Protein AF-A0A316UZ58-F1 (afdb_monomer)

Organism: NCBI:txid1569628

Secondary structure (DSSP, 8-state):
-PPPPPGGGGSHHHHHHHHHHHHHHH-BSSSSS---BHHHHHHHHHHHHHHHHHTTSS-SS-HHHHHHHHHHHHHHHHHHHHHHTTPPPGGG-HHHHHHHHHHHHHHHHHHHTSHHHHHHHHHHHS-HHHHHHHHHHHHHHHHHHHHHHIIIIIIGGGTT-SSTHHHHHHHHHHHHHHHHHHHHHTTTSSS------HHHHSGGGGG-HHHHHHHHHHHHHHHHH-TTS-HHHHHH-GGGHHHHHTT-SS-SS-HHHHHHHHHHHHHHHHHHHHHHHHHHHT--STTTSSS------------------------PPPP---------HHHHHHHHHHHHHHHHHHHHHHHGGGSTTTHHHHHHHHHHHT-

pLDDT: mean 75.47, std 21.55, range [27.83, 97.5]

Sequence (371 aa):
MAAMPSPLYRIPALESTHLVLSHLSGSKLHRSLLPISAITLIHALRVSYATCQVQGGPRKIGLLQSVVLVWILLFGGWTIINLGLGKQTPLFDPGVQLTAAIYGAVHSVAVLSGLQKRVLKAASGAPATFGLGLDIFFHLVDAVCRTEGIIALGLNPVRDHPSPLTPIITSALIGGGGPLLIGLLDLESANWKLQTPTWLKNPTGLLAVDIWSAGIVALVYDSLTSSSTSPIAMRLFPGAAPTLAAAGSRPLLDINEARLVGSLLLFALLSLNRLRVFITASKPLAAMTANGTPKKGSSSASNGAKGSKNSGSRNSPGTAATAGSGLSTKVLLAAAVALPVSLLLAQWLLAGNDLKDGVLQGWVDEVAEAM

Radius of gyration: 24.49 Å; Cα contacts (8 Å, |Δi|>4): 370; chains: 1; bounding box: 87×66×64 Å

Nearest PDB structures (foldseek):
  6iz3-assembly1_B  TM=6.912E-01  e=8.308E-03  Xenopus laevis
  2z4w-assembly1_A  TM=2.492E-01  e=1.328E+00  Saccharomyces cerevisiae
  2zev-assembly1_A  TM=1.954E-01  e=2.642E+00  Saccharomyces cerevisiae

Foldseek 3Di:
DDDDPAPQVVPVLLVLVLVLVCQQQCDQPDPPPGSDGNLLLLLLVLLLLVLCVLLVHADQADLVLSLVLSVLSQQVLVQVVCVVVVHDGVCPPPVCVVSSVSSSVSNSCCNVVVVSRVVVCCLVVPPVVSVLLVQLLSLLSCLLVLLCQLVVFQCVVCQVPPDLVRSLQSQLSSQARSVVVCQQQVSSHNDTHGDDGPCNVPVCVCVPLRRNLRSVLSVQLQLQQQQQGRPSCCVVCVVCNVVSNVVHRGRNDDNSVSSSVSSVSSSCSSSLVVVVVVVVVPDPDPVVVPPDDDPDDDDDDDDDDDDDDDDDDDDDDDDDDDDDDDDDPVSVVVSVVSSVSSVVVSVVVVVCPVVPPPDVVVVVVVVVVVD

Structure (mmCIF, N/CA/C/O backbone):
data_AF-A0A316UZ58-F1
#
_entry.id   AF-A0A316UZ58-F1
#
loop_
_atom_site.group_PDB
_atom_site.id
_atom_site.type_symbol
_atom_site.label_atom_id
_atom_site.label_alt_id
_atom_site.label_comp_id
_atom_site.label_asym_id
_atom_site.label_entity_id
_atom_site.label_seq_id
_atom_site.pdbx_PDB_ins_code
_atom_site.Cartn_x
_atom_site.Cartn_y
_atom_site.Cartn_z
_atom_site.occupancy
_atom_site.B_iso_or_equiv
_atom_site.auth_seq_id
_atom_site.auth_comp_id
_atom_site.auth_asym_id
_atom_site.auth_atom_id
_atom_site.pdbx_PDB_model_num
ATOM 1 N N . MET A 1 1 ? 38.209 -2.315 -12.206 1.00 44.19 1 MET A N 1
ATOM 2 C CA . MET A 1 1 ? 37.476 -1.037 -12.338 1.00 44.19 1 MET A CA 1
ATOM 3 C C . MET A 1 1 ? 36.635 -0.855 -11.088 1.00 44.19 1 MET A C 1
ATOM 5 O O . MET A 1 1 ? 35.797 -1.708 -10.834 1.00 44.19 1 MET A O 1
ATOM 9 N N . ALA A 1 2 ? 36.892 0.177 -10.283 1.00 48.88 2 ALA A N 1
ATOM 10 C CA . ALA A 1 2 ? 36.033 0.491 -9.142 1.00 48.88 2 ALA A CA 1
ATOM 11 C C . ALA A 1 2 ? 34.669 0.967 -9.665 1.00 48.88 2 ALA A C 1
ATOM 13 O O . ALA A 1 2 ? 34.622 1.808 -10.566 1.00 48.88 2 ALA A O 1
ATOM 14 N N . ALA A 1 3 ? 33.575 0.404 -9.149 1.00 58.62 3 ALA A N 1
ATOM 15 C CA . ALA A 1 3 ? 32.241 0.898 -9.457 1.00 58.62 3 ALA A CA 1
ATOM 16 C C . ALA A 1 3 ? 32.151 2.350 -8.968 1.00 58.62 3 ALA A C 1
ATOM 18 O O . ALA A 1 3 ? 32.392 2.625 -7.793 1.00 58.62 3 ALA A O 1
ATOM 19 N N . MET A 1 4 ? 31.869 3.283 -9.879 1.00 61.53 4 MET A N 1
ATOM 20 C CA . MET A 1 4 ? 31.594 4.666 -9.497 1.00 61.53 4 MET A CA 1
ATOM 21 C C . MET A 1 4 ? 30.417 4.664 -8.510 1.00 61.53 4 MET A C 1
ATOM 23 O O . MET A 1 4 ? 29.404 4.026 -8.810 1.00 61.53 4 MET A O 1
ATOM 27 N N . PRO A 1 5 ? 30.524 5.346 -7.355 1.00 64.00 5 PRO A N 1
ATOM 28 C CA . PRO A 1 5 ? 29.414 5.449 -6.421 1.00 64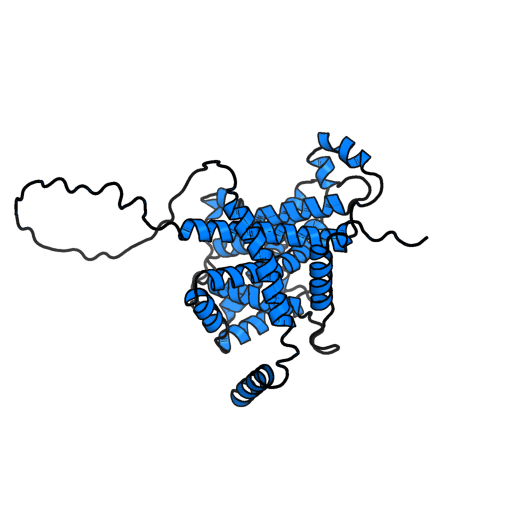.00 5 PRO A CA 1
ATOM 29 C C . PRO A 1 5 ? 28.236 6.114 -7.127 1.00 64.00 5 PRO A C 1
ATOM 31 O O . PRO A 1 5 ? 28.412 7.080 -7.881 1.00 64.00 5 PRO A O 1
ATOM 34 N N . SER A 1 6 ? 27.044 5.566 -6.906 1.00 71.88 6 SER A N 1
ATOM 35 C CA . SER A 1 6 ? 25.853 6.027 -7.604 1.00 71.88 6 SER A CA 1
ATOM 36 C C . SER A 1 6 ? 25.584 7.517 -7.352 1.00 71.88 6 SER A C 1
ATOM 38 O O . SER A 1 6 ? 25.864 8.038 -6.264 1.00 71.88 6 SER A O 1
ATOM 40 N N . PRO A 1 7 ? 25.032 8.224 -8.352 1.00 72.19 7 PRO A N 1
ATOM 41 C CA . PRO A 1 7 ? 24.739 9.645 -8.245 1.00 72.19 7 PRO A CA 1
ATOM 42 C C . PRO A 1 7 ? 23.735 9.977 -7.129 1.00 72.19 7 PRO A C 1
ATOM 44 O O . PRO A 1 7 ? 23.799 11.081 -6.591 1.00 72.19 7 PRO A O 1
ATOM 47 N N . LEU A 1 8 ? 22.848 9.051 -6.736 1.00 66.81 8 LEU A N 1
ATOM 48 C CA . LEU A 1 8 ? 21.836 9.311 -5.702 1.00 66.81 8 LEU A CA 1
ATOM 49 C C . LEU A 1 8 ? 22.410 9.364 -4.286 1.00 66.81 8 LEU A C 1
ATOM 51 O O . LEU A 1 8 ? 21.941 10.160 -3.471 1.00 66.81 8 LEU A O 1
ATOM 55 N N . TYR A 1 9 ? 23.467 8.599 -4.004 1.00 67.94 9 TYR A N 1
ATOM 56 C CA . TYR A 1 9 ? 24.133 8.621 -2.696 1.00 67.94 9 TYR A CA 1
ATOM 57 C C . TYR A 1 9 ? 24.939 9.899 -2.446 1.00 67.94 9 TYR A C 1
ATOM 59 O O . TYR A 1 9 ? 25.493 10.084 -1.373 1.00 67.94 9 TYR A O 1
ATOM 67 N N . ARG A 1 10 ? 24.977 10.831 -3.406 1.00 78.38 10 ARG A N 1
ATOM 68 C CA . ARG A 1 10 ? 25.551 12.167 -3.191 1.00 78.38 10 ARG A CA 1
ATOM 69 C C . ARG A 1 10 ? 24.613 13.106 -2.434 1.00 78.38 10 ARG A C 1
ATOM 71 O O . ARG A 1 10 ? 25.034 14.194 -2.057 1.00 78.38 10 ARG A O 1
ATOM 78 N N . ILE A 1 11 ? 23.352 12.715 -2.233 1.00 80.12 11 ILE A N 1
ATOM 79 C CA . ILE A 1 11 ? 22.372 13.476 -1.456 1.00 80.12 11 ILE A CA 1
ATOM 80 C C . ILE A 1 11 ? 22.290 12.849 -0.051 1.00 80.12 11 ILE A C 1
ATOM 82 O O . ILE A 1 11 ? 21.674 11.789 0.092 1.00 80.12 11 ILE A O 1
ATOM 86 N N . PRO A 1 12 ? 22.830 13.495 1.005 1.00 78.81 12 PRO A N 1
ATOM 87 C CA . PRO A 1 12 ? 22.952 12.888 2.340 1.00 78.81 12 PRO A CA 1
ATOM 88 C C . PRO A 1 12 ? 21.626 12.394 2.937 1.00 78.81 12 PRO A C 1
ATOM 90 O O . PRO A 1 12 ? 21.568 11.382 3.636 1.00 78.81 12 PRO A O 1
ATOM 93 N N . ALA A 1 13 ? 20.527 13.092 2.636 1.00 73.06 13 ALA A N 1
ATOM 94 C CA . ALA A 1 13 ? 19.193 12.704 3.086 1.00 73.06 13 ALA A CA 1
ATOM 95 C C . ALA A 1 13 ? 18.713 11.381 2.458 1.00 73.06 13 ALA A C 1
ATOM 97 O O . ALA A 1 13 ? 18.071 10.574 3.135 1.00 73.06 13 ALA A O 1
ATOM 98 N N . LEU A 1 14 ? 19.034 11.134 1.183 1.00 74.50 14 LEU A N 1
ATOM 99 C CA . LEU A 1 14 ? 18.662 9.892 0.499 1.00 74.50 14 LEU A CA 1
ATOM 100 C C . LEU A 1 14 ? 19.497 8.718 0.991 1.00 74.50 14 LEU A C 1
ATOM 102 O O . LEU A 1 14 ? 18.947 7.646 1.223 1.00 74.50 14 LEU A O 1
ATOM 106 N N . GLU A 1 15 ? 20.790 8.940 1.219 1.00 79.88 15 GLU A N 1
ATOM 107 C CA . GLU A 1 15 ? 21.673 7.939 1.814 1.00 79.88 15 GLU A CA 1
ATOM 108 C C . GLU A 1 15 ? 21.179 7.531 3.207 1.00 79.88 15 GLU A C 1
ATOM 110 O O . GLU A 1 15 ? 20.978 6.347 3.472 1.00 79.88 15 GLU A O 1
ATOM 115 N N . SER A 1 16 ? 20.869 8.509 4.062 1.00 78.00 16 SER A N 1
ATOM 116 C CA . SER A 1 16 ? 20.328 8.254 5.404 1.00 78.00 16 SER A CA 1
ATOM 117 C C . SER A 1 16 ? 19.017 7.464 5.347 1.00 78.00 16 SER A C 1
ATOM 119 O O . SER A 1 16 ? 18.823 6.509 6.098 1.00 78.00 16 SER A O 1
ATOM 121 N N . THR A 1 17 ? 18.123 7.824 4.422 1.00 75.44 17 THR A N 1
ATOM 122 C CA . THR A 1 17 ? 16.850 7.116 4.226 1.00 75.44 17 THR A CA 1
ATOM 123 C C . THR A 1 17 ? 17.081 5.679 3.765 1.00 75.44 17 THR A C 1
ATOM 125 O O . THR A 1 17 ? 16.489 4.751 4.313 1.00 75.44 17 THR A O 1
ATOM 128 N N . HIS A 1 18 ? 17.977 5.474 2.799 1.00 78.62 18 HIS A N 1
ATOM 129 C CA . HIS A 1 18 ? 18.343 4.148 2.313 1.00 78.62 18 HIS A CA 1
ATOM 130 C C . HIS A 1 18 ? 18.942 3.278 3.426 1.00 78.62 18 HIS A C 1
ATOM 132 O O . HIS A 1 18 ? 18.569 2.115 3.570 1.00 78.62 18 HIS A O 1
ATOM 138 N N . LEU A 1 19 ? 19.829 3.833 4.255 1.00 80.62 19 LEU A N 1
ATOM 139 C CA . LEU A 1 19 ? 20.433 3.123 5.384 1.00 80.62 19 LEU A CA 1
ATOM 140 C C . LEU A 1 19 ? 19.387 2.700 6.420 1.00 80.62 19 LEU A C 1
ATOM 142 O O . LEU A 1 19 ? 19.374 1.546 6.843 1.00 80.62 19 LEU A O 1
ATOM 146 N N . VAL A 1 20 ? 18.461 3.589 6.782 1.00 78.06 20 VAL A N 1
ATOM 147 C CA . VAL A 1 20 ? 17.377 3.251 7.717 1.00 78.06 20 VAL A CA 1
ATOM 148 C C . VAL A 1 20 ? 16.469 2.169 7.132 1.00 78.06 20 VAL A C 1
ATOM 150 O O . VAL A 1 20 ? 16.168 1.187 7.808 1.00 78.06 20 VAL A O 1
ATOM 153 N N . LEU A 1 21 ? 16.059 2.301 5.868 1.00 75.88 21 LEU A N 1
ATOM 154 C CA . LEU A 1 21 ? 15.172 1.328 5.227 1.00 75.88 21 LEU A CA 1
ATOM 155 C C . LEU A 1 21 ? 15.842 -0.032 5.029 1.00 75.88 21 LEU A C 1
ATOM 157 O O . LEU A 1 21 ? 15.215 -1.059 5.284 1.00 75.88 21 LEU A O 1
ATOM 161 N N . SER A 1 22 ? 17.109 -0.056 4.621 1.00 77.62 22 SER A N 1
ATOM 162 C CA . SER A 1 22 ? 17.879 -1.296 4.483 1.00 77.62 22 SER A CA 1
ATOM 163 C C . SER A 1 22 ? 18.095 -1.970 5.836 1.00 77.62 22 SER A C 1
ATOM 165 O O . SER A 1 22 ? 17.925 -3.184 5.940 1.00 77.62 22 SER A O 1
ATOM 167 N N . HIS A 1 23 ? 18.355 -1.200 6.898 1.00 81.00 23 H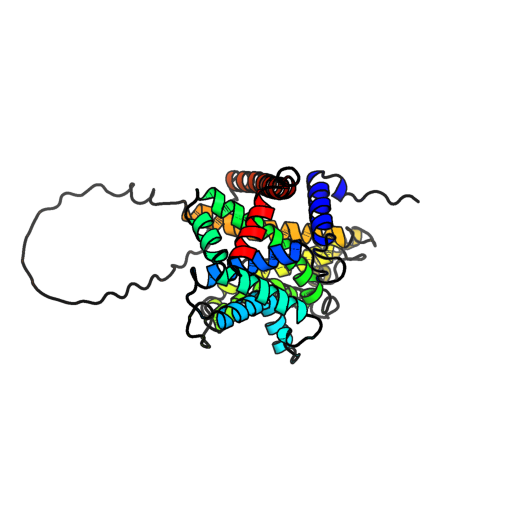IS A N 1
ATOM 168 C CA . HIS A 1 23 ? 18.441 -1.731 8.255 1.00 81.00 23 HIS A CA 1
ATOM 169 C C . HIS A 1 23 ? 17.109 -2.334 8.725 1.00 81.00 23 HIS A C 1
ATOM 171 O O . HIS A 1 23 ? 17.074 -3.474 9.187 1.00 81.00 23 HIS A O 1
ATOM 177 N N . LEU A 1 24 ? 15.993 -1.618 8.563 1.00 76.12 24 LEU A N 1
ATOM 178 C CA . LEU A 1 24 ? 14.657 -2.099 8.940 1.00 76.12 24 LEU A CA 1
ATOM 179 C C . LEU A 1 24 ? 14.180 -3.299 8.108 1.00 76.12 24 LEU A C 1
ATOM 181 O O . LEU A 1 24 ? 13.425 -4.134 8.605 1.00 76.12 24 LEU A O 1
ATOM 185 N N . SER A 1 25 ? 14.618 -3.391 6.852 1.00 74.38 25 SER A N 1
ATOM 186 C CA . SER A 1 25 ? 14.299 -4.513 5.961 1.00 74.38 25 SER A CA 1
ATOM 187 C C . SER A 1 25 ? 15.171 -5.740 6.244 1.00 74.38 25 SER A C 1
ATOM 189 O O . SER A 1 25 ? 14.696 -6.870 6.157 1.00 74.38 25 SER A O 1
ATOM 191 N N . GLY A 1 26 ? 16.444 -5.532 6.595 1.00 75.06 26 GLY A N 1
ATOM 192 C CA . GLY A 1 26 ? 17.403 -6.601 6.888 1.00 75.06 26 GLY A CA 1
ATOM 193 C C . GLY A 1 26 ? 17.321 -7.140 8.320 1.00 75.06 26 GLY A C 1
ATOM 194 O O . GLY A 1 26 ? 17.685 -8.293 8.565 1.00 75.06 26 GLY A O 1
ATOM 195 N N . SER A 1 27 ? 16.824 -6.339 9.266 1.00 73.88 27 SER A N 1
ATOM 196 C CA . SER A 1 27 ? 16.608 -6.753 10.655 1.00 73.88 27 SER A CA 1
ATOM 197 C C . SER A 1 27 ? 15.426 -7.719 10.752 1.00 73.88 27 SER A C 1
ATOM 199 O O . SER A 1 27 ? 14.255 -7.345 10.675 1.00 73.88 27 SER A O 1
ATOM 201 N N . LYS A 1 28 ? 15.743 -9.005 10.921 1.00 72.94 28 LYS A N 1
ATOM 202 C CA . LYS A 1 28 ? 14.756 -10.038 11.256 1.00 72.94 28 LYS A CA 1
ATOM 203 C C . LYS A 1 28 ? 14.471 -9.984 12.753 1.00 72.94 28 LYS A C 1
ATOM 205 O O . LYS A 1 28 ? 15.418 -9.982 13.535 1.00 72.94 28 LYS A O 1
ATOM 210 N N . LEU A 1 29 ? 13.195 -10.014 13.145 1.00 62.84 29 LEU A N 1
ATOM 211 C CA . LEU A 1 29 ? 12.811 -10.079 14.565 1.00 62.84 29 LEU A CA 1
ATOM 212 C C . LEU A 1 29 ? 13.345 -11.333 15.255 1.00 62.84 29 LEU A C 1
ATOM 214 O O . LEU A 1 29 ? 13.804 -11.268 16.390 1.00 62.84 29 LEU A O 1
ATOM 218 N N . HIS A 1 30 ? 13.318 -12.471 14.560 1.00 67.12 30 HIS A N 1
ATOM 219 C CA . HIS A 1 30 ? 13.970 -13.685 15.025 1.00 67.12 30 HIS A CA 1
ATOM 220 C C . HIS A 1 30 ? 14.626 -14.411 13.852 1.00 67.12 30 HIS A C 1
ATOM 222 O O . HIS A 1 30 ? 14.012 -14.611 12.803 1.00 67.12 30 HIS A O 1
ATOM 228 N N . ARG A 1 31 ? 15.884 -14.838 14.015 1.00 60.25 31 ARG A N 1
ATOM 229 C CA . ARG A 1 31 ? 16.687 -15.396 12.913 1.00 60.25 31 ARG A CA 1
ATOM 230 C C . ARG A 1 31 ? 16.096 -16.686 12.327 1.00 60.25 31 ARG A C 1
ATOM 232 O O . ARG A 1 31 ? 16.266 -16.918 11.133 1.00 60.25 31 ARG A O 1
ATOM 239 N N . SER A 1 32 ? 15.404 -17.487 13.143 1.00 59.97 32 SER A N 1
ATOM 240 C CA . SER A 1 32 ? 14.915 -18.827 12.770 1.00 59.97 32 SER A CA 1
ATOM 241 C C . SER A 1 32 ? 13.404 -19.051 12.899 1.00 59.97 32 SER A C 1
ATOM 243 O O . SER A 1 32 ? 12.878 -19.913 12.208 1.00 59.97 32 SER A O 1
ATOM 245 N N . LEU A 1 33 ? 12.701 -18.302 13.755 1.00 62.16 33 LEU A N 1
ATOM 246 C CA . LEU A 1 33 ? 11.295 -18.597 14.112 1.00 62.16 33 LEU A CA 1
ATOM 247 C C . LEU A 1 33 ? 10.316 -17.650 13.419 1.00 62.16 33 LEU A C 1
ATOM 249 O O . LEU A 1 33 ? 9.229 -18.054 13.028 1.00 62.16 33 LEU A O 1
ATOM 253 N N . LEU A 1 34 ? 10.720 -16.392 13.244 1.00 63.81 34 LEU A N 1
ATOM 254 C CA . LEU A 1 34 ? 9.928 -15.349 12.607 1.00 63.81 34 LEU A CA 1
ATOM 255 C C . LEU A 1 34 ? 10.868 -14.510 11.733 1.00 63.81 34 LEU A C 1
ATOM 257 O O . LEU A 1 34 ? 11.320 -13.448 12.174 1.00 63.81 34 LEU A O 1
ATOM 261 N N . PRO A 1 35 ? 11.188 -14.964 10.502 1.00 70.19 35 PRO A N 1
ATOM 262 C CA . PRO A 1 35 ? 12.037 -14.236 9.558 1.00 70.19 35 PRO A CA 1
ATOM 263 C C . PRO A 1 35 ? 11.288 -13.043 8.938 1.00 70.19 35 PRO A C 1
ATOM 265 O O . PRO A 1 35 ? 11.340 -12.807 7.735 1.00 70.19 35 PRO A O 1
ATOM 268 N N . ILE A 1 36 ? 10.560 -12.311 9.773 1.00 76.88 36 ILE A N 1
ATOM 269 C CA . ILE A 1 36 ? 9.758 -11.150 9.432 1.00 76.88 36 ILE A CA 1
ATOM 270 C C . ILE A 1 36 ? 10.642 -9.936 9.676 1.00 76.88 36 ILE A C 1
ATOM 272 O O . ILE A 1 36 ? 11.310 -9.843 10.709 1.00 76.88 36 ILE A O 1
ATOM 276 N N . SER A 1 37 ? 10.665 -9.025 8.712 1.00 84.69 37 SER A N 1
ATOM 277 C CA . SER A 1 37 ? 11.370 -7.758 8.874 1.00 84.69 37 SER A CA 1
ATOM 278 C C . SER A 1 37 ? 10.619 -6.847 9.850 1.00 84.69 37 SER A C 1
ATOM 280 O O . SER A 1 37 ? 9.385 -6.880 9.912 1.00 84.69 37 SER A O 1
ATOM 282 N N . ALA A 1 38 ? 11.336 -6.002 10.592 1.00 85.94 38 ALA A N 1
ATOM 283 C CA . ALA A 1 38 ? 10.707 -5.024 11.482 1.00 85.94 38 ALA A CA 1
ATOM 284 C C . ALA A 1 38 ? 9.706 -4.129 10.726 1.00 85.94 38 ALA A C 1
ATOM 286 O O . ALA A 1 38 ? 8.602 -3.874 11.211 1.00 85.94 38 ALA A O 1
ATOM 287 N N . ILE A 1 39 ? 10.043 -3.732 9.493 1.00 87.56 39 ILE A N 1
ATOM 288 C CA . ILE A 1 39 ? 9.157 -2.923 8.650 1.00 87.56 39 ILE A CA 1
ATOM 289 C C . ILE A 1 39 ? 7.836 -3.636 8.320 1.00 87.56 39 ILE A C 1
ATOM 291 O O . ILE A 1 39 ? 6.793 -2.987 8.306 1.00 87.56 39 ILE A O 1
ATOM 295 N N . THR A 1 40 ? 7.830 -4.964 8.154 1.00 89.44 40 THR A N 1
ATOM 296 C CA . THR A 1 40 ? 6.590 -5.730 7.938 1.00 89.44 40 THR A CA 1
ATOM 297 C C . THR A 1 40 ? 5.666 -5.679 9.155 1.00 89.44 40 THR A C 1
ATOM 299 O O . THR A 1 40 ? 4.457 -5.547 8.982 1.00 89.44 40 THR A O 1
ATOM 302 N N . LEU A 1 41 ? 6.197 -5.741 10.383 1.00 91.62 41 LEU A N 1
ATOM 303 C CA . LEU A 1 41 ? 5.362 -5.601 11.585 1.00 91.62 41 LEU A CA 1
ATOM 304 C C . LEU A 1 41 ? 4.799 -4.187 11.727 1.00 91.62 41 LEU A C 1
ATOM 306 O O . LEU A 1 41 ? 3.618 -4.024 12.034 1.00 91.62 41 LEU A O 1
ATOM 310 N N . ILE A 1 42 ? 5.618 -3.165 11.471 1.00 92.25 42 ILE A N 1
ATOM 311 C CA . ILE A 1 42 ? 5.164 -1.769 11.505 1.00 92.25 42 ILE A CA 1
ATOM 312 C C . ILE A 1 42 ? 4.087 -1.547 10.432 1.00 92.25 42 ILE A C 1
ATOM 314 O O . ILE A 1 42 ? 3.070 -0.903 10.699 1.00 92.25 42 ILE A O 1
ATOM 318 N N . HIS A 1 43 ? 4.248 -2.130 9.240 1.00 95.06 43 HIS A N 1
ATOM 319 C CA . HIS A 1 43 ? 3.234 -2.074 8.187 1.00 95.06 43 HIS A CA 1
ATOM 320 C C . HIS A 1 43 ? 1.955 -2.821 8.578 1.00 95.06 43 HIS A C 1
ATOM 322 O O . HIS A 1 43 ? 0.864 -2.286 8.386 1.00 95.06 43 HIS A O 1
ATOM 328 N N . ALA A 1 44 ? 2.053 -3.981 9.231 1.00 95.19 44 ALA A N 1
ATOM 329 C CA . ALA A 1 44 ? 0.892 -4.690 9.768 1.00 95.19 44 ALA A CA 1
ATOM 330 C C . ALA A 1 44 ? 0.132 -3.857 10.814 1.00 95.19 44 ALA A C 1
ATOM 332 O O . ALA A 1 44 ? -1.098 -3.767 10.759 1.00 95.19 44 ALA A O 1
ATOM 333 N N . LEU A 1 45 ? 0.843 -3.170 11.715 1.00 94.50 45 LEU A N 1
ATOM 334 C CA . LEU A 1 45 ? 0.242 -2.220 12.658 1.00 94.50 45 LEU A CA 1
ATOM 335 C C . LEU A 1 45 ? -0.424 -1.042 11.939 1.00 94.50 45 LEU A C 1
ATOM 337 O O . LEU A 1 45 ? -1.534 -0.652 12.301 1.00 94.50 45 LEU A O 1
ATOM 341 N N . ARG A 1 46 ? 0.203 -0.512 10.886 1.00 94.56 46 ARG A N 1
ATOM 342 C CA . ARG A 1 46 ? -0.379 0.542 10.048 1.00 94.56 46 ARG A CA 1
ATOM 343 C C . ARG A 1 46 ? -1.671 0.085 9.377 1.00 94.56 46 ARG A C 1
ATOM 345 O O . ARG A 1 46 ? -2.659 0.813 9.416 1.00 94.56 46 ARG A O 1
ATOM 352 N N . VAL A 1 47 ? -1.694 -1.096 8.755 1.00 95.25 47 VAL A N 1
ATOM 353 C CA . VAL A 1 47 ? -2.902 -1.633 8.097 1.00 95.25 47 VAL A CA 1
ATOM 354 C C . VAL A 1 47 ? -3.998 -1.880 9.133 1.00 95.25 47 VAL A C 1
ATOM 356 O O . VAL A 1 47 ? -5.163 -1.555 8.909 1.00 95.25 47 VAL A O 1
ATOM 359 N N . SER A 1 48 ? -3.617 -2.373 10.308 1.00 94.62 48 SER A N 1
ATOM 360 C CA . SER A 1 48 ? -4.499 -2.538 11.460 1.00 94.62 48 SER A CA 1
ATOM 361 C C . SER A 1 48 ? -5.108 -1.199 11.921 1.00 94.62 48 SER A C 1
ATOM 363 O O . SER A 1 48 ? -6.319 -1.110 12.128 1.00 94.62 48 SER A O 1
ATOM 365 N N . TYR A 1 49 ? -4.311 -0.128 11.992 1.00 92.56 49 TYR A N 1
ATOM 366 C CA . TYR A 1 49 ? -4.783 1.232 12.276 1.00 92.56 49 TYR A CA 1
ATOM 367 C C . TYR A 1 49 ? -5.721 1.770 11.180 1.00 92.56 49 TYR A C 1
ATOM 369 O O . TYR A 1 49 ? -6.809 2.253 11.494 1.00 92.56 49 TYR A O 1
ATOM 377 N N . ALA A 1 50 ? -5.364 1.611 9.902 1.00 91.69 50 ALA A N 1
ATOM 378 C CA . ALA A 1 50 ? -6.206 2.009 8.771 1.00 91.69 50 ALA A CA 1
ATOM 379 C C . ALA A 1 50 ? -7.561 1.278 8.777 1.00 91.69 50 ALA A C 1
ATOM 381 O O . ALA A 1 50 ? -8.601 1.879 8.527 1.00 91.69 50 ALA A O 1
ATOM 382 N N . THR A 1 51 ? -7.573 -0.001 9.155 1.00 92.94 51 THR A N 1
ATOM 383 C CA . THR A 1 51 ? -8.798 -0.803 9.314 1.00 92.94 51 THR A CA 1
ATOM 384 C C . THR A 1 51 ? -9.744 -0.189 10.348 1.00 92.94 51 THR A C 1
ATOM 386 O O . THR A 1 51 ? -10.946 -0.086 10.113 1.00 92.94 51 THR A O 1
ATOM 389 N N . CYS A 1 52 ? -9.203 0.278 11.476 1.00 89.88 52 CYS A N 1
ATOM 390 C CA . CYS A 1 52 ? -9.973 0.978 12.506 1.00 89.88 52 CYS A CA 1
ATOM 391 C C . CYS A 1 52 ? -10.537 2.318 11.990 1.00 89.88 52 CYS A C 1
ATOM 393 O O . CYS A 1 52 ? -11.676 2.677 12.296 1.00 89.88 52 CYS A O 1
ATOM 395 N N . GLN A 1 53 ? -9.777 3.042 11.159 1.00 87.12 53 GLN A N 1
ATOM 396 C CA . GLN A 1 53 ? -10.252 4.276 10.520 1.00 87.12 53 GLN A CA 1
ATOM 397 C C . GLN A 1 53 ? -11.395 4.014 9.528 1.00 87.12 53 GLN A C 1
ATOM 399 O O . GLN A 1 53 ? -12.391 4.733 9.568 1.00 87.12 53 GLN A O 1
ATOM 404 N N . VAL A 1 54 ? -11.295 2.968 8.697 1.00 87.06 54 VAL A N 1
ATOM 405 C CA . VAL A 1 54 ? -12.339 2.565 7.730 1.00 87.06 54 VAL A CA 1
ATOM 406 C C . VAL A 1 54 ? -13.648 2.203 8.437 1.00 87.06 54 VAL A C 1
ATOM 408 O O . VAL A 1 54 ? -14.724 2.593 8.004 1.00 87.06 54 VAL A O 1
ATOM 411 N N . GLN A 1 55 ? -13.576 1.542 9.593 1.00 85.25 55 GLN A N 1
ATOM 412 C CA . GLN A 1 55 ? -14.756 1.250 10.421 1.00 85.25 55 GLN A CA 1
ATOM 413 C C . GLN A 1 55 ? -15.347 2.506 11.096 1.00 85.25 55 GLN A C 1
ATOM 415 O O . GLN A 1 55 ? -16.396 2.456 11.747 1.00 85.25 55 GLN A O 1
ATOM 420 N N . GLY A 1 56 ? -14.690 3.661 10.976 1.00 79.06 56 GLY A N 1
ATOM 421 C CA . GLY A 1 56 ? -15.081 4.905 11.627 1.00 79.06 56 GLY A CA 1
ATOM 422 C C . GLY A 1 56 ? -14.954 4.844 13.150 1.00 79.06 56 GLY A C 1
ATOM 423 O O . GLY A 1 56 ? -15.832 5.368 13.840 1.00 79.06 56 GLY A O 1
ATOM 424 N N . GLY A 1 57 ? -13.916 4.176 13.666 1.00 71.94 57 GLY A N 1
ATOM 425 C CA . GLY A 1 57 ? -13.575 4.133 15.089 1.00 71.94 57 GLY A CA 1
ATOM 426 C C . GLY A 1 57 ? -13.534 2.726 15.703 1.00 71.94 57 GLY A C 1
ATOM 427 O O . GLY A 1 57 ? -13.663 1.725 14.997 1.00 71.94 57 GLY A O 1
ATOM 428 N N . PRO A 1 58 ? -13.345 2.627 17.035 1.00 66.25 58 PRO A N 1
ATOM 429 C CA . PRO A 1 58 ? -13.161 1.345 17.705 1.00 66.25 58 PRO A CA 1
ATOM 430 C C . PRO A 1 58 ? -14.411 0.452 17.603 1.00 66.25 58 PRO A C 1
ATOM 432 O O . PRO A 1 58 ? -15.486 0.818 18.070 1.00 66.25 58 PRO A O 1
ATOM 435 N N . ARG A 1 59 ? -14.209 -0.737 17.016 1.00 64.00 59 ARG A N 1
ATOM 436 C CA . ARG A 1 59 ? -15.050 -1.951 17.011 1.00 64.00 59 ARG A CA 1
ATOM 437 C C . ARG A 1 59 ? -16.548 -1.748 16.734 1.00 64.00 59 ARG A C 1
ATOM 439 O O . ARG A 1 59 ? -17.389 -1.989 17.596 1.00 64.00 59 ARG A O 1
ATOM 446 N N . LYS A 1 60 ? -16.882 -1.415 15.483 1.00 76.94 60 LYS A N 1
ATOM 447 C CA . LYS A 1 60 ? -18.258 -1.549 14.956 1.00 76.94 60 LYS A CA 1
ATOM 448 C C . LYS A 1 60 ? -18.577 -2.942 14.407 1.00 76.94 60 LYS A C 1
ATOM 450 O O . LYS A 1 60 ? -19.747 -3.270 14.247 1.00 76.94 60 LYS A O 1
ATOM 455 N N . ILE A 1 61 ? -17.549 -3.741 14.119 1.00 88.31 61 ILE A N 1
ATOM 456 C CA . ILE A 1 61 ? -17.668 -5.058 13.486 1.00 88.31 61 ILE A CA 1
ATOM 457 C C . ILE A 1 61 ? -16.975 -6.143 14.325 1.00 88.31 61 ILE A C 1
ATOM 459 O O . ILE A 1 61 ? -16.129 -5.840 15.175 1.00 88.31 61 ILE A O 1
ATOM 463 N N . GLY A 1 62 ? -17.352 -7.409 14.119 1.00 91.62 62 GLY A N 1
ATOM 464 C CA . GLY A 1 62 ? -16.768 -8.548 14.842 1.00 91.62 62 GLY A CA 1
ATOM 465 C C . GLY A 1 62 ? -15.269 -8.725 14.558 1.00 91.62 62 GLY A C 1
ATOM 466 O O . GLY A 1 62 ? -14.778 -8.271 13.531 1.00 91.62 62 GLY A O 1
ATOM 467 N N . LEU A 1 63 ? -14.528 -9.411 15.444 1.00 93.19 63 LEU A N 1
ATOM 468 C CA . LEU A 1 63 ? -13.071 -9.603 15.277 1.00 93.19 63 LEU A CA 1
ATOM 469 C C . LEU A 1 63 ? -12.730 -10.353 13.982 1.00 93.19 63 LEU A C 1
ATOM 471 O O . LEU A 1 63 ? -11.841 -9.949 13.245 1.00 93.19 63 LEU A O 1
ATOM 475 N N . LEU A 1 64 ? -13.457 -11.430 13.682 1.00 94.00 64 LEU A N 1
ATOM 476 C CA . LEU A 1 64 ? -13.243 -12.178 12.444 1.00 94.00 64 LEU A CA 1
ATOM 477 C C . LEU A 1 64 ? -13.472 -11.286 11.215 1.00 94.00 64 LEU A C 1
ATOM 479 O O . LEU A 1 64 ? -12.666 -11.264 10.293 1.00 94.00 64 LEU A O 1
ATOM 483 N N . GLN A 1 65 ? -14.545 -10.498 11.239 1.00 93.31 65 GLN A N 1
ATOM 484 C CA . GLN A 1 65 ? -14.894 -9.560 10.178 1.00 93.31 65 GLN A CA 1
ATOM 485 C C . GLN A 1 65 ? -13.830 -8.459 10.020 1.00 93.31 65 GLN A C 1
ATOM 487 O O . GLN A 1 65 ? -13.474 -8.096 8.901 1.00 93.31 65 GLN A O 1
ATOM 492 N N . SER A 1 66 ? -13.256 -7.970 11.125 1.00 94.00 66 SER A N 1
ATOM 493 C CA . SER A 1 66 ? -12.166 -6.993 11.086 1.00 94.00 66 SER A CA 1
ATOM 494 C C . SER A 1 66 ? -10.860 -7.584 10.555 1.00 94.00 66 SER A C 1
ATOM 496 O O . SER A 1 66 ? -10.188 -6.921 9.770 1.00 94.00 66 SER A O 1
ATOM 498 N N . VAL A 1 67 ? -10.540 -8.839 10.885 1.00 95.56 67 VAL A N 1
ATOM 499 C CA . VAL A 1 67 ? -9.403 -9.571 10.296 1.00 95.56 67 VAL A CA 1
ATOM 500 C C . VAL A 1 67 ? -9.590 -9.759 8.789 1.00 95.56 67 VAL A C 1
ATOM 502 O O . VAL A 1 67 ? -8.667 -9.500 8.020 1.00 95.56 67 VAL A O 1
ATOM 505 N N . VAL A 1 68 ? -10.790 -10.127 8.338 1.00 94.62 68 VAL A N 1
ATOM 506 C CA . VAL A 1 68 ? -11.074 -10.230 6.899 1.00 94.62 68 VAL A CA 1
ATOM 507 C C . VAL A 1 68 ? -10.934 -8.865 6.211 1.00 94.62 68 VAL A C 1
ATOM 509 O O . VAL A 1 68 ? -10.392 -8.790 5.110 1.00 94.62 68 VAL A O 1
ATOM 512 N N . LEU A 1 69 ? -11.330 -7.767 6.864 1.00 94.75 69 LEU A N 1
ATOM 513 C CA . LEU A 1 69 ? -11.104 -6.417 6.337 1.00 94.75 69 LEU A CA 1
ATOM 514 C C . LEU A 1 69 ? -9.608 -6.073 6.220 1.00 94.75 69 LEU A C 1
ATOM 516 O O . LEU A 1 69 ? -9.211 -5.477 5.219 1.00 94.75 69 LEU A O 1
ATOM 520 N N . VAL A 1 70 ? -8.765 -6.495 7.172 1.00 95.69 70 VAL A N 1
ATOM 521 C CA . VAL A 1 70 ? -7.296 -6.375 7.055 1.00 95.69 70 VAL A CA 1
ATOM 522 C C . VAL A 1 70 ? -6.792 -7.080 5.802 1.00 95.69 70 VAL A C 1
ATOM 524 O O . VAL A 1 70 ? -6.006 -6.513 5.044 1.00 95.69 70 VAL A O 1
ATOM 527 N N . TRP A 1 71 ? -7.259 -8.300 5.553 1.00 95.69 71 TRP A N 1
ATOM 528 C CA . TRP A 1 71 ? -6.872 -9.057 4.368 1.00 95.69 71 TRP A CA 1
ATOM 529 C C . TRP A 1 71 ? -7.338 -8.408 3.068 1.00 95.69 71 TRP A C 1
ATOM 531 O O . TRP A 1 71 ? -6.595 -8.410 2.091 1.00 95.69 71 TRP A O 1
ATOM 541 N N . ILE A 1 72 ? -8.527 -7.806 3.047 1.00 94.38 72 ILE A N 1
ATOM 542 C CA . ILE A 1 72 ? -9.023 -7.070 1.878 1.00 94.38 72 ILE A CA 1
ATOM 543 C C . ILE A 1 72 ? -8.210 -5.790 1.648 1.00 94.38 72 ILE A C 1
ATOM 545 O O . ILE A 1 72 ? -7.901 -5.460 0.504 1.00 94.38 72 ILE A O 1
ATOM 549 N N . LEU A 1 73 ? -7.805 -5.090 2.707 1.00 93.81 73 LEU A N 1
ATOM 550 C CA . LEU A 1 73 ? -6.908 -3.939 2.593 1.00 93.81 73 LEU A CA 1
ATOM 551 C C . LEU A 1 73 ? -5.523 -4.331 2.069 1.00 93.81 73 LEU A C 1
ATOM 553 O O . LEU A 1 73 ? -4.939 -3.581 1.292 1.00 93.81 73 LEU A O 1
ATOM 557 N N . LEU A 1 74 ? -5.017 -5.500 2.465 1.00 93.94 74 LEU A N 1
ATOM 558 C CA . LEU A 1 74 ? -3.700 -5.987 2.059 1.00 93.94 74 LEU A CA 1
ATOM 559 C C . LEU A 1 74 ? -3.693 -6.579 0.641 1.00 93.94 74 LEU A C 1
ATOM 561 O O . LEU A 1 74 ? -2.769 -6.335 -0.129 1.00 93.94 74 LEU A O 1
ATOM 565 N N . PHE A 1 75 ? -4.721 -7.352 0.287 1.00 95.38 75 PHE A N 1
ATOM 566 C CA . PHE A 1 75 ? -4.746 -8.175 -0.924 1.00 95.38 75 PHE A CA 1
ATOM 567 C C . PHE A 1 75 ? -5.866 -7.819 -1.906 1.00 95.38 75 PHE A C 1
ATOM 569 O O . PHE A 1 75 ? -6.035 -8.510 -2.912 1.00 95.38 75 PHE A O 1
ATOM 576 N N . GLY A 1 76 ? -6.656 -6.775 -1.652 1.00 95.00 76 GLY A N 1
ATOM 577 C CA . GLY A 1 76 ? -7.847 -6.471 -2.448 1.00 95.00 76 GLY A CA 1
ATOM 578 C C . GLY A 1 76 ? -7.542 -6.205 -3.920 1.00 95.00 76 GLY A C 1
ATOM 579 O O . GLY A 1 76 ? -8.201 -6.759 -4.795 1.00 95.00 76 GLY A O 1
ATOM 580 N N . GLY A 1 77 ? -6.478 -5.448 -4.199 1.00 95.31 77 GLY A N 1
ATOM 581 C CA . GLY A 1 77 ? -6.000 -5.210 -5.562 1.00 95.31 77 GLY A CA 1
ATOM 582 C C . GLY A 1 77 ? -5.626 -6.488 -6.304 1.00 95.31 77 GLY A C 1
ATOM 583 O O . GLY A 1 77 ? -6.089 -6.737 -7.417 1.00 95.31 77 GLY A O 1
ATOM 584 N N . TRP A 1 78 ? -4.843 -7.343 -5.650 1.00 95.38 78 TRP A N 1
ATOM 585 C CA . TRP A 1 78 ? -4.419 -8.617 -6.223 1.00 95.38 78 TRP A CA 1
ATOM 586 C C . TRP A 1 78 ? -5.591 -9.594 -6.386 1.00 95.38 78 TRP A C 1
ATOM 588 O O . TRP A 1 78 ? -5.668 -10.314 -7.377 1.00 95.38 78 TRP A O 1
ATOM 598 N N . THR A 1 79 ? -6.563 -9.553 -5.472 1.00 95.50 79 THR A N 1
ATOM 599 C CA . THR A 1 79 ? -7.810 -10.320 -5.570 1.00 95.50 79 THR A CA 1
ATOM 600 C C . THR A 1 79 ? -8.616 -9.911 -6.800 1.00 95.50 79 THR A C 1
ATOM 602 O O . THR A 1 79 ? -9.033 -10.787 -7.549 1.00 95.50 79 THR A O 1
ATOM 605 N N . ILE A 1 80 ? -8.788 -8.607 -7.061 1.00 94.81 80 ILE A N 1
ATOM 606 C CA . ILE A 1 80 ? -9.477 -8.117 -8.270 1.00 94.81 80 ILE A CA 1
ATOM 607 C C . ILE A 1 80 ? -8.784 -8.640 -9.534 1.00 94.81 80 ILE A C 1
ATOM 609 O O . ILE A 1 80 ? -9.450 -9.152 -10.432 1.00 94.81 80 ILE A O 1
ATOM 613 N N . ILE A 1 81 ? -7.454 -8.539 -9.592 1.00 94.81 81 ILE A N 1
ATOM 614 C CA . ILE A 1 81 ? -6.672 -8.990 -10.749 1.00 94.81 81 ILE A CA 1
ATOM 615 C C . ILE A 1 81 ? -6.828 -10.498 -10.952 1.00 94.81 81 ILE A C 1
ATOM 617 O O . ILE A 1 81 ? -7.154 -10.931 -12.053 1.00 94.81 81 ILE A O 1
ATOM 621 N N . ASN A 1 82 ? -6.644 -11.304 -9.904 1.00 93.62 82 ASN A N 1
ATOM 622 C CA . ASN A 1 82 ? -6.743 -12.757 -10.024 1.00 93.62 82 ASN A CA 1
ATOM 623 C C . ASN A 1 82 ? -8.157 -13.197 -10.407 1.00 93.62 82 ASN A C 1
ATOM 625 O O . ASN A 1 82 ? -8.289 -14.039 -11.287 1.00 93.62 82 ASN A O 1
ATOM 629 N N . LEU A 1 83 ? -9.202 -12.581 -9.843 1.00 92.25 83 LEU A N 1
ATOM 630 C CA . LEU A 1 83 ? -10.582 -12.847 -10.256 1.00 92.25 83 LEU A CA 1
ATOM 631 C C . LEU A 1 83 ? -10.803 -12.521 -11.738 1.00 92.25 83 LEU A C 1
ATOM 633 O O . LEU A 1 83 ? -11.363 -13.341 -12.461 1.00 92.25 83 LEU A O 1
ATOM 637 N N . GLY A 1 84 ? -10.314 -11.369 -12.211 1.00 90.56 84 GLY A N 1
ATOM 638 C CA . GLY A 1 84 ? -10.402 -10.989 -13.625 1.00 90.56 84 GLY A CA 1
ATOM 639 C C . GLY A 1 84 ? -9.630 -11.924 -14.563 1.00 90.56 84 GLY A C 1
ATOM 640 O O . GLY A 1 84 ? -10.017 -12.095 -15.715 1.00 90.56 84 GLY A O 1
ATOM 641 N N . LEU A 1 85 ? -8.566 -12.558 -14.067 1.00 89.62 85 LEU A N 1
ATOM 642 C CA . LEU A 1 85 ? -7.754 -13.528 -14.805 1.00 89.62 85 LEU A CA 1
ATOM 643 C C . LEU A 1 85 ? -8.205 -14.987 -14.612 1.00 89.62 85 LEU A C 1
ATOM 645 O O . LEU A 1 85 ? -7.540 -15.886 -15.121 1.00 89.62 85 LEU A O 1
ATOM 649 N N . GLY A 1 86 ? -9.274 -15.247 -13.849 1.00 91.88 86 GLY A N 1
ATOM 650 C CA . GLY A 1 86 ? -9.703 -16.610 -13.512 1.00 91.88 86 GLY A CA 1
ATOM 651 C C . GLY A 1 86 ? -8.684 -17.399 -12.674 1.00 91.88 86 GLY A C 1
ATOM 652 O O . GLY A 1 86 ? -8.648 -18.625 -12.735 1.00 91.88 86 GLY A O 1
ATOM 653 N N . LYS A 1 87 ? -7.826 -16.708 -11.916 1.00 91.31 87 LYS A N 1
ATOM 654 C CA . LYS A 1 87 ? -6.814 -17.285 -11.022 1.00 91.31 87 LYS A CA 1
ATOM 655 C C . LYS A 1 87 ? -7.314 -17.341 -9.578 1.00 91.31 87 LYS A C 1
ATOM 657 O O . LYS A 1 87 ? -8.193 -16.586 -9.167 1.00 91.31 87 LYS A O 1
ATOM 662 N N . GLN A 1 88 ? -6.700 -18.217 -8.787 1.00 91.94 88 GLN A N 1
ATOM 663 C CA . GLN A 1 88 ? -6.973 -18.350 -7.357 1.00 91.94 88 GLN A CA 1
ATOM 664 C C . GLN A 1 88 ? -6.698 -17.036 -6.611 1.00 91.94 88 GLN A C 1
ATOM 666 O O . GLN A 1 88 ? -5.747 -16.316 -6.923 1.00 91.94 88 GLN A O 1
ATOM 671 N N . THR A 1 89 ? -7.526 -16.704 -5.620 1.00 90.44 89 THR A N 1
ATOM 672 C CA . THR A 1 89 ? -7.308 -15.505 -4.804 1.00 90.44 89 THR A CA 1
ATOM 673 C C . THR A 1 89 ? -6.075 -15.685 -3.910 1.00 90.44 89 THR A C 1
ATOM 675 O O . THR A 1 89 ? -5.793 -16.799 -3.460 1.00 90.44 89 THR A O 1
ATOM 678 N N . PRO A 1 90 ? -5.334 -14.603 -3.619 1.00 88.12 90 PRO A N 1
ATOM 679 C CA . PRO A 1 90 ? -4.071 -14.6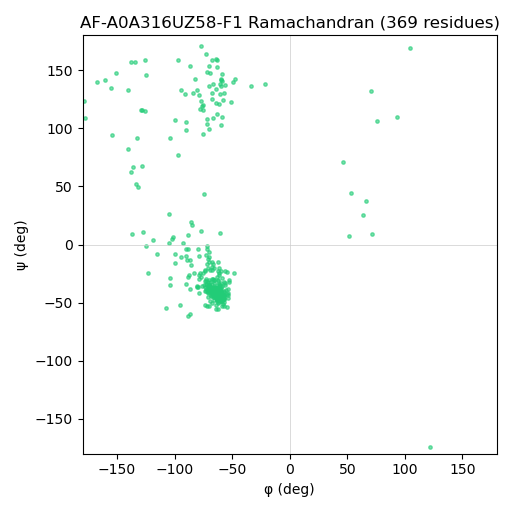93 -2.886 1.00 88.12 90 PRO A CA 1
ATOM 680 C C . PRO A 1 90 ? -4.215 -15.265 -1.475 1.00 88.12 90 PRO A C 1
ATOM 682 O O . PRO A 1 90 ? -3.284 -15.866 -0.964 1.00 88.12 90 PRO A O 1
ATOM 685 N N . LEU A 1 91 ? -5.392 -15.168 -0.852 1.00 87.81 91 LEU A N 1
ATOM 686 C CA . LEU A 1 91 ? -5.627 -15.758 0.471 1.00 87.81 91 LEU A CA 1
ATOM 687 C C . LEU A 1 91 ? -5.427 -17.273 0.524 1.00 87.81 91 LEU A C 1
ATOM 689 O O . LEU A 1 91 ? -5.171 -17.816 1.597 1.00 87.81 91 LEU A O 1
ATOM 693 N N . PHE A 1 92 ? -5.527 -17.947 -0.617 1.00 88.69 92 PHE A N 1
ATOM 694 C CA . PHE A 1 92 ? -5.319 -19.383 -0.705 1.00 88.69 92 PHE A CA 1
ATOM 695 C C . PHE A 1 92 ? -3.973 -19.759 -1.334 1.00 88.69 92 PHE A C 1
ATOM 697 O O . PHE A 1 92 ? -3.684 -20.947 -1.445 1.00 88.69 92 PHE A O 1
ATOM 704 N N . ASP A 1 93 ? -3.143 -18.783 -1.709 1.00 89.31 93 ASP A N 1
ATOM 705 C CA . ASP A 1 93 ? -1.795 -19.026 -2.219 1.00 89.31 93 ASP A CA 1
ATOM 706 C C . ASP A 1 93 ? -0.846 -19.345 -1.043 1.00 89.31 93 ASP A C 1
ATOM 708 O O . ASP A 1 93 ? -0.633 -18.486 -0.175 1.00 89.31 93 ASP A O 1
ATOM 712 N N . PRO A 1 94 ? -0.256 -20.560 -0.985 1.00 88.38 94 PRO A N 1
ATOM 713 C CA . PRO A 1 94 ? 0.665 -20.956 0.081 1.00 88.38 94 PRO A CA 1
ATOM 714 C C . PRO A 1 94 ? 1.822 -19.973 0.296 1.00 88.38 94 PRO A C 1
ATOM 716 O O . PRO A 1 94 ? 2.281 -19.811 1.426 1.00 88.38 94 PRO A O 1
ATOM 719 N N . GLY A 1 95 ? 2.264 -19.278 -0.759 1.00 85.81 95 GLY A N 1
ATOM 720 C CA . GLY A 1 95 ? 3.359 -18.312 -0.694 1.00 85.81 95 GLY A CA 1
ATOM 721 C C . GLY A 1 95 ? 3.057 -17.075 0.156 1.00 85.81 95 GLY A C 1
ATOM 722 O O . GLY A 1 95 ? 3.986 -16.413 0.617 1.00 85.81 95 GLY A O 1
ATOM 723 N N . VAL A 1 96 ? 1.780 -16.763 0.408 1.00 89.12 96 VAL A N 1
ATOM 724 C CA . VAL A 1 96 ? 1.372 -15.550 1.144 1.00 89.12 96 VAL A CA 1
ATOM 725 C C . VAL A 1 96 ? 0.482 -15.818 2.355 1.00 89.12 96 VAL A C 1
ATOM 727 O O . VAL A 1 96 ? 0.171 -14.883 3.096 1.00 89.12 96 VAL A O 1
ATOM 730 N N . GLN A 1 97 ? 0.141 -17.080 2.629 1.00 90.12 97 GLN A N 1
ATOM 731 C CA . GLN A 1 97 ? -0.608 -17.478 3.827 1.00 90.12 97 GLN A CA 1
ATOM 732 C C . GLN A 1 97 ? 0.094 -17.058 5.123 1.00 90.12 97 GLN A C 1
ATOM 734 O O . GLN A 1 97 ? -0.561 -16.558 6.036 1.00 90.12 97 GLN A O 1
ATOM 739 N N . LEU A 1 98 ? 1.425 -17.186 5.196 1.00 89.19 98 LEU A N 1
ATOM 740 C CA . LEU A 1 98 ? 2.187 -16.729 6.362 1.00 89.19 98 LEU A CA 1
ATOM 741 C C . LEU A 1 98 ? 2.030 -15.215 6.565 1.00 89.19 98 LEU A C 1
ATOM 743 O O . LEU A 1 98 ? 1.758 -14.765 7.676 1.00 89.19 98 LEU A O 1
ATOM 747 N N . THR A 1 99 ? 2.124 -14.429 5.491 1.00 90.44 99 THR A N 1
ATOM 748 C CA . THR A 1 99 ? 1.893 -12.978 5.533 1.00 90.44 99 THR A CA 1
ATOM 749 C C . THR A 1 99 ? 0.471 -12.663 5.995 1.00 90.44 99 THR A C 1
ATOM 751 O O . THR A 1 99 ? 0.286 -11.844 6.894 1.00 90.44 99 THR A O 1
ATOM 754 N N . ALA A 1 100 ? -0.539 -13.346 5.451 1.00 93.00 100 ALA A N 1
ATOM 755 C CA . ALA A 1 100 ? -1.929 -13.177 5.869 1.00 93.00 100 ALA A CA 1
ATOM 756 C C . ALA A 1 100 ? -2.125 -13.493 7.364 1.00 93.00 100 ALA A C 1
ATOM 758 O O . ALA A 1 100 ? -2.792 -12.731 8.073 1.00 93.00 100 ALA A O 1
ATOM 759 N N . ALA A 1 101 ? -1.504 -14.569 7.855 1.00 93.50 101 ALA A N 1
ATOM 760 C CA . ALA A 1 101 ? -1.548 -14.975 9.255 1.00 93.50 101 ALA A CA 1
ATOM 761 C C . ALA A 1 101 ? -0.889 -13.937 10.172 1.00 93.50 101 ALA A C 1
ATOM 763 O O . ALA A 1 101 ? -1.486 -13.555 11.176 1.00 93.50 101 ALA A O 1
ATOM 764 N N . ILE A 1 102 ? 0.286 -13.414 9.805 1.00 92.44 102 ILE A N 1
ATOM 765 C CA . ILE A 1 102 ? 0.987 -12.371 10.571 1.00 92.44 102 ILE A CA 1
ATOM 766 C C . ILE A 1 102 ? 0.122 -11.116 10.689 1.00 92.44 102 ILE A C 1
ATOM 768 O O . ILE A 1 102 ? -0.067 -10.599 11.788 1.00 92.44 102 ILE A O 1
ATOM 772 N N . TYR A 1 103 ? -0.442 -10.634 9.580 1.00 95.56 103 TYR A N 1
ATOM 773 C CA . TYR A 1 103 ? -1.274 -9.429 9.595 1.00 95.56 103 TYR A CA 1
ATOM 774 C C . TYR A 1 103 ? -2.556 -9.638 10.403 1.00 95.56 103 TYR A C 1
ATOM 776 O O . TYR A 1 103 ? -2.944 -8.761 11.177 1.00 95.56 103 TYR A O 1
ATOM 784 N N . GLY A 1 104 ? -3.182 -10.811 10.277 1.00 96.19 104 GLY A N 1
ATOM 785 C CA . GLY A 1 104 ? -4.343 -11.187 11.081 1.00 96.19 104 GLY A CA 1
ATOM 786 C C . GLY A 1 104 ? -4.020 -11.273 12.576 1.00 96.19 104 G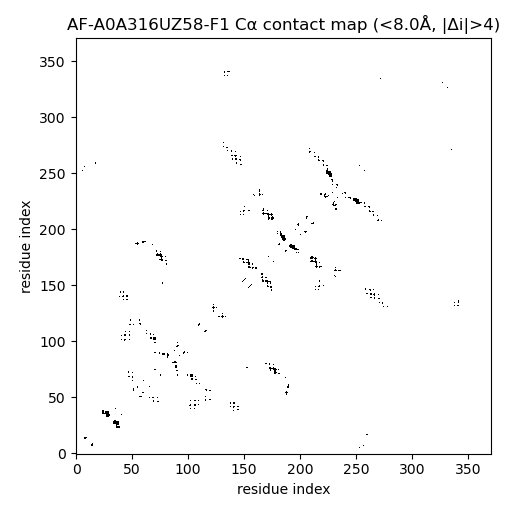LY A C 1
ATOM 787 O O . GLY A 1 104 ? -4.785 -10.762 13.396 1.00 96.19 104 GLY A O 1
ATOM 788 N N . ALA A 1 105 ? -2.872 -11.850 12.937 1.00 96.00 105 ALA A N 1
ATOM 789 C CA . ALA A 1 105 ? -2.414 -11.977 14.318 1.00 96.00 105 ALA A CA 1
ATOM 790 C C . ALA A 1 105 ? -2.081 -10.612 14.933 1.00 96.00 105 ALA A C 1
ATOM 792 O O . ALA A 1 105 ? -2.626 -10.270 15.981 1.00 96.00 105 ALA A O 1
ATOM 793 N N . VAL A 1 106 ? -1.272 -9.790 14.254 1.00 95.62 106 VAL A N 1
ATOM 794 C CA . VAL A 1 106 ? -0.942 -8.421 14.692 1.00 95.62 106 VAL A CA 1
ATOM 795 C C . VAL A 1 106 ? -2.212 -7.593 14.864 1.00 95.62 106 VAL A C 1
ATOM 797 O O . VAL A 1 106 ? -2.364 -6.890 15.863 1.00 95.62 106 VAL A O 1
ATOM 800 N N . HIS A 1 107 ? -3.160 -7.696 13.928 1.00 95.75 107 HIS A N 1
ATOM 801 C CA . HIS A 1 107 ? -4.444 -7.021 14.058 1.00 95.75 107 HIS A CA 1
ATOM 802 C C . HIS A 1 107 ? -5.236 -7.514 15.267 1.00 95.75 107 HIS A C 1
ATOM 804 O O . HIS A 1 107 ? -5.706 -6.698 16.056 1.00 95.75 107 HIS A O 1
ATOM 810 N N . SER A 1 108 ? -5.347 -8.829 15.445 1.00 96.19 108 SER A N 1
ATOM 811 C CA . SER A 1 108 ? -6.090 -9.424 16.556 1.00 96.19 108 SER A CA 1
ATOM 812 C C . SER A 1 108 ? -5.510 -9.009 17.903 1.00 96.19 108 SER A C 1
ATOM 814 O O . SER A 1 108 ? -6.254 -8.539 18.760 1.00 96.19 108 SER A O 1
ATOM 816 N N . VAL A 1 109 ? -4.186 -9.071 18.064 1.00 95.81 109 VAL A N 1
ATOM 817 C CA . VAL A 1 109 ? -3.493 -8.600 19.272 1.00 95.81 109 VAL A CA 1
ATOM 818 C C . VAL A 1 109 ? -3.749 -7.110 19.494 1.00 95.81 109 VAL A C 1
ATOM 820 O O . VAL A 1 109 ? -4.113 -6.710 20.598 1.00 95.81 109 VAL A O 1
ATOM 823 N N . ALA A 1 110 ? -3.639 -6.275 18.457 1.00 93.56 110 ALA A N 1
ATOM 824 C CA . ALA A 1 110 ? -3.865 -4.834 18.575 1.00 93.56 110 ALA A CA 1
ATOM 825 C C . ALA A 1 110 ? -5.325 -4.470 18.925 1.00 93.56 110 ALA A C 1
ATOM 827 O O . ALA A 1 110 ? -5.564 -3.460 19.594 1.00 93.56 110 ALA A O 1
ATOM 828 N N . VAL A 1 111 ? -6.297 -5.279 18.486 1.00 92.62 111 VAL A N 1
ATOM 829 C CA . VAL A 1 111 ? -7.719 -5.145 18.847 1.00 92.62 111 VAL A CA 1
ATOM 830 C C . VAL A 1 111 ? -7.954 -5.595 20.289 1.00 92.62 111 VAL A C 1
ATOM 832 O O . VAL A 1 111 ? -8.542 -4.845 21.067 1.00 92.62 111 VAL A O 1
ATOM 835 N N . LEU A 1 112 ? -7.504 -6.802 20.648 1.00 93.75 112 LEU A N 1
ATOM 836 C CA . LEU A 1 112 ? -7.768 -7.426 21.950 1.00 93.75 112 LEU A CA 1
ATOM 837 C C . LEU A 1 112 ? -7.073 -6.690 23.102 1.00 93.75 112 LEU A C 1
ATOM 839 O O . LEU A 1 112 ? -7.694 -6.466 24.134 1.00 93.75 112 LEU A O 1
ATOM 843 N N . SER A 1 113 ? -5.843 -6.216 22.896 1.00 94.50 113 SER A N 1
ATOM 844 C CA . SER A 1 113 ? -5.119 -5.376 23.868 1.00 94.50 113 SER A CA 1
ATOM 845 C C . SER A 1 113 ? -5.686 -3.954 24.000 1.00 94.50 113 SER A C 1
ATOM 847 O O . SER A 1 113 ? -5.305 -3.191 24.889 1.00 94.50 113 SER A O 1
ATOM 849 N N . GLY A 1 114 ? -6.563 -3.536 23.081 1.00 90.75 114 GLY A N 1
ATOM 850 C CA . GLY A 1 114 ? -7.043 -2.159 22.991 1.00 90.75 114 GLY A CA 1
ATOM 851 C C . GLY A 1 114 ? -6.000 -1.156 22.481 1.00 90.75 114 GLY A C 1
ATOM 852 O O . GLY A 1 114 ? -6.273 0.050 22.501 1.00 90.75 114 GLY A O 1
ATOM 853 N N . LEU A 1 115 ? -4.841 -1.613 21.989 1.00 89.19 115 LEU A N 1
ATOM 854 C CA . LEU A 1 115 ? -3.783 -0.762 21.439 1.00 89.19 115 LEU A CA 1
ATOM 855 C C . LEU A 1 115 ? -4.315 0.176 20.349 1.00 89.19 115 LEU A C 1
ATOM 857 O O . LEU A 1 115 ? -4.073 1.379 20.406 1.00 89.19 115 LEU A O 1
ATOM 861 N N . GLN A 1 116 ? -5.121 -0.329 19.409 1.00 88.44 116 GLN A N 1
ATOM 862 C CA . GLN A 1 116 ? -5.718 0.503 18.353 1.00 88.44 116 GLN A CA 1
ATOM 863 C C . GLN A 1 116 ? -6.542 1.665 18.911 1.00 88.44 116 GLN A C 1
ATOM 865 O O . GLN A 1 116 ? -6.459 2.791 18.422 1.00 88.44 116 GLN A O 1
ATOM 870 N N . LYS A 1 117 ? -7.348 1.395 19.945 1.00 87.88 117 LYS A N 1
ATOM 871 C CA . LYS A 1 117 ? -8.200 2.402 20.583 1.00 87.88 117 LYS A CA 1
ATOM 872 C C . LYS A 1 117 ? -7.349 3.458 21.281 1.00 87.88 117 LYS A C 1
ATOM 874 O O . LYS A 1 117 ? -7.673 4.640 21.196 1.00 87.88 117 LYS A O 1
ATOM 879 N N . ARG A 1 118 ? -6.263 3.044 21.944 1.00 89.62 118 ARG A N 1
ATOM 880 C CA . ARG A 1 118 ? -5.303 3.955 22.588 1.00 89.62 118 ARG A CA 1
ATOM 881 C C . ARG A 1 118 ? -4.610 4.842 21.552 1.00 89.62 118 ARG A C 1
ATOM 883 O O . ARG A 1 118 ? -4.619 6.056 21.721 1.00 89.62 118 ARG A O 1
ATOM 890 N N . VAL A 1 119 ? -4.112 4.264 20.457 1.00 87.62 119 VAL A N 1
ATOM 891 C CA . VAL A 1 119 ? -3.462 5.004 19.360 1.00 87.62 119 VAL A CA 1
ATOM 892 C C . VAL A 1 119 ? -4.429 5.990 18.707 1.00 87.62 119 VAL A C 1
ATOM 894 O O . VAL A 1 119 ? -4.090 7.157 18.552 1.00 87.62 119 VAL A O 1
ATOM 897 N N . LEU A 1 120 ? -5.658 5.571 18.390 1.00 86.19 120 LEU A N 1
ATOM 898 C CA . LEU A 1 120 ? -6.652 6.461 17.786 1.00 86.19 120 LEU A CA 1
ATOM 899 C C . LEU A 1 120 ? -7.062 7.593 18.738 1.00 86.19 120 LEU A C 1
ATOM 901 O O . LEU A 1 120 ? -7.211 8.737 18.308 1.00 86.19 120 LEU A O 1
ATOM 905 N N . LYS A 1 121 ? -7.216 7.295 20.035 1.00 86.75 121 LYS A N 1
ATOM 906 C CA . LYS A 1 121 ? -7.502 8.305 21.062 1.00 86.75 121 LYS A CA 1
ATOM 907 C C . LYS A 1 121 ? -6.343 9.289 21.204 1.00 86.75 121 LYS A C 1
ATOM 909 O O . LYS A 1 121 ? -6.598 10.483 21.295 1.00 86.75 121 LYS A O 1
ATOM 914 N N . ALA A 1 122 ? -5.099 8.813 21.186 1.00 85.69 122 ALA A N 1
ATOM 915 C CA . ALA A 1 122 ? -3.920 9.672 21.205 1.00 85.69 122 ALA A CA 1
ATOM 916 C C . ALA A 1 122 ? -3.865 10.557 19.951 1.00 85.69 122 ALA A C 1
ATOM 918 O O . ALA A 1 122 ? -3.736 11.768 20.068 1.00 85.69 122 ALA A O 1
ATOM 919 N N . ALA A 1 123 ? -4.071 9.985 18.763 1.00 85.62 123 ALA A N 1
ATOM 920 C CA . ALA A 1 123 ? -4.084 10.727 17.503 1.00 85.62 123 ALA A CA 1
ATOM 921 C C . ALA A 1 123 ? -5.196 11.789 17.437 1.00 85.62 123 ALA A C 1
ATOM 923 O O . ALA A 1 123 ? -4.987 12.857 16.870 1.00 85.62 123 ALA A O 1
ATOM 924 N N . SER A 1 124 ? -6.364 11.505 18.026 1.00 82.31 124 SER A N 1
ATOM 925 C CA . SER A 1 124 ? -7.526 12.407 18.002 1.00 82.31 124 SER A CA 1
ATOM 926 C C . SER A 1 124 ? -7.546 13.422 19.151 1.00 82.31 124 SER A C 1
ATOM 928 O O . SER A 1 124 ? -8.155 14.477 19.014 1.00 82.31 124 SER A O 1
ATOM 930 N N . GLY A 1 125 ? -6.952 13.085 20.301 1.00 75.06 125 GLY A N 1
ATOM 931 C CA . GLY A 1 125 ? -6.977 13.897 21.523 1.00 75.06 125 GLY A CA 1
ATOM 932 C C . GLY A 1 125 ? -5.721 14.738 21.759 1.00 75.06 125 GLY A C 1
ATOM 933 O O . GLY A 1 125 ? -5.751 15.654 22.577 1.00 75.06 125 GLY A O 1
ATOM 934 N N . ALA A 1 126 ? -4.622 14.435 21.070 1.00 80.62 126 ALA A N 1
ATOM 935 C CA . ALA A 1 126 ? -3.411 15.248 21.072 1.00 80.62 126 ALA A CA 1
ATOM 936 C C . ALA A 1 126 ? -3.578 16.493 20.174 1.00 80.62 126 ALA A C 1
ATOM 938 O O . ALA A 1 126 ? -4.549 16.584 19.415 1.00 80.62 126 ALA A O 1
ATOM 939 N N . PRO A 1 127 ? -2.631 17.455 20.206 1.00 79.75 127 PRO A N 1
ATOM 940 C CA . PRO A 1 127 ? -2.591 18.525 19.219 1.00 79.75 127 PRO A CA 1
ATOM 941 C C . PRO A 1 127 ? -2.701 17.952 17.806 1.00 79.75 127 PRO A C 1
ATOM 943 O O . PRO A 1 127 ? -2.090 16.929 17.499 1.00 79.75 127 PRO A O 1
ATOM 946 N N . ALA A 1 128 ? -3.454 18.621 16.933 1.00 79.06 128 ALA A N 1
ATOM 947 C CA . ALA A 1 128 ? -3.744 18.135 15.581 1.00 79.06 128 ALA A CA 1
ATOM 948 C C . ALA A 1 128 ? -2.472 17.799 14.763 1.00 79.06 128 ALA A C 1
ATOM 950 O O . ALA A 1 128 ? -2.500 16.972 13.853 1.00 79.06 128 ALA A O 1
ATOM 951 N N . THR A 1 129 ? -1.338 18.401 15.127 1.00 80.00 129 THR A N 1
ATOM 952 C CA . THR A 1 129 ? -0.003 18.120 14.591 1.00 80.00 129 THR A CA 1
ATOM 953 C C . THR A 1 129 ? 0.520 16.720 14.923 1.00 80.00 129 THR A C 1
ATOM 955 O O . THR A 1 129 ? 1.206 16.136 14.090 1.00 80.00 129 THR A O 1
ATOM 958 N N . PHE A 1 130 ? 0.188 16.151 16.086 1.00 86.69 130 PHE A N 1
ATOM 959 C CA . PHE A 1 130 ? 0.590 14.794 16.467 1.00 86.69 130 PHE A CA 1
ATOM 960 C C . PHE A 1 130 ? -0.122 13.744 15.611 1.00 86.69 130 PHE A C 1
ATOM 962 O O . PHE A 1 130 ? 0.533 12.881 15.032 1.00 86.69 130 PHE A O 1
ATOM 969 N N . GLY A 1 131 ? -1.449 13.854 15.470 1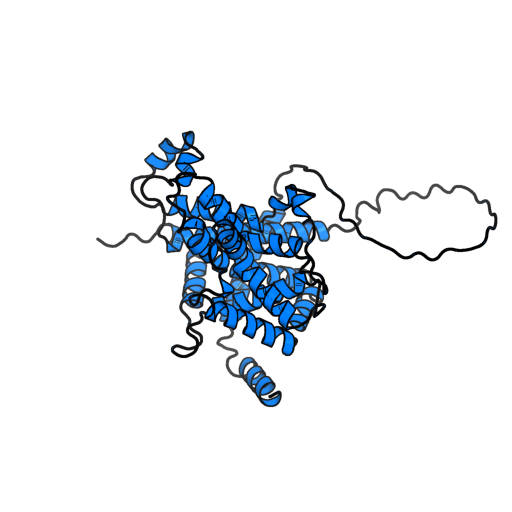.00 86.75 131 GLY A N 1
ATOM 970 C CA . GLY A 1 131 ? -2.222 12.969 14.595 1.00 86.75 131 GLY A CA 1
ATOM 971 C C . GLY A 1 131 ? -1.736 13.035 13.145 1.00 86.75 131 GLY A C 1
ATOM 972 O O . GLY A 1 131 ? -1.520 12.000 12.518 1.00 86.75 131 GLY A O 1
ATOM 973 N N . LEU A 1 132 ? -1.460 14.246 12.643 1.00 88.00 132 LEU A N 1
ATOM 974 C CA . LEU A 1 132 ? -0.865 14.437 11.320 1.00 88.00 132 LEU A CA 1
ATOM 975 C C . LEU A 1 132 ? 0.525 13.789 11.209 1.00 88.00 132 LEU A C 1
ATOM 977 O O . LEU A 1 132 ? 0.805 13.131 10.212 1.00 88.00 132 LEU A O 1
ATOM 981 N N . GLY A 1 133 ? 1.384 13.947 12.219 1.00 90.00 133 GLY A N 1
ATOM 982 C CA . GLY A 1 133 ? 2.710 13.327 12.247 1.00 90.00 133 GLY A CA 1
ATOM 983 C C . GLY A 1 133 ? 2.646 11.799 12.205 1.00 90.00 133 GLY A C 1
ATOM 984 O O . GLY A 1 133 ? 3.374 11.178 11.433 1.00 90.00 133 GLY A O 1
ATOM 985 N N . LEU A 1 134 ? 1.727 11.198 12.967 1.00 90.00 134 LEU A N 1
ATOM 986 C CA . LEU A 1 134 ? 1.490 9.754 12.949 1.00 90.00 134 LEU A CA 1
ATOM 987 C C . LEU A 1 134 ? 1.003 9.274 11.575 1.00 90.00 134 LEU A C 1
ATOM 989 O O . LEU A 1 134 ? 1.500 8.271 11.064 1.00 90.00 134 LEU A O 1
ATOM 993 N N . ASP A 1 135 ? 0.065 9.997 10.957 1.00 89.75 135 ASP A N 1
ATOM 994 C CA . ASP A 1 135 ? -0.431 9.658 9.621 1.00 89.75 135 ASP A CA 1
ATOM 995 C C . ASP A 1 135 ? 0.688 9.734 8.570 1.00 89.75 135 ASP A C 1
ATOM 997 O O . ASP A 1 135 ? 0.799 8.846 7.726 1.00 89.75 135 ASP A O 1
ATOM 1001 N N . ILE A 1 136 ? 1.553 10.754 8.636 1.00 92.06 136 ILE A N 1
ATOM 1002 C CA . ILE A 1 136 ? 2.702 10.898 7.729 1.00 92.06 136 ILE A CA 1
ATOM 1003 C C . ILE A 1 136 ? 3.708 9.762 7.951 1.00 92.06 136 ILE A C 1
ATOM 1005 O O . ILE A 1 136 ? 4.156 9.147 6.984 1.00 92.06 136 ILE A O 1
ATOM 1009 N N . PHE A 1 137 ? 4.018 9.409 9.199 1.00 91.56 137 PHE A N 1
ATOM 1010 C CA . PHE A 1 137 ? 4.866 8.252 9.493 1.00 91.56 137 PHE A CA 1
ATOM 1011 C C . PHE A 1 137 ? 4.290 6.962 8.889 1.00 91.56 137 PHE A C 1
ATOM 1013 O O . PHE A 1 137 ? 4.987 6.212 8.203 1.00 91.56 137 PHE A O 1
ATOM 1020 N N . PHE A 1 138 ? 2.990 6.727 9.069 1.00 93.19 138 PHE A N 1
ATOM 1021 C CA . PHE A 1 138 ? 2.320 5.571 8.484 1.00 93.19 138 PHE A CA 1
ATOM 1022 C C . PHE A 1 138 ? 2.249 5.615 6.958 1.00 93.19 138 PHE A C 1
ATOM 1024 O O . PHE A 1 138 ? 2.272 4.556 6.333 1.00 93.19 138 PHE A O 1
ATOM 1031 N N . HIS A 1 139 ? 2.204 6.796 6.344 1.00 93.44 139 HIS A N 1
ATOM 1032 C CA . HIS A 1 139 ? 2.334 6.940 4.897 1.00 93.44 139 HIS A CA 1
ATOM 1033 C C . HIS A 1 139 ? 3.728 6.578 4.399 1.00 93.44 139 HIS A C 1
ATOM 1035 O O . HIS A 1 139 ? 3.830 5.997 3.326 1.00 93.44 139 HIS A O 1
ATOM 1041 N N . LEU A 1 140 ? 4.788 6.884 5.151 1.00 93.50 140 LEU A N 1
ATOM 1042 C CA . LEU A 1 140 ? 6.150 6.499 4.778 1.00 93.50 140 LEU A CA 1
ATOM 1043 C C . LEU A 1 140 ? 6.300 4.976 4.765 1.00 93.50 140 LEU A C 1
ATOM 1045 O O . LEU A 1 140 ? 6.722 4.407 3.760 1.00 93.50 140 LEU A O 1
ATOM 1049 N N . VAL A 1 141 ? 5.904 4.317 5.858 1.00 93.19 141 VAL A N 1
ATOM 1050 C CA . VAL A 1 141 ? 5.959 2.850 5.975 1.00 93.19 141 VAL A CA 1
ATOM 1051 C C . VAL A 1 141 ? 5.131 2.194 4.875 1.00 93.19 141 VAL A C 1
ATOM 1053 O O . VAL A 1 141 ? 5.598 1.288 4.187 1.00 93.19 141 VAL A O 1
ATOM 1056 N N . ASP A 1 142 ? 3.905 2.677 4.684 1.00 94.88 142 ASP A N 1
ATOM 1057 C CA . ASP A 1 142 ? 3.013 2.146 3.665 1.00 94.88 142 ASP A CA 1
ATOM 1058 C C . ASP A 1 142 ? 3.540 2.372 2.252 1.00 94.88 142 ASP A C 1
ATOM 1060 O O . ASP A 1 142 ? 3.461 1.462 1.440 1.00 94.88 142 ASP A O 1
ATOM 1064 N N . ALA A 1 143 ? 4.123 3.533 1.953 1.00 95.25 143 ALA A N 1
ATOM 1065 C CA . ALA A 1 143 ? 4.682 3.811 0.639 1.00 95.25 143 ALA A CA 1
ATOM 1066 C C . ALA A 1 143 ? 5.839 2.868 0.290 1.00 95.25 143 ALA A C 1
ATOM 1068 O O . ALA A 1 143 ? 5.908 2.394 -0.843 1.00 95.25 143 ALA A O 1
ATOM 1069 N N . VAL A 1 144 ? 6.705 2.547 1.255 1.00 93.06 144 VAL A N 1
ATOM 1070 C CA . VAL A 1 144 ? 7.800 1.585 1.058 1.00 93.06 144 VAL A CA 1
ATOM 1071 C C . VAL A 1 144 ? 7.245 0.192 0.762 1.00 93.06 144 VAL A C 1
ATOM 1073 O O . VAL A 1 144 ? 7.530 -0.383 -0.287 1.00 93.06 144 VAL A O 1
ATOM 1076 N N . CYS A 1 145 ? 6.389 -0.337 1.639 1.00 94.50 145 CYS A N 1
ATOM 1077 C CA . CYS A 1 145 ? 5.843 -1.685 1.472 1.00 94.50 145 CYS A CA 1
ATOM 1078 C C . CYS A 1 145 ? 4.936 -1.805 0.237 1.00 94.50 145 CYS A C 1
ATOM 1080 O O . CYS A 1 145 ? 4.981 -2.803 -0.483 1.00 94.50 145 CYS A O 1
ATOM 1082 N N . ARG A 1 146 ? 4.124 -0.779 -0.039 1.00 95.69 146 ARG A N 1
ATOM 1083 C CA . ARG A 1 146 ? 3.213 -0.754 -1.188 1.00 95.69 146 ARG A CA 1
ATOM 1084 C C . ARG A 1 146 ? 3.976 -0.636 -2.505 1.00 95.69 146 ARG A C 1
ATOM 1086 O O . ARG A 1 146 ? 3.560 -1.266 -3.470 1.00 95.69 146 ARG A O 1
ATOM 1093 N N . THR A 1 147 ? 5.094 0.093 -2.554 1.00 96.69 147 THR A N 1
ATOM 1094 C CA . THR A 1 147 ? 5.939 0.173 -3.761 1.00 96.69 147 THR A CA 1
ATOM 1095 C C . THR A 1 147 ? 6.484 -1.197 -4.155 1.00 96.69 147 THR A C 1
ATOM 1097 O O . THR A 1 147 ? 6.383 -1.569 -5.324 1.00 96.69 147 THR A O 1
ATOM 1100 N N . GLU A 1 148 ? 6.962 -1.996 -3.194 1.00 94.69 148 GLU A N 1
ATOM 1101 C CA . GLU A 1 148 ? 7.386 -3.376 -3.474 1.00 94.69 148 GLU A CA 1
ATOM 1102 C C . GLU A 1 148 ? 6.238 -4.224 -4.030 1.00 94.69 148 GLU A C 1
ATOM 1104 O O . GLU A 1 148 ? 6.415 -4.921 -5.028 1.00 94.69 148 GLU A O 1
ATOM 1109 N N . GLY A 1 149 ? 5.038 -4.117 -3.448 1.00 94.81 149 GLY A N 1
ATOM 1110 C CA . GLY A 1 149 ? 3.849 -4.801 -3.963 1.00 94.81 149 GLY A CA 1
ATOM 1111 C C . GLY A 1 149 ? 3.499 -4.380 -5.394 1.00 94.81 149 GLY A C 1
ATOM 1112 O O . GLY A 1 149 ? 3.286 -5.232 -6.256 1.00 94.81 149 GLY A O 1
ATOM 1113 N N . ILE A 1 150 ? 3.493 -3.073 -5.674 1.00 97.50 150 ILE A N 1
ATOM 1114 C CA . ILE A 1 150 ? 3.219 -2.506 -7.003 1.00 97.50 150 ILE A CA 1
ATOM 1115 C C . ILE A 1 150 ? 4.195 -3.054 -8.046 1.00 97.50 150 ILE A C 1
ATOM 1117 O O . ILE A 1 150 ? 3.768 -3.422 -9.141 1.00 97.50 150 ILE A O 1
ATOM 1121 N N . ILE A 1 151 ? 5.486 -3.119 -7.718 1.00 96.56 151 ILE A N 1
ATOM 1122 C CA . ILE A 1 151 ? 6.520 -3.607 -8.633 1.00 96.56 151 ILE A CA 1
ATOM 1123 C C . ILE A 1 151 ? 6.403 -5.124 -8.811 1.00 96.56 151 ILE A C 1
ATOM 1125 O O . ILE A 1 151 ? 6.310 -5.607 -9.938 1.00 96.56 151 ILE A O 1
ATOM 1129 N N . ALA A 1 152 ? 6.386 -5.878 -7.710 1.00 94.94 152 ALA A N 1
ATOM 1130 C CA . ALA A 1 152 ? 6.463 -7.335 -7.734 1.00 94.94 152 ALA A CA 1
ATOM 1131 C C . ALA A 1 152 ? 5.187 -8.000 -8.267 1.00 94.94 152 ALA A C 1
ATOM 1133 O O . ALA A 1 152 ? 5.277 -8.980 -9.002 1.00 94.94 152 ALA A O 1
ATOM 1134 N N . LEU A 1 153 ? 4.012 -7.474 -7.909 1.00 94.56 153 LEU A N 1
ATOM 1135 C CA . LEU A 1 153 ? 2.714 -8.071 -8.243 1.00 94.56 153 LEU A CA 1
ATOM 1136 C C . LEU A 1 153 ? 2.004 -7.341 -9.387 1.00 94.56 153 LEU A C 1
ATOM 1138 O O . LEU A 1 153 ? 1.213 -7.947 -10.104 1.00 94.56 153 LEU A O 1
ATOM 1142 N N . GLY A 1 154 ? 2.256 -6.039 -9.541 1.00 95.31 154 GLY A N 1
ATOM 1143 C CA . GLY A 1 154 ? 1.570 -5.197 -10.520 1.00 95.31 154 GLY A CA 1
ATOM 1144 C C . GLY A 1 154 ? 2.341 -5.048 -11.823 1.00 95.31 154 GLY A C 1
ATOM 1145 O O . GLY A 1 154 ? 1.779 -5.295 -12.883 1.00 95.31 154 GLY A O 1
ATOM 1146 N N . LEU A 1 155 ? 3.615 -4.662 -11.744 1.00 95.75 155 LEU A N 1
ATOM 1147 C CA . LEU A 1 155 ? 4.428 -4.322 -12.909 1.00 95.75 155 LEU A CA 1
ATOM 1148 C C . LEU A 1 155 ? 5.124 -5.548 -13.500 1.00 95.75 155 LEU A C 1
ATOM 1150 O O . LEU A 1 155 ? 4.862 -5.902 -14.644 1.00 95.75 155 LEU A O 1
ATOM 1154 N N . ASN A 1 156 ? 5.997 -6.206 -12.732 1.00 95.00 156 ASN A N 1
ATOM 1155 C CA . ASN A 1 156 ? 6.876 -7.266 -13.234 1.00 95.00 156 ASN A CA 1
ATOM 1156 C C . ASN A 1 156 ? 6.133 -8.400 -13.964 1.00 95.00 156 ASN A C 1
ATOM 1158 O O . ASN A 1 156 ? 6.588 -8.776 -15.043 1.00 95.00 156 ASN A O 1
ATOM 1162 N N . PRO A 1 157 ? 4.990 -8.922 -13.468 1.00 93.75 157 PRO A N 1
ATOM 1163 C CA . PRO A 1 157 ? 4.318 -10.052 -14.114 1.00 93.75 157 PRO A CA 1
ATOM 1164 C C . PRO A 1 157 ? 3.723 -9.732 -15.488 1.00 93.75 157 PRO A C 1
ATOM 1166 O O . PRO A 1 157 ? 3.421 -10.645 -16.252 1.00 93.75 157 PRO A O 1
ATOM 1169 N N . VAL A 1 158 ? 3.507 -8.452 -15.791 1.00 94.00 158 VAL A N 1
ATOM 1170 C CA . VAL A 1 158 ? 2.878 -8.003 -17.041 1.00 94.00 158 VAL A CA 1
ATOM 1171 C C . VAL A 1 158 ? 3.714 -6.959 -17.773 1.00 94.00 158 VAL A C 1
ATOM 1173 O O . VAL A 1 158 ? 3.224 -6.363 -18.725 1.00 94.00 158 VAL A O 1
ATOM 1176 N N . ARG A 1 159 ? 4.966 -6.733 -17.359 1.00 92.50 159 ARG A N 1
ATOM 1177 C CA . ARG A 1 159 ? 5.845 -5.684 -17.896 1.00 92.50 159 ARG A CA 1
ATOM 1178 C C . ARG A 1 159 ? 5.973 -5.764 -19.416 1.00 92.50 159 ARG A C 1
ATOM 1180 O O . ARG A 1 159 ? 5.881 -4.747 -20.097 1.00 92.50 159 ARG A O 1
ATOM 1187 N N . ASP A 1 160 ? 6.096 -6.984 -19.929 1.00 89.06 160 ASP A N 1
ATOM 1188 C CA . ASP A 1 160 ? 6.276 -7.267 -21.355 1.00 89.06 160 ASP A CA 1
ATOM 1189 C C . ASP A 1 160 ? 4.951 -7.425 -22.118 1.00 89.06 160 ASP A C 1
ATOM 1191 O O . ASP A 1 160 ? 4.936 -7.793 -23.294 1.00 89.06 160 ASP A O 1
ATOM 1195 N N . HIS A 1 161 ? 3.814 -7.140 -21.476 1.00 91.62 161 HIS A N 1
ATOM 1196 C CA . HIS A 1 161 ? 2.505 -7.252 -22.106 1.00 91.62 161 HIS A CA 1
ATOM 1197 C C . HIS A 1 161 ? 2.407 -6.333 -23.347 1.00 91.62 161 HIS A C 1
ATOM 1199 O O . HIS A 1 161 ? 2.906 -5.203 -23.316 1.00 91.62 161 HIS A O 1
ATOM 1205 N N . PRO A 1 162 ? 1.752 -6.754 -24.452 1.00 89.62 162 PRO A N 1
ATOM 1206 C CA . PRO A 1 162 ? 1.675 -5.952 -25.680 1.00 89.62 162 PRO A CA 1
ATOM 1207 C C . PRO A 1 162 ? 1.031 -4.573 -25.478 1.00 89.62 162 PRO A C 1
ATOM 1209 O O . PRO A 1 162 ? 1.514 -3.564 -25.993 1.00 89.62 162 PRO A O 1
ATOM 1212 N N . SER A 1 163 ? -0.038 -4.512 -24.681 1.00 92.19 163 SER A N 1
ATOM 1213 C CA . SER A 1 163 ? -0.667 -3.243 -24.301 1.00 92.19 163 SER A CA 1
ATOM 1214 C C . SER A 1 163 ? 0.150 -2.524 -23.217 1.00 92.19 163 SER A C 1
ATOM 1216 O O . SER A 1 163 ? 0.314 -3.095 -22.136 1.00 92.19 163 SER A O 1
ATOM 1218 N N . PRO A 1 164 ? 0.589 -1.268 -23.442 1.00 89.00 164 PRO A N 1
ATOM 1219 C CA . PRO A 1 164 ? 1.312 -0.477 -22.441 1.00 89.00 164 PRO A CA 1
ATOM 1220 C C . PRO A 1 164 ? 0.430 -0.027 -21.271 1.00 89.00 164 PRO A C 1
ATOM 1222 O O . PRO A 1 164 ? 0.938 0.397 -20.237 1.00 89.00 164 PRO A O 1
ATOM 1225 N N . LEU A 1 165 ? -0.894 -0.117 -21.421 1.00 92.62 165 LEU A N 1
ATOM 1226 C CA . LEU A 1 165 ? -1.833 0.209 -20.353 1.00 92.62 165 LEU A CA 1
ATOM 1227 C C . LEU A 1 165 ? -1.943 -0.918 -19.328 1.00 92.62 165 LEU A C 1
ATOM 1229 O O . LEU A 1 165 ? -2.244 -0.640 -18.172 1.00 92.62 165 LEU A O 1
ATOM 1233 N N . THR A 1 166 ? -1.681 -2.169 -19.720 1.00 94.62 166 THR A N 1
ATOM 1234 C CA . THR A 1 166 ? -1.832 -3.319 -18.821 1.00 94.62 166 THR A CA 1
ATOM 1235 C C . THR A 1 166 ? -0.962 -3.190 -17.571 1.00 94.62 166 THR A C 1
ATOM 1237 O O . THR A 1 166 ? -1.554 -3.225 -16.496 1.00 94.62 166 THR A O 1
ATOM 1240 N N . PRO A 1 167 ? 0.365 -2.941 -17.654 1.00 94.19 167 PRO A N 1
ATOM 1241 C CA . PRO A 1 167 ? 1.192 -2.748 -16.461 1.00 94.19 167 PRO A CA 1
ATOM 1242 C C . PRO A 1 167 ? 0.733 -1.594 -15.571 1.00 94.19 167 PRO A C 1
ATOM 1244 O O . PRO A 1 167 ? 0.807 -1.675 -14.351 1.00 94.19 167 PRO A O 1
ATOM 1247 N N . ILE A 1 168 ? 0.233 -0.511 -16.168 1.00 95.00 168 ILE A N 1
ATOM 1248 C CA . ILE A 1 168 ? -0.219 0.665 -15.417 1.00 95.00 168 ILE A CA 1
ATOM 1249 C C . ILE A 1 168 ? -1.509 0.353 -14.669 1.00 95.00 168 ILE A C 1
ATOM 1251 O O . ILE A 1 168 ? -1.628 0.687 -13.492 1.00 95.00 168 ILE A O 1
ATOM 1255 N N . ILE A 1 169 ? -2.467 -0.295 -15.332 1.00 95.38 169 ILE A N 1
ATOM 1256 C CA . ILE A 1 169 ? -3.753 -0.664 -14.740 1.00 95.38 169 ILE A CA 1
ATOM 1257 C C . ILE A 1 169 ? -3.550 -1.718 -13.651 1.00 95.38 169 ILE A C 1
ATOM 1259 O O . ILE A 1 169 ? -4.108 -1.573 -12.565 1.00 95.38 169 ILE A O 1
ATOM 1263 N N . THR A 1 170 ? -2.736 -2.750 -13.887 1.00 96.81 170 THR A N 1
ATOM 1264 C CA . THR A 1 170 ? -2.444 -3.771 -12.869 1.00 96.81 170 THR A CA 1
ATOM 1265 C C . THR A 1 170 ? -1.730 -3.160 -11.671 1.00 96.81 170 THR A C 1
ATOM 1267 O O . THR A 1 170 ? -2.150 -3.392 -10.541 1.00 96.81 170 THR A O 1
ATOM 1270 N N . SER A 1 171 ? -0.718 -2.315 -11.879 1.00 97.38 171 SER A N 1
ATOM 1271 C CA . SER A 1 171 ? -0.051 -1.590 -10.794 1.00 97.38 171 SER A CA 1
ATOM 1272 C C . SER A 1 171 ? -0.992 -0.654 -10.034 1.00 97.38 171 SER A C 1
ATOM 1274 O O . SER A 1 171 ? -0.966 -0.642 -8.804 1.00 97.38 171 SER A O 1
ATOM 1276 N N . ALA A 1 172 ? -1.871 0.072 -10.731 1.00 96.44 172 ALA A N 1
ATOM 1277 C CA . ALA A 1 172 ? -2.891 0.919 -10.114 1.00 96.44 172 ALA A CA 1
ATOM 1278 C C . ALA A 1 172 ? -3.867 0.105 -9.248 1.00 96.44 172 ALA A C 1
ATOM 1280 O O . ALA A 1 172 ? -4.183 0.492 -8.121 1.00 96.44 172 ALA A O 1
ATOM 1281 N N . LEU A 1 173 ? -4.304 -1.058 -9.740 1.00 96.38 173 LEU A N 1
ATOM 1282 C CA . LEU A 1 173 ? -5.163 -1.973 -8.994 1.00 96.38 173 LEU A CA 1
ATOM 1283 C C . LEU A 1 173 ? -4.442 -2.571 -7.785 1.00 96.38 173 LEU A C 1
ATOM 1285 O O . LEU A 1 173 ? -5.036 -2.610 -6.712 1.00 96.38 173 LEU A O 1
ATOM 1289 N N . ILE A 1 174 ? -3.176 -2.980 -7.902 1.00 96.75 174 ILE A N 1
ATOM 1290 C CA . ILE A 1 174 ? -2.391 -3.454 -6.751 1.00 96.75 174 ILE A CA 1
ATOM 1291 C C . ILE A 1 174 ? -2.277 -2.367 -5.677 1.00 96.75 174 ILE A C 1
ATOM 1293 O O . ILE A 1 174 ? -2.481 -2.656 -4.500 1.00 96.75 174 ILE A O 1
ATOM 1297 N N . GLY A 1 175 ? -2.000 -1.120 -6.063 1.00 94.62 175 GLY A N 1
ATOM 1298 C CA . GLY A 1 175 ? -1.821 -0.032 -5.104 1.00 94.62 175 GLY A CA 1
ATOM 1299 C C . GLY A 1 175 ? -3.110 0.535 -4.498 1.00 94.62 175 GLY A C 1
ATOM 1300 O O . GLY A 1 175 ? -3.067 1.031 -3.372 1.00 94.62 175 GLY A O 1
ATOM 1301 N N . GLY A 1 176 ? -4.245 0.462 -5.204 1.00 92.75 176 GLY A N 1
ATOM 1302 C CA . GLY A 1 176 ? -5.489 1.137 -4.808 1.00 92.75 176 GLY A CA 1
ATOM 1303 C C . GLY A 1 176 ? -6.776 0.317 -4.945 1.00 92.75 176 GLY A C 1
ATOM 1304 O O . GLY A 1 176 ? -7.866 0.863 -4.795 1.00 92.75 176 GLY A O 1
ATOM 1305 N N . GLY A 1 177 ? -6.695 -0.985 -5.219 1.00 93.56 177 GLY A N 1
ATOM 1306 C CA . GLY A 1 177 ? -7.873 -1.834 -5.432 1.00 93.56 177 GLY A CA 1
ATOM 1307 C C . GLY A 1 177 ? -8.631 -2.213 -4.156 1.00 93.56 177 GLY A C 1
ATOM 1308 O O . GLY A 1 177 ? -9.832 -2.464 -4.215 1.00 93.56 177 GLY A O 1
ATOM 1309 N N . GLY A 1 178 ? -7.978 -2.204 -2.987 1.00 92.94 178 GLY A N 1
ATOM 1310 C CA . GLY A 1 178 ? -8.623 -2.483 -1.693 1.00 92.94 178 GLY A CA 1
ATOM 1311 C C . GLY A 1 178 ? -9.848 -1.591 -1.418 1.00 92.94 178 GLY A C 1
ATOM 1312 O O . GLY A 1 178 ? -10.943 -2.119 -1.217 1.00 92.94 178 GLY A O 1
ATOM 1313 N N . PRO A 1 179 ? -9.717 -0.251 -1.494 1.00 91.06 179 PRO A N 1
ATOM 1314 C CA . PRO A 1 179 ? -10.843 0.681 -1.391 1.00 91.06 179 PRO A CA 1
ATOM 1315 C C . PRO A 1 179 ? -12.013 0.408 -2.351 1.00 91.06 179 PRO A C 1
ATOM 1317 O O . PRO A 1 179 ? -13.167 0.640 -1.988 1.00 91.06 179 PRO A O 1
ATOM 1320 N N . LEU A 1 180 ? -11.752 -0.122 -3.554 1.00 92.50 180 LEU A N 1
ATOM 1321 C CA . LEU A 1 180 ? -12.817 -0.460 -4.505 1.00 92.50 180 LEU A CA 1
ATOM 1322 C C . LEU A 1 180 ? -13.698 -1.596 -3.973 1.00 92.50 180 LEU A C 1
ATOM 1324 O O . LEU A 1 180 ? -14.924 -1.499 -4.071 1.00 92.50 180 LEU A O 1
ATOM 1328 N N . LEU A 1 181 ? -13.085 -2.626 -3.375 1.00 93.06 181 LEU A N 1
ATOM 1329 C CA . LEU A 1 181 ? -13.798 -3.732 -2.726 1.00 93.06 181 LEU A CA 1
ATOM 1330 C C . LEU A 1 181 ? -14.518 -3.284 -1.454 1.00 93.06 181 LEU A C 1
ATOM 1332 O O . LEU A 1 181 ? -15.640 -3.722 -1.217 1.00 93.06 181 LEU A O 1
ATOM 1336 N N . ILE A 1 182 ? -13.911 -2.384 -0.672 1.00 91.06 182 ILE A N 1
ATOM 1337 C CA . ILE A 1 182 ? -14.541 -1.809 0.527 1.00 91.06 182 ILE A CA 1
ATOM 1338 C C . ILE A 1 182 ? -15.868 -1.142 0.170 1.00 91.06 182 ILE A C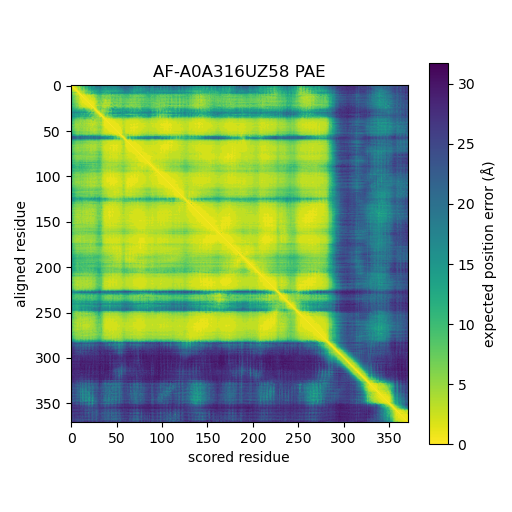 1
ATOM 1340 O O . ILE A 1 182 ? -16.890 -1.451 0.781 1.00 91.06 182 ILE A O 1
ATOM 1344 N N . GLY A 1 183 ? -15.872 -0.290 -0.859 1.00 90.12 183 GLY A N 1
ATOM 1345 C CA . GLY A 1 183 ? -17.093 0.369 -1.318 1.00 90.12 183 GLY A CA 1
ATOM 1346 C C . GLY A 1 183 ? -18.118 -0.599 -1.919 1.00 90.12 183 GLY A C 1
ATOM 1347 O O . GLY A 1 183 ? -19.316 -0.432 -1.694 1.00 90.12 183 GLY A O 1
ATOM 1348 N N . LEU A 1 184 ? -17.657 -1.610 -2.665 1.00 92.94 184 LEU A N 1
ATOM 1349 C CA . LEU A 1 184 ? -18.509 -2.603 -3.329 1.00 92.94 184 LEU A CA 1
ATOM 1350 C C . LEU A 1 184 ? -19.232 -3.524 -2.336 1.00 92.94 184 LEU A C 1
ATOM 1352 O O . LEU A 1 184 ? -20.393 -3.860 -2.554 1.00 92.94 184 LEU A O 1
ATOM 1356 N N . LEU A 1 185 ? -18.551 -3.935 -1.266 1.00 92.50 185 LEU A N 1
ATOM 1357 C CA . LEU A 1 185 ? -19.051 -4.908 -0.287 1.00 92.50 185 LEU A CA 1
ATOM 1358 C C . LEU A 1 185 ? -19.567 -4.263 1.013 1.00 92.50 185 LEU A C 1
ATOM 1360 O O . LEU A 1 185 ? -19.905 -4.974 1.961 1.00 92.50 185 LEU A O 1
ATOM 1364 N N . ASP A 1 186 ? -19.626 -2.929 1.056 1.00 89.75 186 ASP A N 1
ATOM 1365 C CA . ASP A 1 186 ? -20.039 -2.149 2.229 1.00 89.75 186 ASP A CA 1
ATOM 1366 C C . ASP A 1 186 ? -19.242 -2.525 3.488 1.00 89.75 186 ASP A C 1
ATOM 1368 O O . ASP A 1 186 ? -19.800 -2.729 4.566 1.00 89.75 186 ASP A O 1
ATOM 1372 N N . LEU A 1 187 ? -17.917 -2.673 3.356 1.00 88.00 187 LEU A N 1
ATOM 1373 C CA . LEU A 1 187 ? -17.107 -3.272 4.427 1.00 88.00 187 LEU A CA 1
ATOM 1374 C C . LEU A 1 187 ? -16.963 -2.388 5.676 1.00 88.00 187 LEU A C 1
ATOM 1376 O O . LEU A 1 187 ? -16.495 -2.849 6.717 1.00 88.00 187 LEU A O 1
ATOM 1380 N N . GLU A 1 188 ? -17.383 -1.130 5.569 1.00 85.88 188 GLU A N 1
ATOM 1381 C CA . GLU A 1 188 ? -17.464 -0.154 6.659 1.00 85.88 188 GLU A CA 1
ATOM 1382 C C . GLU A 1 188 ? -18.642 -0.442 7.611 1.00 85.88 188 GLU A C 1
ATOM 1384 O O . GLU A 1 188 ? -18.635 -0.021 8.771 1.00 85.88 188 GLU A O 1
ATOM 1389 N N . SER A 1 189 ? -19.653 -1.171 7.127 1.00 86.12 189 SER A N 1
ATOM 1390 C CA . SER A 1 189 ? -20.858 -1.570 7.856 1.00 86.12 189 SER A CA 1
ATOM 1391 C C . SER A 1 189 ? -20.643 -2.871 8.638 1.00 86.12 189 SER A C 1
ATOM 1393 O O . SER A 1 189 ? -19.853 -3.732 8.257 1.00 86.12 189 SER A O 1
ATOM 1395 N N . ALA A 1 190 ? -21.403 -3.057 9.722 1.00 87.44 190 ALA A N 1
ATOM 1396 C CA . ALA A 1 190 ? -21.491 -4.349 10.409 1.00 87.44 190 ALA A CA 1
ATOM 1397 C C . ALA A 1 190 ? -22.185 -5.419 9.552 1.00 87.44 190 ALA A C 1
ATOM 1399 O O . ALA A 1 190 ? -21.852 -6.597 9.643 1.00 87.44 190 ALA A O 1
ATOM 1400 N N . ASN A 1 191 ? -23.105 -5.003 8.682 1.00 90.12 191 ASN A N 1
ATOM 1401 C CA . ASN A 1 191 ? -23.821 -5.875 7.762 1.00 90.12 191 ASN A CA 1
ATOM 1402 C C . ASN A 1 191 ? -23.244 -5.689 6.361 1.00 90.12 191 ASN A C 1
ATOM 1404 O O . ASN A 1 191 ? -23.679 -4.799 5.626 1.00 90.12 191 ASN A O 1
ATOM 1408 N N . TRP A 1 192 ? -22.249 -6.507 6.018 1.00 92.00 192 TRP A N 1
ATOM 1409 C CA . TRP A 1 192 ? -21.651 -6.507 4.686 1.00 92.00 192 TRP A CA 1
ATOM 1410 C C . TRP A 1 192 ? -22.674 -6.928 3.643 1.00 92.00 192 TRP A C 1
ATOM 1412 O O . TRP A 1 192 ? -23.404 -7.906 3.816 1.00 92.00 192 TRP A O 1
ATOM 1422 N N . LYS A 1 193 ? -22.727 -6.177 2.550 1.00 93.88 193 LYS A N 1
ATOM 1423 C CA . LYS A 1 193 ? -23.666 -6.411 1.460 1.00 93.88 193 LYS A CA 1
ATOM 1424 C C . LYS A 1 193 ? -23.062 -5.924 0.161 1.00 93.88 193 LYS A C 1
ATOM 1426 O O . LYS A 1 193 ? -22.350 -4.924 0.125 1.00 93.88 193 LYS A O 1
ATOM 1431 N N . LEU A 1 194 ? -23.411 -6.600 -0.922 1.00 95.12 194 LEU A N 1
ATOM 1432 C CA . LEU A 1 194 ? -23.098 -6.093 -2.243 1.00 95.12 194 LEU A CA 1
ATOM 1433 C C . LEU A 1 194 ? -23.922 -4.826 -2.494 1.00 95.12 194 LEU A C 1
ATOM 1435 O O . LEU A 1 194 ? -25.149 -4.841 -2.387 1.00 95.12 194 LEU A O 1
ATOM 1439 N N . GLN A 1 195 ? -23.253 -3.730 -2.832 1.00 94.25 195 GLN A N 1
ATOM 1440 C CA . GLN A 1 195 ? -23.904 -2.473 -3.172 1.00 94.25 195 GLN A CA 1
ATOM 1441 C C . GLN A 1 195 ? -23.242 -1.814 -4.373 1.00 94.25 195 GLN A C 1
ATOM 1443 O O . GLN A 1 195 ? -22.073 -2.037 -4.666 1.00 94.25 195 GLN A O 1
ATOM 1448 N N . THR A 1 196 ? -23.988 -0.951 -5.063 1.00 92.56 196 THR A N 1
ATOM 1449 C CA . THR A 1 196 ? -23.426 -0.111 -6.123 1.00 92.56 196 THR A CA 1
ATOM 1450 C C . THR A 1 196 ? -22.389 0.840 -5.518 1.00 92.56 196 THR A C 1
ATOM 1452 O O . THR A 1 196 ? -22.781 1.746 -4.766 1.00 92.56 196 THR A O 1
ATOM 1455 N N . PRO A 1 197 ? -21.095 0.678 -5.838 1.00 87.56 197 PRO A N 1
ATOM 1456 C CA . PRO A 1 197 ? -20.051 1.434 -5.173 1.00 87.56 197 PRO A CA 1
ATOM 1457 C C . PRO A 1 197 ? -20.091 2.911 -5.573 1.00 87.56 197 PRO A C 1
ATOM 1459 O O . PRO A 1 197 ? -20.537 3.284 -6.662 1.00 87.56 197 PRO A O 1
ATOM 1462 N N . THR A 1 198 ? -19.599 3.774 -4.686 1.00 85.44 198 THR A N 1
ATOM 1463 C CA . THR A 1 198 ? -19.587 5.232 -4.889 1.00 85.44 198 THR A CA 1
ATOM 1464 C C . THR A 1 198 ? -18.786 5.646 -6.115 1.00 85.44 198 THR A C 1
ATOM 1466 O O . THR A 1 198 ? -19.204 6.562 -6.813 1.00 85.44 198 THR A O 1
ATOM 1469 N N . TRP A 1 199 ? -17.700 4.940 -6.429 1.00 84.94 199 TRP A N 1
ATOM 1470 C CA . TRP A 1 199 ? -16.891 5.191 -7.621 1.00 84.94 199 TRP A CA 1
ATOM 1471 C C . TRP A 1 199 ? -17.622 4.865 -8.930 1.00 84.94 199 TRP A C 1
ATOM 1473 O O . TRP A 1 199 ? -17.279 5.430 -9.960 1.00 84.94 199 TRP A O 1
ATOM 1483 N N . LEU A 1 200 ? -18.656 4.014 -8.913 1.00 88.31 200 LEU A N 1
ATOM 1484 C CA . LEU A 1 200 ? -19.482 3.774 -10.102 1.00 88.31 200 LEU A CA 1
ATOM 1485 C C . LEU A 1 200 ? -20.521 4.886 -10.290 1.00 88.31 200 LEU A C 1
ATOM 1487 O O . LEU A 1 200 ? -20.804 5.296 -11.410 1.00 88.31 200 LEU A O 1
ATOM 1491 N N . LYS A 1 201 ? -21.063 5.407 -9.182 1.00 89.50 201 LYS A N 1
ATOM 1492 C CA . LYS A 1 201 ? -21.987 6.556 -9.190 1.00 89.50 201 LYS A CA 1
ATOM 1493 C C . LYS A 1 201 ? -21.267 7.868 -9.503 1.00 89.50 201 LYS A C 1
ATOM 1495 O O . LYS A 1 201 ? -21.842 8.759 -10.114 1.00 89.50 201 LYS A O 1
ATOM 1500 N N . ASN A 1 202 ? -20.020 7.985 -9.058 1.00 87.06 202 ASN A N 1
ATOM 1501 C CA . ASN A 1 202 ? -19.151 9.125 -9.281 1.00 87.06 202 ASN A CA 1
ATOM 1502 C C . ASN A 1 202 ? -17.766 8.636 -9.748 1.00 87.06 202 ASN A C 1
ATOM 1504 O O . ASN A 1 202 ? -16.884 8.413 -8.911 1.00 87.06 202 ASN A O 1
ATOM 1508 N N . PRO A 1 203 ? -17.555 8.518 -11.073 1.00 84.44 203 PRO A N 1
ATOM 1509 C CA . PRO A 1 203 ? -16.309 8.024 -11.667 1.00 84.44 203 PRO A CA 1
ATOM 1510 C C . PRO A 1 203 ? -15.057 8.790 -11.242 1.00 84.44 203 PRO A C 1
ATOM 1512 O O . PRO A 1 203 ? -13.963 8.232 -11.253 1.00 84.44 203 PRO A O 1
ATOM 1515 N N . THR A 1 204 ? -15.193 10.044 -10.795 1.00 83.50 204 THR A N 1
ATOM 1516 C CA . THR A 1 204 ? -14.058 10.811 -10.256 1.00 83.50 204 THR A CA 1
ATOM 1517 C C . THR A 1 204 ? -13.438 10.160 -9.016 1.00 83.50 204 THR A C 1
ATOM 1519 O O . THR A 1 204 ? -12.266 10.391 -8.737 1.00 83.50 204 THR A O 1
ATOM 1522 N N . GLY A 1 205 ? -14.165 9.280 -8.315 1.00 74.19 205 GLY A N 1
ATOM 1523 C CA . GLY A 1 205 ? -13.629 8.464 -7.224 1.00 74.19 205 GLY A CA 1
ATOM 1524 C C . GLY A 1 205 ? -12.523 7.494 -7.659 1.00 74.19 205 GLY A C 1
ATOM 1525 O O . GLY A 1 205 ? -11.679 7.140 -6.841 1.00 74.19 205 GLY A O 1
ATOM 1526 N N . LEU A 1 206 ? -12.462 7.119 -8.942 1.00 78.75 206 LEU A N 1
ATOM 1527 C CA . LEU A 1 206 ? -11.353 6.330 -9.498 1.00 78.75 206 LEU A CA 1
ATOM 1528 C C . LEU A 1 206 ? -10.056 7.145 -9.624 1.00 78.75 206 LEU A C 1
ATOM 1530 O O . LEU A 1 206 ? -8.976 6.570 -9.714 1.00 78.75 206 LEU A O 1
ATOM 1534 N N . LEU A 1 207 ? -10.145 8.479 -9.567 1.00 83.19 207 LEU A N 1
ATOM 1535 C CA . LEU A 1 207 ? -8.995 9.386 -9.497 1.00 83.19 207 LEU A CA 1
ATOM 1536 C C . LEU A 1 207 ? -8.502 9.584 -8.053 1.00 83.19 207 LEU A C 1
ATOM 1538 O O . LEU A 1 207 ? -7.754 10.526 -7.772 1.00 83.19 207 LEU A O 1
ATOM 1542 N N . ALA A 1 208 ? -8.903 8.709 -7.124 1.00 86.50 208 ALA A N 1
ATOM 1543 C CA . ALA A 1 208 ? -8.329 8.669 -5.789 1.00 86.50 208 ALA A CA 1
ATOM 1544 C C . ALA A 1 208 ? -6.809 8.486 -5.874 1.00 86.50 208 ALA A C 1
ATOM 1546 O O . ALA A 1 208 ? -6.310 7.674 -6.657 1.00 86.50 208 ALA A O 1
ATOM 1547 N N . VAL A 1 209 ? -6.083 9.239 -5.041 1.00 90.00 209 VAL A N 1
ATOM 1548 C CA . VAL A 1 209 ? -4.612 9.240 -5.020 1.00 90.00 209 VAL A CA 1
ATOM 1549 C C . VAL A 1 209 ? -4.062 7.829 -4.860 1.00 90.00 209 VAL A C 1
ATOM 1551 O O . VAL A 1 209 ? -3.112 7.491 -5.552 1.00 90.00 209 VAL A O 1
ATOM 1554 N N . ASP A 1 210 ? -4.698 6.977 -4.056 1.00 88.00 210 ASP A N 1
ATOM 1555 C CA . ASP A 1 210 ? -4.293 5.579 -3.869 1.00 88.00 210 ASP A CA 1
ATOM 1556 C C . ASP A 1 210 ? -4.230 4.753 -5.167 1.00 88.00 210 ASP A C 1
ATOM 1558 O O . ASP A 1 210 ? -3.391 3.862 -5.268 1.00 88.00 210 ASP A O 1
ATOM 1562 N N . ILE A 1 211 ? -5.083 5.040 -6.159 1.00 90.38 211 ILE A N 1
ATOM 1563 C CA . ILE A 1 211 ? -5.176 4.257 -7.401 1.00 90.38 211 ILE A CA 1
ATOM 1564 C C . ILE A 1 211 ? -4.159 4.760 -8.426 1.00 90.38 211 ILE A C 1
ATOM 1566 O O . ILE A 1 211 ? -3.284 4.012 -8.861 1.00 90.38 211 ILE A O 1
ATOM 1570 N N . TRP A 1 212 ? -4.239 6.033 -8.821 1.00 93.12 212 TRP A N 1
ATOM 1571 C CA . TRP A 1 212 ? -3.396 6.527 -9.915 1.00 93.12 212 TRP A CA 1
ATOM 1572 C C . TRP A 1 212 ? -1.929 6.692 -9.512 1.00 93.12 212 TRP A C 1
ATOM 1574 O O . TRP A 1 212 ? -1.055 6.518 -10.361 1.00 93.12 212 TRP A O 1
ATOM 1584 N N . SER A 1 213 ? -1.633 6.984 -8.236 1.00 94.94 213 SER A N 1
ATOM 1585 C CA . SER A 1 213 ? -0.243 7.130 -7.776 1.00 94.94 213 SER A CA 1
ATOM 1586 C C . SER A 1 213 ? 0.561 5.853 -7.999 1.00 94.94 213 SER A C 1
ATOM 1588 O O . SER A 1 213 ? 1.713 5.924 -8.413 1.00 94.94 213 SER A O 1
ATOM 1590 N N . ALA A 1 214 ? -0.060 4.688 -7.823 1.00 96.38 214 ALA A N 1
ATOM 1591 C CA . ALA A 1 214 ? 0.581 3.401 -8.031 1.00 96.38 214 ALA A CA 1
ATOM 1592 C C . ALA A 1 214 ? 0.912 3.123 -9.507 1.00 96.38 214 ALA A C 1
ATOM 1594 O O . ALA A 1 214 ? 1.986 2.603 -9.811 1.00 96.38 214 ALA A O 1
ATOM 1595 N N . GLY A 1 215 ? 0.042 3.542 -10.431 1.00 95.25 215 GLY A N 1
ATOM 1596 C CA . GLY A 1 215 ? 0.340 3.514 -11.865 1.00 95.25 215 GLY A CA 1
ATOM 1597 C C . GLY A 1 215 ? 1.525 4.415 -12.234 1.00 95.25 215 GLY A C 1
ATOM 1598 O O . GLY A 1 215 ? 2.393 4.009 -13.006 1.00 95.25 215 GLY A O 1
ATOM 1599 N N . ILE A 1 216 ? 1.614 5.612 -11.638 1.00 94.44 216 ILE A N 1
ATOM 1600 C CA . ILE A 1 216 ? 2.758 6.516 -11.851 1.00 94.44 216 ILE A CA 1
ATOM 1601 C C . ILE A 1 216 ? 4.044 5.932 -11.266 1.00 94.44 216 ILE A C 1
ATOM 1603 O O . ILE A 1 216 ? 5.076 5.978 -11.927 1.00 94.44 216 ILE A O 1
ATOM 1607 N N . VAL A 1 217 ? 3.999 5.357 -10.062 1.00 95.56 217 VAL A N 1
ATOM 1608 C CA . VAL A 1 217 ? 5.160 4.694 -9.445 1.00 95.56 217 VAL A CA 1
ATOM 1609 C C . VAL A 1 217 ? 5.697 3.592 -10.354 1.00 95.56 217 VAL A C 1
ATOM 1611 O O . VAL A 1 217 ? 6.903 3.538 -10.580 1.00 95.56 217 VAL A O 1
ATOM 1614 N N . ALA A 1 218 ? 4.821 2.767 -10.935 1.00 95.50 218 ALA A N 1
ATOM 1615 C CA . ALA A 1 218 ? 5.221 1.733 -11.885 1.00 95.50 218 ALA A CA 1
ATOM 1616 C C . ALA A 1 218 ? 5.867 2.316 -13.151 1.00 95.50 218 ALA A C 1
ATOM 1618 O O . ALA A 1 218 ? 6.925 1.849 -13.564 1.00 95.50 218 ALA A O 1
ATOM 1619 N N . LEU A 1 219 ? 5.277 3.367 -13.732 1.00 92.31 219 LEU A N 1
ATOM 1620 C CA . LEU A 1 219 ? 5.826 4.046 -14.910 1.00 92.31 219 LEU A CA 1
ATOM 1621 C C . LEU A 1 219 ? 7.211 4.654 -14.635 1.00 92.31 219 LEU A C 1
ATOM 1623 O O . LEU A 1 219 ? 8.126 4.515 -15.448 1.00 92.31 219 LEU A O 1
ATOM 1627 N N . VAL A 1 220 ? 7.372 5.322 -13.490 1.00 90.81 220 VAL A N 1
ATOM 1628 C CA . VAL A 1 220 ? 8.639 5.934 -13.069 1.00 90.81 220 VAL A CA 1
ATOM 1629 C C . VAL A 1 220 ? 9.685 4.855 -12.809 1.00 90.81 220 VAL A C 1
ATOM 1631 O O . VAL A 1 220 ? 10.789 4.945 -13.336 1.00 90.81 220 VAL A O 1
ATOM 1634 N N . TYR A 1 221 ? 9.337 3.805 -12.067 1.00 93.19 221 TY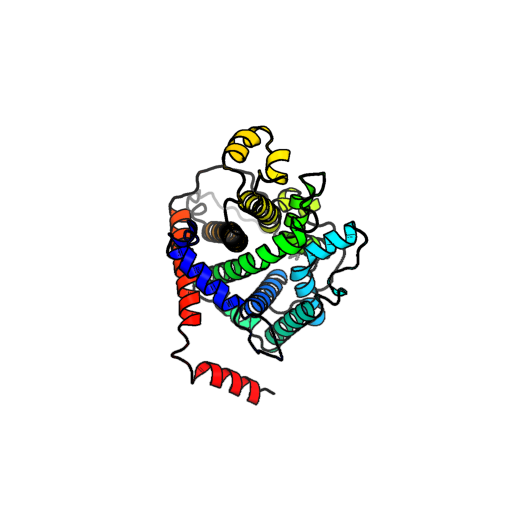R A N 1
ATOM 1635 C CA . TYR A 1 221 ? 10.240 2.687 -11.805 1.00 93.19 221 TYR A CA 1
ATOM 1636 C C . TYR A 1 221 ? 10.695 1.995 -13.101 1.00 93.19 221 TYR A C 1
ATOM 1638 O O . TYR A 1 221 ? 11.889 1.756 -13.292 1.00 93.19 221 TYR A O 1
ATOM 1646 N N . ASP A 1 222 ? 9.770 1.711 -14.023 1.00 92.00 222 ASP A N 1
ATOM 1647 C CA . ASP A 1 222 ? 10.097 1.109 -15.318 1.00 92.00 222 ASP A CA 1
ATOM 1648 C C . ASP A 1 222 ? 11.021 2.017 -16.142 1.00 92.00 222 ASP A C 1
ATOM 1650 O O . ASP A 1 222 ? 12.000 1.546 -16.720 1.00 92.00 222 ASP A O 1
ATOM 1654 N N . SER A 1 223 ? 10.769 3.329 -16.134 1.00 87.75 223 SER A N 1
ATOM 1655 C CA . SER A 1 223 ? 11.606 4.330 -16.812 1.00 87.75 223 SER A CA 1
ATOM 1656 C C . SER A 1 223 ? 13.021 4.407 -16.248 1.00 87.75 223 SER A C 1
ATOM 1658 O O . SER A 1 223 ? 13.969 4.550 -17.014 1.00 87.75 223 SER A O 1
ATOM 1660 N N . LEU A 1 224 ? 13.179 4.278 -14.931 1.00 87.31 224 LEU A N 1
ATOM 1661 C CA . LEU A 1 224 ? 14.480 4.373 -14.265 1.00 87.31 224 LEU A CA 1
ATOM 1662 C C . LEU A 1 224 ? 15.317 3.091 -14.395 1.00 87.31 224 LEU A C 1
ATOM 1664 O O . LEU A 1 224 ? 16.544 3.166 -14.415 1.00 87.31 224 LEU A O 1
ATOM 1668 N N . THR A 1 225 ? 14.669 1.928 -14.501 1.00 90.19 225 THR A N 1
ATOM 1669 C CA . THR A 1 225 ? 15.340 0.612 -14.523 1.00 90.19 225 THR A CA 1
ATOM 1670 C C . THR A 1 225 ? 15.524 0.014 -15.917 1.00 90.19 225 THR A C 1
ATOM 1672 O O . THR A 1 225 ? 16.184 -1.015 -16.054 1.00 90.19 225 THR A O 1
ATOM 1675 N N . SER A 1 226 ? 14.940 0.606 -16.961 1.00 84.44 226 SER A N 1
ATOM 1676 C CA . SER A 1 226 ? 15.063 0.088 -18.329 1.00 84.44 226 SER A CA 1
ATOM 1677 C C . SER A 1 226 ? 16.352 0.568 -18.993 1.00 84.44 226 SER A C 1
ATOM 1679 O O . SER A 1 226 ? 16.644 1.759 -19.004 1.00 84.44 226 SER A O 1
ATOM 1681 N N . SER A 1 227 ? 17.111 -0.357 -19.583 1.00 71.50 227 SER A N 1
ATOM 1682 C CA . SER A 1 227 ? 18.400 -0.074 -20.225 1.00 71.50 227 SER A CA 1
ATOM 1683 C C . SER A 1 227 ? 18.295 0.562 -21.611 1.00 71.50 227 SER A C 1
ATOM 1685 O O . SER A 1 227 ? 19.220 1.238 -22.031 1.00 71.50 227 SER A O 1
ATOM 1687 N N . SER A 1 228 ? 17.195 0.379 -22.339 1.00 58.41 228 SER A N 1
ATOM 1688 C CA . SER A 1 228 ? 17.039 0.923 -23.695 1.00 58.41 228 SER A CA 1
ATOM 1689 C C . SER A 1 228 ? 15.650 1.496 -23.894 1.00 58.41 228 SER A C 1
ATOM 1691 O O . SER A 1 228 ? 14.916 1.055 -24.773 1.00 58.41 228 SER A O 1
ATOM 1693 N N . THR A 1 229 ? 15.321 2.531 -23.112 1.00 64.75 229 THR A N 1
ATOM 1694 C CA . THR A 1 229 ? 14.007 3.195 -23.072 1.00 64.75 229 THR A CA 1
ATOM 1695 C C . THR A 1 229 ? 12.918 2.318 -22.437 1.00 64.75 229 THR A C 1
ATOM 1697 O O . THR A 1 229 ? 12.771 1.147 -22.773 1.00 64.75 229 THR A O 1
ATOM 1700 N N . SER A 1 230 ? 12.133 2.866 -21.503 1.00 72.12 230 SER A N 1
ATOM 1701 C CA . SER A 1 230 ? 11.021 2.120 -20.891 1.00 72.12 230 SER A CA 1
ATOM 1702 C C . SER A 1 230 ? 10.034 1.642 -21.968 1.00 72.12 230 SER A C 1
ATOM 1704 O O . SER A 1 230 ? 9.525 2.481 -22.723 1.00 72.12 230 SER A O 1
ATOM 1706 N N . PRO A 1 231 ? 9.735 0.327 -22.062 1.00 74.62 231 PRO A N 1
ATOM 1707 C CA . PRO A 1 231 ? 8.766 -0.195 -23.026 1.00 74.62 231 PRO A CA 1
ATOM 1708 C C . PRO A 1 231 ? 7.397 0.468 -22.874 1.00 74.62 231 PRO A C 1
ATOM 1710 O O . PRO A 1 231 ? 6.706 0.723 -23.861 1.00 74.62 231 PRO A O 1
ATOM 1713 N N . ILE A 1 232 ? 7.026 0.789 -21.633 1.00 79.38 232 ILE A N 1
ATOM 1714 C CA . ILE A 1 232 ? 5.771 1.459 -21.304 1.00 79.38 232 ILE A CA 1
ATOM 1715 C C . ILE A 1 232 ? 5.811 2.913 -21.788 1.00 79.38 232 ILE A C 1
ATOM 1717 O O . ILE A 1 232 ? 4.934 3.339 -22.540 1.00 79.38 232 ILE A O 1
ATOM 1721 N N . ALA A 1 233 ? 6.842 3.668 -21.404 1.00 75.44 233 ALA A N 1
ATOM 1722 C CA . ALA A 1 233 ? 6.973 5.082 -21.730 1.00 75.44 233 ALA A CA 1
ATOM 1723 C C . ALA A 1 233 ? 7.094 5.320 -23.239 1.00 75.44 233 ALA A C 1
ATOM 1725 O O . ALA A 1 233 ? 6.451 6.230 -23.752 1.00 75.44 233 ALA A O 1
ATOM 1726 N N . MET A 1 234 ? 7.840 4.485 -23.971 1.00 76.62 234 MET A N 1
ATOM 1727 C CA . MET A 1 234 ? 7.940 4.595 -25.432 1.00 76.62 234 MET A CA 1
ATOM 1728 C C . MET A 1 234 ? 6.597 4.412 -26.127 1.00 76.62 234 MET A C 1
ATOM 1730 O O . MET A 1 234 ? 6.277 5.142 -27.062 1.00 76.62 234 MET A O 1
ATOM 1734 N N . ARG A 1 235 ? 5.809 3.428 -25.686 1.00 80.81 235 ARG A N 1
ATOM 1735 C CA . ARG A 1 235 ? 4.513 3.132 -26.303 1.00 80.81 235 ARG A CA 1
ATOM 1736 C C . ARG A 1 235 ? 3.462 4.188 -25.959 1.00 80.81 235 ARG A C 1
ATOM 1738 O O . ARG A 1 235 ? 2.589 4.445 -26.779 1.00 80.81 235 ARG A O 1
ATOM 1745 N N . LEU A 1 236 ? 3.540 4.802 -24.776 1.00 80.00 236 LEU A N 1
ATOM 1746 C CA . LEU A 1 236 ? 2.636 5.888 -24.378 1.00 80.00 236 LEU A CA 1
ATOM 1747 C C . LEU A 1 236 ? 3.027 7.250 -24.948 1.00 80.00 236 LEU A C 1
ATOM 1749 O O . LEU A 1 236 ? 2.157 8.050 -25.283 1.00 80.00 236 LEU A O 1
ATOM 1753 N N . PHE A 1 237 ? 4.326 7.516 -25.050 1.00 80.94 237 PHE A N 1
ATOM 1754 C CA . PHE A 1 237 ? 4.881 8.800 -25.462 1.00 80.94 237 PHE A CA 1
ATOM 1755 C C . PHE A 1 237 ? 5.890 8.594 -26.599 1.00 80.94 237 PHE A C 1
ATOM 1757 O O . PHE A 1 237 ? 7.085 8.846 -26.420 1.00 80.94 237 PHE A O 1
ATOM 1764 N N . PRO A 1 238 ? 5.437 8.173 -27.795 1.00 73.81 238 PRO A N 1
ATOM 1765 C CA . PRO A 1 238 ? 6.335 7.880 -28.912 1.00 73.81 238 PRO A CA 1
ATOM 1766 C C . PRO A 1 238 ? 7.188 9.092 -29.319 1.00 73.81 238 PRO A C 1
ATOM 1768 O O . PRO A 1 238 ? 8.328 8.930 -29.741 1.00 73.81 238 PRO A O 1
ATOM 1771 N N . GLY A 1 239 ? 6.690 10.319 -29.113 1.00 72.94 239 GLY A N 1
ATOM 1772 C CA . GLY A 1 239 ? 7.446 11.553 -29.359 1.00 72.94 239 GLY A CA 1
ATOM 1773 C C . GLY A 1 239 ? 8.579 11.834 -28.360 1.00 72.94 239 GLY A C 1
ATOM 1774 O O . GLY A 1 239 ? 9.491 12.586 -28.684 1.00 72.94 239 GLY A O 1
ATOM 1775 N N . ALA A 1 240 ? 8.559 11.226 -27.169 1.00 67.62 240 ALA A N 1
ATOM 1776 C CA . ALA A 1 240 ? 9.628 11.344 -26.171 1.00 67.62 240 ALA A CA 1
ATOM 1777 C C . ALA A 1 240 ? 10.714 10.262 -26.331 1.00 67.62 240 ALA A C 1
ATOM 1779 O O . ALA A 1 240 ? 11.773 10.347 -25.705 1.00 67.62 240 ALA A O 1
ATOM 1780 N N . ALA A 1 241 ? 10.467 9.257 -27.180 1.00 64.56 241 ALA A N 1
ATOM 1781 C CA . ALA A 1 241 ? 11.374 8.140 -27.414 1.00 64.56 241 ALA A CA 1
ATOM 1782 C C . ALA A 1 241 ? 12.780 8.558 -27.891 1.00 64.56 241 ALA A C 1
ATOM 1784 O O . ALA A 1 241 ? 13.734 7.990 -27.371 1.00 64.56 241 ALA A O 1
ATOM 1785 N N . PRO A 1 242 ? 12.974 9.559 -28.779 1.00 63.72 242 PRO A N 1
ATOM 1786 C CA . PRO A 1 242 ? 14.316 9.957 -29.216 1.00 63.72 242 PRO A CA 1
ATOM 1787 C C . PRO A 1 242 ? 15.159 10.534 -28.072 1.00 63.72 242 PRO A C 1
ATOM 1789 O O . PRO A 1 242 ? 16.337 10.213 -27.939 1.00 63.72 242 PRO A O 1
ATOM 1792 N N . THR A 1 243 ? 14.542 11.345 -27.210 1.00 66.62 243 THR A N 1
ATOM 1793 C CA . THR A 1 243 ? 15.204 11.984 -26.063 1.00 66.62 243 THR A CA 1
ATOM 1794 C C . THR A 1 243 ? 15.562 10.965 -24.985 1.00 66.62 243 THR A C 1
ATOM 1796 O O . THR A 1 243 ? 16.624 11.052 -24.376 1.00 66.62 243 THR A O 1
ATOM 1799 N N . LEU A 1 244 ? 14.690 9.976 -24.768 1.00 62.34 244 LEU A N 1
ATOM 1800 C CA . LEU A 1 244 ? 14.924 8.893 -23.815 1.00 62.34 244 LEU A CA 1
ATOM 1801 C C . LEU A 1 244 ? 15.918 7.852 -24.356 1.00 62.34 244 LEU A C 1
ATOM 1803 O O . LEU A 1 244 ? 16.722 7.333 -23.592 1.00 62.34 244 LEU A O 1
ATOM 1807 N N . ALA A 1 245 ? 15.908 7.569 -25.661 1.00 64.62 245 ALA A N 1
ATOM 1808 C CA . ALA A 1 245 ? 16.868 6.668 -26.300 1.00 64.62 245 ALA A CA 1
ATOM 1809 C C . ALA A 1 245 ? 18.281 7.276 -26.333 1.00 64.62 245 ALA A C 1
ATOM 1811 O O . ALA A 1 245 ? 19.273 6.560 -26.197 1.00 64.62 245 ALA A O 1
ATOM 1812 N N . ALA A 1 246 ? 18.381 8.606 -26.440 1.00 64.31 246 ALA A N 1
ATOM 1813 C CA . ALA A 1 246 ? 19.644 9.334 -26.334 1.00 64.31 246 ALA A CA 1
ATOM 1814 C C . ALA A 1 246 ? 20.268 9.282 -24.924 1.00 64.31 246 ALA A C 1
ATOM 1816 O O . ALA A 1 246 ? 21.460 9.550 -24.784 1.00 64.31 246 ALA A O 1
ATOM 1817 N N . ALA A 1 247 ? 19.504 8.906 -23.887 1.00 62.91 247 ALA A N 1
ATOM 1818 C CA . ALA A 1 247 ? 20.001 8.782 -22.513 1.00 62.91 247 ALA A CA 1
ATOM 1819 C C . ALA A 1 247 ? 20.935 7.568 -22.295 1.00 62.91 247 ALA A C 1
ATOM 1821 O O . ALA A 1 247 ? 21.531 7.435 -21.226 1.00 62.91 247 ALA A O 1
ATOM 1822 N N . GLY A 1 248 ? 21.125 6.728 -23.318 1.00 61.94 248 GLY A N 1
ATOM 1823 C CA . GLY A 1 248 ? 22.107 5.644 -23.336 1.00 61.94 248 GLY A CA 1
ATOM 1824 C C . GLY A 1 248 ? 21.503 4.253 -23.136 1.00 61.94 248 GLY A C 1
ATOM 1825 O O . GLY A 1 248 ? 20.340 4.092 -22.790 1.00 61.94 248 GLY A O 1
ATOM 1826 N N . SER A 1 249 ? 22.322 3.224 -23.374 1.00 70.12 249 SER A N 1
ATOM 1827 C CA . SER A 1 249 ? 21.939 1.804 -23.331 1.00 70.12 249 SER A CA 1
ATOM 1828 C C . SER A 1 249 ? 22.008 1.180 -21.926 1.00 70.12 249 SER A C 1
ATOM 1830 O O . SER A 1 249 ? 22.163 -0.037 -21.788 1.00 70.12 249 SER A O 1
ATOM 1832 N N . ARG A 1 250 ? 22.003 1.999 -20.871 1.00 77.12 250 ARG A N 1
ATOM 1833 C CA . ARG A 1 250 ? 22.156 1.559 -19.480 1.00 77.12 250 ARG A CA 1
ATOM 1834 C C . ARG A 1 250 ? 20.979 2.055 -18.646 1.00 77.12 250 ARG A C 1
ATOM 1836 O O . ARG A 1 250 ? 20.492 3.150 -18.913 1.00 77.12 250 ARG A O 1
ATOM 1843 N N . PRO A 1 251 ? 20.532 1.273 -17.647 1.00 84.00 251 PRO A N 1
ATOM 1844 C CA . PRO A 1 251 ? 19.514 1.748 -16.723 1.00 84.00 251 PRO A CA 1
ATOM 1845 C C . PRO A 1 251 ? 20.015 3.017 -16.028 1.00 84.00 251 PRO A C 1
ATOM 1847 O O . PRO A 1 251 ? 21.200 3.123 -15.703 1.00 84.00 251 PRO A O 1
ATOM 1850 N N . LEU A 1 252 ? 19.114 3.982 -15.832 1.00 82.94 252 LEU A N 1
ATOM 1851 C CA . LEU A 1 252 ? 19.440 5.263 -15.202 1.00 82.94 252 LEU A CA 1
ATOM 1852 C C . LEU A 1 252 ? 19.846 5.070 -13.740 1.00 82.94 252 LEU A C 1
ATOM 1854 O O . LEU A 1 252 ? 20.742 5.762 -13.264 1.00 82.94 252 LEU A O 1
ATOM 1858 N N . LEU A 1 253 ? 19.183 4.137 -13.053 1.00 86.19 253 LEU A N 1
ATOM 1859 C CA . LEU A 1 253 ? 19.395 3.811 -11.646 1.00 86.19 253 LEU A CA 1
ATOM 1860 C C . LEU A 1 253 ? 19.469 2.296 -11.436 1.00 86.19 253 LEU A C 1
ATOM 1862 O O . LEU A 1 253 ? 18.907 1.522 -12.216 1.00 86.19 253 LEU A O 1
ATOM 1866 N N . ASP A 1 254 ? 20.103 1.878 -10.339 1.00 88.88 254 ASP A N 1
ATOM 1867 C CA . ASP A 1 254 ? 19.976 0.499 -9.861 1.00 88.88 254 ASP A CA 1
ATOM 1868 C C . ASP A 1 254 ? 18.527 0.189 -9.436 1.00 88.88 254 ASP A C 1
ATOM 1870 O O . ASP A 1 254 ? 17.732 1.076 -9.111 1.00 88.88 254 ASP A O 1
ATOM 1874 N N . ILE A 1 255 ? 18.179 -1.096 -9.387 1.00 90.06 255 ILE A N 1
ATOM 1875 C CA . ILE A 1 255 ? 16.865 -1.573 -8.941 1.00 90.06 255 ILE A CA 1
ATOM 1876 C C . ILE A 1 255 ? 16.517 -1.041 -7.540 1.00 90.06 255 ILE A C 1
ATOM 1878 O O . ILE A 1 255 ? 15.383 -0.617 -7.309 1.00 90.06 255 ILE A O 1
ATOM 1882 N N . ASN A 1 256 ? 17.470 -1.031 -6.601 1.00 87.12 256 ASN A N 1
ATOM 1883 C CA . ASN A 1 256 ? 17.211 -0.582 -5.228 1.00 87.12 256 ASN A CA 1
ATOM 1884 C C . ASN A 1 256 ? 16.987 0.931 -5.149 1.00 87.12 256 ASN A C 1
ATOM 1886 O O . ASN A 1 256 ? 16.144 1.416 -4.396 1.00 87.12 256 ASN A O 1
ATOM 1890 N N . GLU A 1 257 ? 17.696 1.681 -5.981 1.00 86.75 257 GLU A N 1
ATOM 1891 C CA . GLU A 1 257 ? 17.534 3.124 -6.105 1.00 86.75 257 GLU A CA 1
ATOM 1892 C C . GLU A 1 257 ? 16.195 3.497 -6.724 1.00 86.75 257 GLU A C 1
ATOM 1894 O O . GLU A 1 257 ? 15.496 4.373 -6.217 1.00 86.75 257 GLU A O 1
ATOM 1899 N N . ALA A 1 258 ? 15.794 2.796 -7.783 1.00 89.62 258 ALA A N 1
ATOM 1900 C CA . ALA A 1 258 ? 14.496 3.001 -8.405 1.00 89.62 258 ALA A CA 1
ATOM 1901 C C . ALA A 1 258 ? 13.344 2.663 -7.441 1.00 89.62 258 ALA A C 1
ATOM 1903 O O . ALA A 1 258 ? 12.350 3.391 -7.403 1.00 89.62 258 ALA A O 1
ATOM 1904 N N . ARG A 1 259 ? 13.484 1.615 -6.613 1.00 91.62 259 ARG A N 1
ATOM 1905 C CA . ARG A 1 259 ? 12.543 1.297 -5.518 1.00 91.62 259 ARG A CA 1
ATOM 1906 C C . ARG A 1 259 ? 12.446 2.423 -4.495 1.00 91.62 259 ARG A C 1
ATOM 1908 O O . ARG A 1 259 ? 11.341 2.800 -4.100 1.00 91.62 259 ARG A O 1
ATOM 1915 N N . LEU A 1 260 ? 13.585 2.985 -4.085 1.00 88.81 260 LEU A N 1
ATOM 1916 C CA . LEU A 1 260 ? 13.628 4.111 -3.154 1.00 88.81 260 LEU A CA 1
ATOM 1917 C C . LEU A 1 260 ? 12.931 5.342 -3.745 1.00 88.81 260 LEU A C 1
ATOM 1919 O O . LEU A 1 260 ? 12.088 5.942 -3.081 1.00 88.81 260 LEU A O 1
ATOM 1923 N N . VAL A 1 261 ? 13.225 5.687 -5.002 1.00 88.81 261 VAL A N 1
ATOM 1924 C CA . VAL A 1 261 ? 12.571 6.803 -5.705 1.00 88.81 261 VAL A CA 1
ATOM 1925 C C . VAL A 1 261 ? 11.062 6.574 -5.815 1.00 88.81 261 VAL A C 1
ATOM 1927 O O . VAL A 1 261 ? 10.291 7.483 -5.511 1.00 88.81 261 VAL A O 1
ATOM 1930 N N . GLY A 1 262 ? 10.627 5.362 -6.174 1.00 93.19 262 GLY A N 1
ATOM 1931 C CA . GLY A 1 262 ? 9.210 4.993 -6.208 1.00 93.19 262 GLY A CA 1
ATOM 1932 C C . GLY A 1 262 ? 8.528 5.140 -4.844 1.00 93.19 262 GLY A C 1
ATOM 1933 O O . GLY A 1 262 ? 7.453 5.735 -4.751 1.00 93.19 262 GLY A O 1
ATOM 1934 N N . SER A 1 263 ? 9.196 4.699 -3.776 1.00 94.62 263 SER A N 1
ATOM 1935 C CA . SER A 1 263 ? 8.701 4.805 -2.398 1.00 94.62 263 SER A CA 1
ATOM 1936 C C . SER A 1 263 ? 8.573 6.259 -1.947 1.00 94.62 263 SER A C 1
ATOM 1938 O O . SER A 1 263 ? 7.557 6.642 -1.373 1.00 94.62 263 SER A O 1
ATOM 1940 N N . LEU A 1 264 ? 9.568 7.098 -2.246 1.00 92.88 264 LEU A N 1
ATOM 1941 C CA . LEU A 1 264 ? 9.539 8.528 -1.931 1.00 92.88 264 LEU A CA 1
ATOM 1942 C C . LEU A 1 264 ? 8.457 9.268 -2.721 1.00 92.88 264 LEU A C 1
ATOM 1944 O O . LEU A 1 264 ? 7.766 10.122 -2.163 1.00 92.88 264 LEU A O 1
ATOM 1948 N N . LEU A 1 265 ? 8.276 8.922 -3.997 1.00 94.62 265 LEU A N 1
ATOM 1949 C CA . LEU A 1 265 ? 7.217 9.477 -4.834 1.00 94.62 265 LEU A CA 1
ATOM 1950 C C . LEU A 1 265 ? 5.836 9.138 -4.269 1.00 94.62 265 LEU A C 1
ATOM 1952 O O . LEU A 1 265 ? 5.007 10.030 -4.081 1.00 94.62 265 LEU A O 1
ATOM 1956 N N . LEU A 1 266 ? 5.596 7.865 -3.953 1.00 95.56 266 LEU A N 1
ATOM 1957 C CA . LEU A 1 266 ? 4.333 7.424 -3.373 1.00 95.56 266 LEU A CA 1
ATOM 1958 C C . LEU A 1 266 ? 4.081 8.086 -2.013 1.00 95.56 266 LEU A C 1
ATOM 1960 O O . LEU A 1 266 ? 2.992 8.605 -1.769 1.00 95.56 266 LEU A O 1
ATOM 1964 N N . PHE A 1 267 ? 5.104 8.145 -1.160 1.00 95.56 267 PHE A N 1
ATOM 1965 C CA . PHE A 1 267 ? 5.045 8.826 0.130 1.00 95.56 267 PHE A CA 1
ATOM 1966 C C . PHE A 1 267 ? 4.652 10.299 -0.018 1.00 95.56 267 PHE A C 1
ATOM 1968 O O . PHE A 1 267 ? 3.763 10.774 0.696 1.00 95.56 267 PHE A O 1
ATOM 1975 N N . ALA A 1 268 ? 5.274 11.015 -0.958 1.00 94.06 268 ALA A N 1
ATOM 1976 C CA . ALA A 1 268 ? 4.964 12.413 -1.226 1.00 94.06 268 ALA A CA 1
ATOM 1977 C C . ALA A 1 268 ? 3.505 12.583 -1.669 1.00 94.06 268 ALA A C 1
ATOM 1979 O O . ALA A 1 268 ? 2.800 13.433 -1.130 1.00 94.06 268 ALA A O 1
ATOM 1980 N N . LEU A 1 269 ? 3.021 11.747 -2.591 1.00 94.06 269 LEU A N 1
ATOM 1981 C CA . LEU A 1 269 ? 1.644 11.809 -3.089 1.00 94.06 269 LEU A CA 1
ATOM 1982 C C . LEU A 1 269 ? 0.610 11.546 -1.983 1.00 94.06 269 LEU A C 1
ATOM 1984 O O . LEU A 1 269 ? -0.338 12.324 -1.826 1.00 94.06 269 LEU A O 1
ATOM 1988 N N . LEU A 1 270 ? 0.813 10.505 -1.170 1.00 93.19 270 LEU A N 1
ATOM 1989 C CA . LEU A 1 270 ? -0.074 10.175 -0.050 1.00 93.19 270 LEU A CA 1
ATOM 1990 C C . LEU A 1 270 ? -0.066 11.276 1.022 1.00 93.19 270 LEU A C 1
ATOM 1992 O O . LEU A 1 270 ? -1.119 11.700 1.509 1.00 93.19 270 LEU A O 1
ATOM 1996 N N . SER A 1 271 ? 1.116 11.785 1.370 1.00 93.00 271 SER A N 1
ATOM 1997 C CA . SER A 1 271 ? 1.281 12.833 2.384 1.00 93.00 271 SER A CA 1
ATOM 1998 C C . SER A 1 271 ? 0.708 14.172 1.936 1.00 93.00 271 SER A C 1
ATOM 2000 O O . SER A 1 271 ? 0.034 14.835 2.722 1.00 93.00 271 SER A O 1
ATOM 2002 N N . LEU A 1 272 ? 0.889 14.553 0.668 1.00 91.62 272 LEU A N 1
ATOM 2003 C CA . LEU A 1 272 ? 0.289 15.765 0.105 1.00 91.62 272 LEU A CA 1
ATOM 2004 C C . LEU A 1 272 ? -1.237 15.696 0.122 1.00 91.62 272 LEU A C 1
ATOM 2006 O O . LEU A 1 272 ? -1.886 16.686 0.464 1.00 91.62 272 LEU A O 1
ATOM 2010 N N . ASN A 1 273 ? -1.820 14.536 -0.192 1.00 90.00 273 ASN A N 1
ATOM 2011 C CA . ASN A 1 273 ? -3.265 14.350 -0.099 1.00 90.00 273 ASN A CA 1
ATOM 2012 C C . ASN A 1 273 ? -3.762 14.545 1.341 1.00 90.00 273 ASN A C 1
ATOM 2014 O O . ASN A 1 273 ? -4.722 15.281 1.578 1.00 90.00 273 ASN A O 1
ATOM 2018 N N . ARG A 1 274 ? -3.070 13.954 2.324 1.00 89.31 274 ARG A N 1
ATOM 2019 C CA . ARG A 1 274 ? -3.430 14.108 3.741 1.00 89.31 274 ARG A CA 1
ATOM 2020 C C . ARG A 1 274 ? -3.273 15.540 4.226 1.00 89.31 274 ARG A C 1
ATOM 2022 O O . ARG A 1 274 ? -4.176 16.062 4.877 1.00 89.31 274 ARG A O 1
ATOM 2029 N N . LEU A 1 275 ? -2.170 16.189 3.865 1.00 89.06 275 LEU A N 1
ATOM 2030 C CA . LEU A 1 275 ? -1.909 17.581 4.201 1.00 89.06 275 LEU A CA 1
ATOM 2031 C C . LEU A 1 275 ? -2.967 18.504 3.588 1.00 89.06 275 LEU A C 1
ATOM 2033 O O . LEU A 1 275 ? -3.456 19.404 4.264 1.00 89.06 275 LEU A O 1
ATOM 2037 N N . ARG A 1 276 ? -3.381 18.257 2.339 1.00 90.31 276 ARG A N 1
ATOM 2038 C CA . ARG A 1 276 ? -4.479 18.993 1.702 1.00 90.31 276 ARG A CA 1
ATOM 2039 C C . ARG A 1 276 ? -5.764 18.867 2.516 1.00 90.31 276 ARG A C 1
ATOM 2041 O O . ARG A 1 276 ? -6.359 19.895 2.827 1.00 90.31 276 ARG A O 1
ATOM 2048 N N . VAL A 1 277 ? -6.165 17.644 2.874 1.00 86.44 277 VAL A N 1
ATOM 2049 C CA . VAL A 1 277 ? -7.370 17.392 3.684 1.00 86.44 277 VAL A CA 1
ATOM 2050 C C . VAL A 1 277 ? -7.282 18.120 5.024 1.00 86.44 277 VAL A C 1
ATOM 2052 O O . VAL A 1 277 ? -8.222 18.823 5.396 1.00 86.44 277 VAL A O 1
ATOM 2055 N N . PHE A 1 278 ? -6.135 18.027 5.701 1.00 86.38 278 PHE A N 1
ATOM 2056 C CA . PHE A 1 278 ? -5.871 18.718 6.959 1.00 86.38 278 PHE A CA 1
ATOM 2057 C C . PHE A 1 278 ? -6.033 20.238 6.817 1.00 86.38 278 PHE A C 1
ATOM 2059 O O . PHE A 1 278 ? -6.845 20.837 7.514 1.00 86.38 278 PHE A O 1
ATOM 2066 N N . ILE A 1 279 ? -5.355 20.854 5.842 1.00 85.38 279 ILE A N 1
ATOM 2067 C CA . ILE A 1 279 ? -5.432 22.299 5.580 1.00 85.38 279 ILE A CA 1
ATOM 2068 C C . ILE A 1 279 ? -6.867 22.731 5.262 1.00 85.38 279 ILE A C 1
ATOM 2070 O O . ILE A 1 279 ? -7.303 23.786 5.718 1.00 85.38 279 ILE A O 1
ATOM 2074 N N . THR A 1 280 ? -7.612 21.947 4.476 1.00 86.12 280 THR A N 1
ATOM 2075 C CA . THR A 1 280 ? -9.005 22.280 4.145 1.00 86.12 280 THR A CA 1
ATOM 2076 C C . THR A 1 280 ? -9.943 22.148 5.340 1.00 86.12 280 THR A C 1
ATOM 2078 O O . THR A 1 280 ? -10.836 22.977 5.483 1.00 86.12 280 THR A O 1
ATOM 2081 N N . ALA A 1 281 ? -9.722 21.166 6.218 1.00 83.31 281 ALA A N 1
ATOM 2082 C CA . ALA A 1 281 ? -10.502 20.986 7.441 1.00 83.31 281 ALA A CA 1
ATOM 2083 C C . ALA A 1 281 ? -10.200 22.078 8.481 1.00 83.31 281 ALA A C 1
ATOM 2085 O O . ALA A 1 281 ? -11.093 22.516 9.201 1.00 83.31 281 ALA A O 1
ATOM 2086 N N . SER A 1 282 ? -8.962 22.579 8.518 1.00 76.94 282 SER A N 1
ATOM 2087 C CA . SER A 1 282 ? -8.531 23.687 9.379 1.00 76.94 282 SER A CA 1
ATOM 2088 C C . SER A 1 282 ? -8.955 25.074 8.887 1.00 76.94 282 SER A C 1
ATOM 2090 O O . SER A 1 282 ? -8.481 26.070 9.430 1.00 76.94 282 SER A O 1
ATOM 2092 N N . LYS A 1 283 ? -9.843 25.182 7.891 1.00 75.44 283 LYS A N 1
ATOM 2093 C CA . LYS A 1 283 ? -10.500 26.446 7.524 1.00 75.44 283 LYS A CA 1
ATOM 2094 C C . LYS A 1 283 ? -11.891 26.540 8.179 1.00 75.44 283 LYS A C 1
ATOM 2096 O O . LYS A 1 283 ? -12.887 26.343 7.484 1.00 75.44 283 LYS A O 1
ATOM 2101 N N . PRO A 1 284 ? -12.023 26.842 9.485 1.00 57.81 284 PRO A N 1
ATOM 2102 C CA . PRO A 1 284 ? -13.322 27.141 10.063 1.00 57.81 284 PRO A CA 1
ATOM 2103 C C . PRO A 1 284 ? -13.730 28.581 9.718 1.00 57.81 284 PRO A C 1
ATOM 2105 O O . PRO A 1 284 ? -12.975 29.521 9.944 1.00 57.81 284 PRO A O 1
ATOM 2108 N N . LEU A 1 285 ? -14.945 28.736 9.187 1.00 49.06 285 LEU A N 1
ATOM 2109 C CA . LEU A 1 285 ? -15.890 29.835 9.451 1.00 49.06 285 LEU A CA 1
ATOM 2110 C C . LEU A 1 285 ? -15.459 31.318 9.336 1.00 49.06 285 LEU A C 1
ATOM 2112 O O . LEU A 1 285 ? -16.290 32.177 9.612 1.00 49.06 285 LEU A O 1
ATOM 2116 N N . ALA A 1 286 ? -14.266 31.675 8.854 1.00 50.09 286 ALA A N 1
ATOM 2117 C CA . ALA A 1 286 ? -13.904 33.083 8.614 1.00 50.09 286 ALA A CA 1
ATOM 2118 C C . ALA A 1 286 ? -14.799 33.770 7.555 1.00 50.09 286 ALA A C 1
ATOM 2120 O O . ALA A 1 286 ? -14.835 34.992 7.459 1.00 50.09 286 ALA A O 1
ATOM 2121 N N . ALA A 1 287 ? -15.557 32.986 6.781 1.00 51.12 287 ALA A N 1
ATOM 2122 C CA . ALA A 1 287 ? -16.560 33.481 5.841 1.00 51.12 287 ALA A CA 1
ATOM 2123 C C . ALA A 1 287 ? -17.955 33.708 6.466 1.00 51.12 287 ALA A C 1
ATOM 2125 O O . ALA A 1 287 ? -18.783 34.365 5.843 1.00 51.12 287 ALA A O 1
ATOM 2126 N N . MET A 1 288 ? -18.241 33.208 7.679 1.00 47.31 288 MET A N 1
ATOM 2127 C CA . MET A 1 288 ? -19.537 33.430 8.353 1.00 47.31 288 MET A CA 1
ATOM 2128 C C . MET A 1 288 ? -19.567 34.691 9.228 1.00 47.31 288 MET A C 1
ATOM 2130 O O . MET A 1 288 ? -20.649 35.148 9.581 1.00 47.31 288 MET A O 1
ATOM 2134 N N . THR A 1 289 ? -18.423 35.308 9.529 1.00 54.12 289 THR A N 1
ATOM 2135 C CA . THR A 1 289 ? -18.347 36.587 10.261 1.00 54.12 289 THR A CA 1
ATOM 2136 C C . THR A 1 289 ? -18.375 37.829 9.364 1.00 54.12 289 THR A C 1
ATOM 2138 O O . THR A 1 289 ? -18.430 38.938 9.885 1.00 54.12 289 THR A O 1
ATOM 2141 N N . ALA A 1 290 ? -18.384 37.682 8.033 1.00 56.94 290 ALA A N 1
ATOM 2142 C CA . ALA A 1 290 ? -18.329 38.818 7.105 1.00 56.94 290 ALA A CA 1
ATOM 2143 C C . ALA A 1 290 ? -19.700 39.327 6.602 1.00 56.94 290 ALA A C 1
ATOM 2145 O O . ALA A 1 290 ? -19.747 40.405 6.023 1.00 56.94 290 ALA A O 1
ATOM 2146 N N . ASN A 1 291 ? -20.812 38.612 6.839 1.00 55.66 291 ASN A N 1
ATOM 2147 C CA . ASN A 1 291 ? -22.141 38.962 6.296 1.00 55.66 291 ASN A CA 1
ATOM 2148 C C . ASN A 1 291 ? -23.266 38.952 7.352 1.00 55.66 291 ASN A C 1
ATOM 2150 O O . ASN A 1 291 ? -24.322 38.356 7.154 1.00 55.66 291 ASN A O 1
ATOM 2154 N N . GLY A 1 292 ? -23.047 39.611 8.491 1.00 48.97 292 GLY A N 1
ATOM 2155 C CA . GLY A 1 292 ? -24.010 39.645 9.593 1.00 48.97 292 GLY A CA 1
ATOM 2156 C C . GLY A 1 292 ? -24.251 41.031 10.179 1.00 48.97 292 GLY A C 1
ATOM 2157 O O . GLY A 1 292 ? -24.152 41.188 11.390 1.00 48.97 292 GLY A O 1
ATOM 2158 N N . THR A 1 293 ? -24.578 42.040 9.368 1.00 53.31 293 THR A N 1
ATOM 2159 C CA . THR A 1 293 ? -25.322 43.202 9.881 1.00 53.31 293 THR A CA 1
ATOM 2160 C C . THR A 1 293 ? -26.785 42.784 10.078 1.00 53.31 293 THR A C 1
ATOM 2162 O O . THR A 1 293 ? -27.466 42.467 9.100 1.00 53.31 293 THR A O 1
ATOM 2165 N N . PRO A 1 294 ? -27.316 42.766 11.315 1.00 47.84 294 PRO A N 1
ATOM 2166 C CA . PRO A 1 294 ? -28.719 42.463 11.541 1.00 47.84 294 PRO A CA 1
ATOM 2167 C C . PRO A 1 294 ? -29.559 43.648 11.055 1.00 47.84 294 PRO A C 1
ATOM 2169 O O . PRO A 1 294 ? -29.588 44.713 11.676 1.00 47.84 294 PRO A O 1
ATOM 2172 N N . LYS A 1 295 ? -30.267 43.476 9.934 1.00 57.00 295 LYS A N 1
ATOM 2173 C CA . LYS A 1 295 ? -31.317 44.411 9.524 1.00 57.00 295 LYS A CA 1
ATOM 2174 C C . LYS A 1 295 ? -32.485 44.239 10.499 1.00 57.00 295 LYS A C 1
ATOM 2176 O O . LYS A 1 295 ? -33.251 43.284 10.418 1.00 57.00 295 LYS A O 1
ATOM 2181 N N . LYS A 1 296 ? -32.558 45.148 11.470 1.00 54.97 296 LYS A N 1
ATOM 2182 C CA . LYS A 1 296 ? -33.616 45.276 12.478 1.00 54.97 296 LYS A CA 1
ATOM 2183 C C . LYS A 1 296 ? -34.953 45.497 11.755 1.00 54.97 296 LYS A C 1
ATOM 2185 O O . LYS A 1 296 ? -35.200 46.583 11.240 1.00 54.97 296 LYS A O 1
ATOM 2190 N N . GLY A 1 297 ? -35.774 44.453 11.666 1.00 52.72 297 GLY A N 1
ATOM 2191 C CA . GLY A 1 297 ? -37.088 44.470 11.023 1.00 52.72 297 GLY A CA 1
ATOM 2192 C C . GLY A 1 297 ? -38.145 43.881 11.952 1.00 52.72 297 GLY A C 1
ATOM 2193 O O . GLY A 1 297 ? -38.055 42.725 12.343 1.00 52.72 297 GLY A O 1
ATOM 2194 N N . SER A 1 298 ? -39.081 44.744 12.325 1.00 48.31 298 SER A N 1
ATOM 2195 C CA . SER A 1 298 ? -40.266 44.609 13.178 1.00 48.31 298 SER A CA 1
ATOM 2196 C C . SER A 1 298 ? -40.895 43.227 13.417 1.00 48.31 298 SER A C 1
ATOM 2198 O O . SER A 1 298 ? -41.192 42.463 12.502 1.00 48.31 298 SER A O 1
ATOM 2200 N N . SER A 1 299 ? -41.257 43.048 14.686 1.00 52.41 299 SER A N 1
ATOM 2201 C CA . SER A 1 299 ? -42.298 42.191 15.255 1.00 52.41 299 SER A CA 1
ATOM 2202 C C . SER A 1 299 ? -43.567 42.001 14.412 1.00 52.41 299 SER A C 1
ATOM 2204 O O . SER A 1 299 ? -44.202 42.981 14.027 1.00 52.41 299 SER A O 1
ATOM 2206 N N . SER A 1 300 ? -44.058 40.763 14.331 1.00 47.28 300 SER A N 1
ATOM 2207 C CA . SER A 1 300 ? -45.458 40.472 14.668 1.00 47.28 300 SER A CA 1
ATOM 2208 C C . SER A 1 300 ? -45.609 39.011 15.093 1.00 47.28 300 SER A C 1
ATOM 2210 O O . SER A 1 300 ? -45.025 38.100 14.511 1.00 47.28 300 SER A O 1
ATOM 2212 N N . ALA A 1 301 ? -46.340 38.826 16.186 1.00 49.69 301 ALA A N 1
ATOM 2213 C CA . ALA A 1 301 ? -46.671 37.550 16.785 1.00 49.69 301 ALA A CA 1
ATOM 2214 C C . ALA A 1 301 ? -47.869 36.916 16.067 1.00 49.69 301 ALA A C 1
ATOM 2216 O O . ALA A 1 301 ? -48.833 37.614 15.769 1.00 49.69 301 ALA A O 1
ATOM 2217 N N . SER A 1 302 ? -47.872 35.593 15.900 1.00 44.59 302 SER A N 1
ATOM 2218 C CA . SER A 1 302 ? -49.084 34.800 16.139 1.00 44.59 302 SER A CA 1
ATOM 2219 C C . SER A 1 302 ? -48.757 33.320 16.349 1.00 44.59 302 SER A C 1
ATOM 2221 O O . SER A 1 302 ? -47.835 32.757 15.762 1.00 44.59 302 SER A O 1
ATOM 2223 N N . ASN A 1 303 ? -49.513 32.747 17.281 1.00 45.03 303 ASN A N 1
ATOM 2224 C CA . ASN A 1 303 ? -49.475 31.386 17.796 1.00 45.03 303 ASN A CA 1
ATOM 2225 C C . ASN A 1 303 ? -49.798 30.325 16.733 1.00 45.03 303 ASN A C 1
ATOM 2227 O O . ASN A 1 303 ? -50.630 30.555 15.861 1.00 45.03 303 ASN A O 1
ATOM 2231 N N . GLY A 1 304 ? -49.270 29.108 16.897 1.00 34.69 304 GLY A N 1
ATOM 2232 C CA . GLY A 1 304 ? -49.743 27.956 16.125 1.00 34.69 304 GLY A CA 1
ATOM 2233 C C . GLY A 1 304 ? -49.064 26.643 16.493 1.00 34.69 304 GLY A C 1
ATOM 2234 O O . GLY A 1 304 ? -47.891 26.445 16.222 1.00 34.69 304 GLY A O 1
ATOM 2235 N N . ALA A 1 305 ? -49.811 25.758 17.141 1.00 40.75 305 ALA A N 1
ATOM 2236 C CA . ALA A 1 305 ? -49.366 24.525 17.774 1.00 40.75 305 ALA A CA 1
ATOM 2237 C C . ALA A 1 305 ? -48.975 23.365 16.825 1.00 40.75 305 ALA A C 1
ATOM 2239 O O . ALA A 1 305 ? -49.448 23.265 15.700 1.00 40.75 305 ALA A O 1
ATOM 2240 N N . LYS A 1 306 ? -48.269 22.397 17.438 1.00 38.00 306 LYS A N 1
ATOM 2241 C CA . LYS A 1 306 ? -48.250 20.939 17.177 1.00 38.00 306 LYS A CA 1
ATOM 2242 C C . LYS A 1 306 ? -47.487 20.395 15.955 1.00 38.00 306 LYS A C 1
ATOM 2244 O O . LYS A 1 306 ? -48.010 20.291 14.859 1.00 38.00 306 LYS A O 1
ATOM 2249 N N . GLY A 1 307 ? -46.346 19.779 16.284 1.00 35.78 307 GLY A N 1
ATOM 2250 C CA . GLY A 1 307 ? -46.143 18.341 16.073 1.00 35.78 307 GLY A CA 1
ATOM 2251 C C . GLY A 1 307 ? -45.478 17.915 14.767 1.00 35.78 307 GLY A C 1
ATOM 2252 O O . GLY A 1 307 ? -46.122 17.891 13.734 1.00 35.78 307 GLY A O 1
ATOM 2253 N N . SER A 1 308 ? -44.232 17.438 14.846 1.00 37.09 308 SER A N 1
ATOM 2254 C CA . SER A 1 308 ? -43.815 16.161 14.242 1.00 37.09 308 SER A CA 1
ATOM 2255 C C . SER A 1 308 ? -42.337 15.892 14.544 1.00 37.09 308 SER A C 1
ATOM 2257 O O . SER A 1 308 ? -41.461 16.704 14.251 1.00 37.09 308 SER A O 1
ATOM 2259 N N . LYS A 1 309 ? -42.068 14.737 15.160 1.00 42.41 309 LYS A N 1
ATOM 2260 C CA . LYS A 1 309 ? -40.736 14.140 15.293 1.00 42.41 309 LYS A CA 1
ATOM 2261 C C . LYS A 1 309 ? -40.350 13.546 13.938 1.00 42.41 309 LYS A C 1
ATOM 2263 O O . LYS A 1 309 ? -41.005 12.605 13.505 1.00 42.41 309 LYS A O 1
ATOM 2268 N N . ASN A 1 310 ? -39.254 14.000 13.332 1.00 34.34 310 ASN A N 1
ATOM 2269 C CA . ASN A 1 310 ? -38.482 13.138 12.437 1.00 34.34 310 ASN A CA 1
ATOM 2270 C C . ASN A 1 310 ? -37.011 13.580 12.366 1.00 34.34 310 ASN A C 1
ATOM 2272 O O . ASN A 1 310 ? -36.638 14.481 11.620 1.00 34.34 310 ASN A O 1
ATOM 2276 N N . SER A 1 311 ? -36.171 12.958 13.193 1.00 33.47 311 SER A N 1
ATOM 2277 C CA . SER A 1 311 ? -34.719 13.133 13.191 1.00 33.47 311 SER A CA 1
ATOM 2278 C C . SER A 1 311 ? -34.086 12.115 12.241 1.00 33.47 311 SER A C 1
ATOM 2280 O O . SER A 1 311 ? -33.871 10.962 12.608 1.00 33.47 311 SER A O 1
ATOM 2282 N N . GLY A 1 312 ? -33.780 12.554 11.023 1.00 30.34 312 GLY A N 1
ATOM 2283 C CA . GLY A 1 312 ? -33.036 11.791 10.022 1.00 30.34 312 GLY A CA 1
ATOM 2284 C C . GLY A 1 312 ? -31.989 12.673 9.351 1.00 30.34 312 GLY A C 1
ATOM 2285 O O . GLY A 1 312 ? -32.116 13.000 8.176 1.00 30.34 312 GLY A O 1
ATOM 2286 N N . SER A 1 313 ? -30.975 13.103 10.107 1.00 28.44 313 SER A N 1
ATOM 2287 C CA . SER A 1 313 ? -29.847 13.876 9.574 1.00 28.44 313 SER A CA 1
ATOM 2288 C C . SER A 1 313 ? -28.905 12.950 8.796 1.00 28.44 313 SER A C 1
ATOM 2290 O O . SER A 1 313 ? -28.058 12.266 9.370 1.00 28.44 313 SER A O 1
ATOM 2292 N N . ARG A 1 314 ? -29.089 12.888 7.472 1.00 30.12 314 ARG A N 1
ATOM 2293 C CA . ARG A 1 314 ? -28.105 12.352 6.523 1.00 30.12 314 ARG A CA 1
ATOM 2294 C C . ARG A 1 314 ? -27.200 13.494 6.074 1.00 30.12 314 ARG A C 1
ATOM 2296 O O . ARG A 1 314 ? -27.589 14.301 5.234 1.00 30.12 314 ARG A O 1
ATOM 2303 N N . ASN A 1 315 ? -25.975 13.513 6.587 1.00 30.28 315 ASN A N 1
ATOM 2304 C CA . ASN A 1 315 ? -24.897 14.296 5.996 1.00 30.28 315 ASN A CA 1
ATOM 2305 C C . ASN A 1 315 ? -24.553 13.702 4.625 1.00 30.28 315 ASN A C 1
ATOM 2307 O O . ASN A 1 315 ? -23.993 12.612 4.530 1.00 30.28 315 ASN A O 1
ATOM 2311 N N . SER A 1 316 ? -24.912 14.423 3.567 1.00 28.44 316 SER A N 1
ATOM 2312 C CA . SER A 1 316 ? -24.424 14.172 2.210 1.00 28.44 316 SER A CA 1
ATOM 2313 C C . SER A 1 316 ? -23.156 15.006 2.002 1.00 28.44 316 SER A C 1
ATOM 2315 O O . SER A 1 316 ? -23.199 16.208 2.273 1.00 28.44 316 SER A O 1
ATOM 2317 N N . PRO A 1 317 ? -22.031 14.442 1.535 1.00 35.25 317 PRO A N 1
ATOM 2318 C CA . PRO A 1 317 ? -20.884 15.254 1.168 1.00 35.25 317 PRO A CA 1
ATOM 2319 C C . PRO A 1 317 ? -21.146 15.929 -0.182 1.00 35.25 317 PRO A C 1
ATOM 2321 O O . PRO A 1 317 ? -21.382 15.271 -1.196 1.00 35.25 317 PRO A O 1
ATOM 2324 N N . GLY A 1 318 ? -21.131 17.262 -0.157 1.00 27.83 318 GLY A N 1
ATOM 2325 C CA . GLY A 1 318 ? -21.290 18.124 -1.319 1.00 27.83 318 GLY A CA 1
ATOM 2326 C C . GLY A 1 318 ? -20.120 18.018 -2.296 1.00 27.83 318 GLY A C 1
ATOM 2327 O O . GLY A 1 318 ? -18.950 17.980 -1.918 1.00 27.83 318 GLY A O 1
ATOM 2328 N N . THR A 1 319 ? -20.474 17.995 -3.574 1.00 35.97 319 THR A N 1
ATOM 2329 C CA . THR A 1 319 ? -19.609 18.164 -4.740 1.00 35.97 319 THR A CA 1
ATOM 2330 C C . THR A 1 319 ? -18.929 19.533 -4.730 1.00 35.97 319 THR A C 1
ATOM 2332 O O . THR A 1 319 ? -19.612 20.551 -4.636 1.00 35.97 319 THR A O 1
ATOM 2335 N N . ALA A 1 320 ? -17.608 19.577 -4.911 1.00 31.28 320 ALA A N 1
ATOM 2336 C CA . ALA A 1 320 ? -16.889 20.805 -5.241 1.00 31.28 320 ALA A CA 1
ATOM 2337 C C . ALA A 1 320 ? -16.054 20.586 -6.507 1.00 31.28 320 ALA 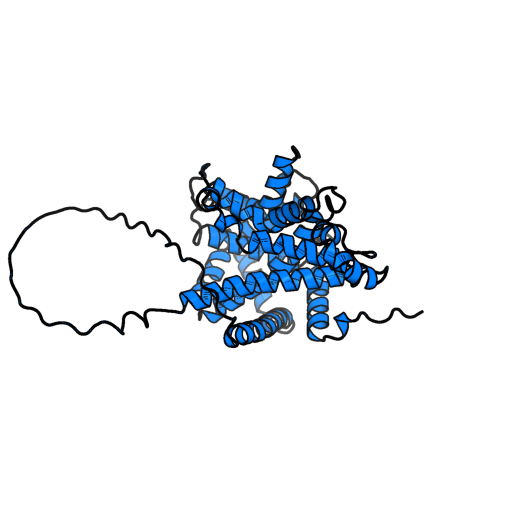A C 1
ATOM 2339 O O . ALA A 1 320 ? -15.136 19.765 -6.538 1.00 31.28 320 ALA A O 1
ATOM 2340 N N . ALA A 1 321 ? -16.437 21.317 -7.552 1.00 29.11 321 ALA A N 1
ATOM 2341 C CA . ALA A 1 321 ? -15.775 21.376 -8.840 1.00 29.11 321 ALA A CA 1
ATOM 2342 C C . ALA A 1 321 ? -14.393 22.048 -8.754 1.00 29.11 321 ALA A C 1
ATOM 2344 O O . ALA A 1 321 ? -14.074 22.803 -7.835 1.00 29.11 321 ALA A O 1
ATOM 2345 N N . THR A 1 322 ? -13.589 21.733 -9.761 1.00 37.94 322 THR A N 1
ATOM 2346 C CA . THR A 1 322 ? -12.236 22.201 -10.058 1.00 37.94 322 THR A CA 1
ATOM 2347 C C . THR A 1 322 ? -12.087 23.723 -10.042 1.00 37.94 322 THR A C 1
ATOM 2349 O O . THR A 1 322 ? -12.698 24.416 -10.851 1.00 37.94 322 THR A O 1
ATOM 2352 N N . ALA A 1 323 ? -11.173 24.220 -9.207 1.00 28.45 323 ALA A N 1
ATOM 2353 C CA . ALA A 1 323 ? -10.531 25.517 -9.380 1.00 28.45 323 ALA A CA 1
ATOM 2354 C C . ALA A 1 323 ? -9.013 25.312 -9.291 1.00 28.45 323 ALA A C 1
ATOM 2356 O O . ALA A 1 323 ? -8.492 24.852 -8.271 1.00 28.45 323 ALA A O 1
ATOM 2357 N N . GLY A 1 324 ? -8.318 25.589 -10.394 1.00 41.75 324 GLY A N 1
ATOM 2358 C CA . GLY A 1 324 ? -6.864 25.638 -10.430 1.00 41.75 324 GLY A CA 1
ATOM 2359 C C . GLY A 1 324 ? -6.354 26.859 -9.673 1.00 41.75 324 GLY A C 1
ATOM 2360 O O . GLY A 1 324 ? -6.891 27.951 -9.820 1.00 41.75 324 GLY A O 1
ATOM 2361 N N . SER A 1 325 ? -5.308 26.679 -8.873 1.00 33.28 325 SER A N 1
ATOM 2362 C CA . SER A 1 325 ? -4.452 27.772 -8.405 1.00 33.28 325 SER A CA 1
ATOM 2363 C C . SER A 1 325 ? -3.188 27.194 -7.777 1.00 33.28 325 SER A C 1
ATOM 2365 O O . SER A 1 325 ? -3.257 26.187 -7.071 1.00 33.28 325 SER A O 1
ATOM 2367 N N . GLY A 1 326 ? -2.058 27.844 -8.053 1.00 38.94 326 GLY A N 1
ATOM 2368 C CA . GLY A 1 326 ? -0.709 27.422 -7.696 1.00 38.94 326 GLY A CA 1
ATOM 2369 C C . GLY A 1 326 ? -0.528 26.970 -6.247 1.00 38.94 326 GLY A C 1
ATOM 2370 O O . GLY A 1 326 ? -1.093 27.522 -5.300 1.00 38.94 326 GLY A O 1
ATOM 2371 N N . LEU A 1 327 ? 0.302 25.940 -6.107 1.00 36.50 327 LEU A N 1
ATOM 2372 C CA . LEU A 1 327 ? 0.736 25.365 -4.844 1.00 36.50 327 LEU A CA 1
ATOM 2373 C C . LEU A 1 327 ? 1.430 26.456 -4.005 1.00 36.50 327 LEU A C 1
ATOM 2375 O O . LEU A 1 327 ? 2.506 26.932 -4.355 1.00 36.50 327 LEU A O 1
ATOM 2379 N N . SER A 1 328 ? 0.796 26.895 -2.915 1.00 45.25 328 SER A N 1
ATOM 2380 C CA . SER A 1 328 ? 1.347 27.921 -2.020 1.00 45.25 328 SER A CA 1
ATOM 2381 C C . SER A 1 328 ? 2.682 27.464 -1.419 1.00 45.25 328 SER A C 1
ATOM 2383 O O . SER A 1 328 ? 2.795 26.335 -0.943 1.00 45.25 328 SER A O 1
ATOM 2385 N N . THR A 1 329 ? 3.663 28.366 -1.338 1.00 37.12 329 THR A N 1
ATOM 2386 C CA . THR A 1 329 ? 4.961 28.201 -0.651 1.00 37.12 329 THR A CA 1
ATOM 2387 C C . THR A 1 329 ? 4.838 27.640 0.772 1.00 37.12 329 THR A C 1
ATOM 2389 O O . THR A 1 329 ? 5.748 26.971 1.250 1.00 37.12 329 THR A O 1
ATOM 2392 N N . LYS A 1 330 ? 3.689 27.820 1.438 1.00 36.41 330 LYS A N 1
ATOM 2393 C CA . LYS A 1 330 ? 3.399 27.241 2.761 1.00 36.41 330 LYS A CA 1
ATOM 2394 C C . LYS A 1 330 ? 3.198 25.717 2.734 1.00 36.41 330 LYS A C 1
ATOM 2396 O O . LYS A 1 330 ? 3.530 25.052 3.707 1.00 36.41 330 LYS A O 1
ATOM 2401 N N . VAL A 1 331 ? 2.695 25.158 1.630 1.00 38.69 331 VAL A N 1
ATOM 2402 C CA . VAL A 1 331 ? 2.536 23.703 1.430 1.00 38.69 331 VAL A CA 1
ATOM 2403 C C . VAL A 1 331 ? 3.896 23.047 1.189 1.00 38.69 331 VAL A C 1
ATOM 2405 O O . VAL A 1 331 ? 4.175 21.997 1.760 1.00 38.69 331 VAL A O 1
ATOM 2408 N N . LEU A 1 332 ? 4.766 23.705 0.417 1.00 39.47 332 LEU A N 1
ATOM 2409 C CA . LEU A 1 332 ? 6.159 23.289 0.230 1.00 39.47 332 LEU A CA 1
ATOM 2410 C C . LEU A 1 332 ? 6.947 23.347 1.546 1.00 39.47 332 LEU A C 1
ATOM 2412 O O . LEU A 1 332 ? 7.667 22.404 1.855 1.00 39.47 332 LEU A O 1
ATOM 2416 N N . LEU A 1 333 ? 6.751 24.390 2.361 1.00 37.88 333 LEU A N 1
ATOM 2417 C CA . LEU A 1 333 ? 7.388 24.510 3.676 1.00 37.88 333 LEU A CA 1
ATOM 2418 C C . LEU A 1 333 ? 6.881 23.445 4.664 1.00 37.88 333 LEU A C 1
ATOM 2420 O O . LEU A 1 333 ? 7.675 22.838 5.371 1.00 37.88 333 LEU A O 1
ATOM 2424 N N . ALA A 1 334 ? 5.577 23.157 4.680 1.00 35.34 334 ALA A N 1
ATOM 2425 C CA . ALA A 1 334 ? 5.012 22.102 5.522 1.00 35.34 334 ALA A CA 1
ATOM 2426 C C . ALA A 1 334 ? 5.503 20.700 5.114 1.00 35.34 334 ALA A C 1
ATOM 2428 O O . ALA A 1 334 ? 5.817 19.894 5.985 1.00 35.34 334 ALA A O 1
ATOM 2429 N N . ALA A 1 335 ? 5.640 20.419 3.814 1.00 38.06 335 ALA A N 1
ATOM 2430 C CA . ALA A 1 335 ? 6.232 19.173 3.319 1.00 38.06 335 ALA A CA 1
ATOM 2431 C C . ALA A 1 335 ? 7.741 19.079 3.629 1.00 38.06 335 ALA A C 1
ATOM 2433 O O . ALA A 1 335 ? 8.224 18.021 4.034 1.00 38.06 335 ALA A O 1
ATOM 2434 N N . ALA A 1 336 ? 8.468 20.197 3.516 1.00 39.09 336 ALA A N 1
ATOM 2435 C CA . ALA A 1 336 ? 9.887 20.298 3.858 1.00 39.09 336 ALA A CA 1
ATOM 2436 C C . ALA A 1 336 ? 10.163 20.195 5.367 1.00 39.09 336 ALA A C 1
ATOM 2438 O O . ALA A 1 336 ? 11.271 19.838 5.741 1.00 39.09 336 ALA A O 1
ATOM 2439 N N . VAL A 1 337 ? 9.176 20.471 6.228 1.00 38.22 337 VAL A N 1
ATOM 2440 C CA . VAL A 1 337 ? 9.245 20.260 7.688 1.00 38.22 337 VAL A CA 1
ATOM 2441 C C . VAL A 1 337 ? 8.759 18.858 8.076 1.00 38.22 337 VAL A C 1
ATOM 2443 O O . VAL A 1 337 ? 9.315 18.238 8.979 1.00 38.22 337 VAL A O 1
ATOM 2446 N N . ALA A 1 338 ? 7.772 18.308 7.368 1.00 36.91 338 ALA A N 1
ATOM 2447 C CA . ALA A 1 338 ? 7.252 16.970 7.627 1.00 36.91 338 ALA A CA 1
ATOM 2448 C C . ALA A 1 338 ? 8.275 15.857 7.351 1.00 36.91 338 ALA A C 1
ATOM 2450 O O . ALA A 1 338 ? 8.305 14.880 8.098 1.00 36.91 338 ALA A O 1
ATOM 2451 N N . LEU A 1 339 ? 9.124 15.997 6.323 1.00 41.91 339 LEU A N 1
ATOM 2452 C CA . LEU A 1 339 ? 10.181 15.018 6.029 1.00 41.91 339 LEU A CA 1
ATOM 2453 C C . LEU A 1 339 ? 11.200 14.918 7.183 1.00 41.91 339 LEU A C 1
ATOM 2455 O O . LEU A 1 339 ? 11.358 13.822 7.718 1.00 41.91 339 LEU A O 1
ATOM 2459 N N . PRO A 1 340 ? 11.837 16.023 7.634 1.00 42.12 340 PRO A N 1
ATOM 2460 C CA . PRO A 1 340 ? 12.749 16.007 8.774 1.00 42.12 340 PRO A CA 1
ATOM 2461 C C . PRO A 1 340 ? 12.073 15.580 10.069 1.00 42.12 340 PRO A C 1
ATOM 2463 O O . PRO A 1 340 ? 12.683 14.849 10.828 1.00 42.12 340 PRO A O 1
ATOM 2466 N N . VAL A 1 341 ? 10.818 15.969 10.325 1.00 39.47 341 VAL A N 1
ATOM 2467 C CA . VAL A 1 341 ? 10.089 15.537 11.532 1.00 39.47 341 VAL A CA 1
ATOM 2468 C C . VAL A 1 341 ? 9.793 14.037 11.501 1.00 39.47 341 VAL A C 1
ATOM 2470 O O . VAL A 1 341 ? 9.917 13.380 12.526 1.00 39.47 341 VAL A O 1
ATOM 2473 N N . SER A 1 342 ? 9.468 13.466 10.339 1.00 39.81 342 SER A N 1
ATOM 2474 C CA . SER A 1 342 ? 9.255 12.017 10.195 1.00 39.81 342 SER A CA 1
ATOM 2475 C C . SER A 1 342 ? 10.566 11.238 10.310 1.00 39.81 342 SER A C 1
ATOM 2477 O O . SER A 1 342 ? 10.592 10.175 10.924 1.00 39.81 342 SER A O 1
ATOM 2479 N N . LEU A 1 343 ? 11.663 11.790 9.779 1.00 44.38 343 LEU A N 1
ATOM 2480 C CA . LEU A 1 343 ? 13.020 11.264 9.948 1.00 44.38 343 LEU A CA 1
ATOM 2481 C C . LEU A 1 343 ? 13.510 11.385 11.396 1.00 44.38 343 LEU A C 1
ATOM 2483 O O . LEU A 1 343 ? 14.106 10.440 11.891 1.00 44.38 343 LEU A O 1
ATOM 2487 N N . LEU A 1 344 ? 13.218 12.487 12.090 1.00 44.19 344 LEU A N 1
ATOM 2488 C CA . LEU A 1 344 ? 13.534 12.698 13.505 1.00 44.19 344 LEU A CA 1
ATOM 2489 C C . LEU A 1 344 ? 12.676 11.819 14.411 1.00 44.19 344 LEU A C 1
ATOM 2491 O O . LEU A 1 344 ? 13.180 11.332 15.408 1.00 44.19 344 LEU A O 1
ATOM 2495 N N . LEU A 1 345 ? 11.409 11.574 14.072 1.00 40.72 345 LEU A N 1
ATOM 2496 C CA . LEU A 1 345 ? 10.544 10.652 14.809 1.00 40.72 345 LEU A CA 1
ATOM 2497 C C . LEU A 1 345 ? 10.996 9.202 14.601 1.00 40.72 345 LEU A C 1
ATOM 2499 O O . LEU A 1 345 ? 11.056 8.441 15.560 1.00 40.72 345 LEU A O 1
ATOM 2503 N N . ALA A 1 346 ? 11.379 8.831 13.375 1.00 42.78 346 ALA A N 1
ATOM 2504 C CA . ALA A 1 346 ? 12.000 7.541 13.092 1.00 42.78 346 ALA A CA 1
ATOM 2505 C C . ALA A 1 346 ? 13.348 7.404 13.818 1.00 42.78 346 ALA A C 1
ATOM 2507 O O . ALA A 1 346 ? 13.583 6.392 14.466 1.00 42.78 346 ALA A O 1
ATOM 2508 N N . GLN A 1 347 ? 14.199 8.433 13.791 1.00 44.78 347 GLN A N 1
ATOM 2509 C CA . GLN A 1 347 ? 15.451 8.472 14.549 1.00 44.78 347 GLN A CA 1
ATOM 2510 C C . GLN A 1 347 ? 15.214 8.444 16.057 1.00 44.78 347 GLN A C 1
ATOM 2512 O O . GLN A 1 347 ? 15.962 7.771 16.737 1.00 44.78 347 GLN A O 1
ATOM 2517 N N . TRP A 1 348 ? 14.186 9.102 16.592 1.00 42.38 348 TRP A N 1
ATOM 2518 C CA . TRP A 1 348 ? 13.836 9.088 18.016 1.00 42.38 348 TRP A CA 1
ATOM 2519 C C . TRP A 1 348 ? 13.335 7.709 18.460 1.00 42.38 348 TRP A C 1
ATOM 2521 O O . TRP A 1 348 ? 13.787 7.188 19.476 1.00 42.38 348 TRP A O 1
ATOM 2531 N N . LEU A 1 349 ? 12.484 7.066 17.652 1.00 41.78 349 LEU A N 1
ATOM 2532 C CA . LEU A 1 349 ? 12.058 5.678 17.858 1.00 41.78 349 LEU A CA 1
ATOM 2533 C C . LEU A 1 349 ? 13.238 4.690 17.779 1.00 41.78 349 LEU A C 1
ATOM 2535 O O . LEU A 1 349 ? 13.229 3.676 18.470 1.00 41.78 349 LEU A O 1
ATOM 2539 N N . LEU A 1 350 ? 14.259 4.987 16.967 1.00 42.91 350 LEU A N 1
ATOM 2540 C CA . LEU A 1 350 ? 15.470 4.168 16.808 1.00 42.91 350 LEU A CA 1
ATOM 2541 C C . LEU A 1 350 ? 16.583 4.502 17.824 1.00 42.91 350 LEU A C 1
ATOM 2543 O O . LEU A 1 350 ? 17.386 3.635 18.165 1.00 42.91 350 LEU A O 1
ATOM 2547 N N . ALA A 1 351 ? 16.622 5.733 18.337 1.00 42.84 351 ALA A N 1
ATOM 2548 C CA . ALA A 1 351 ? 17.538 6.216 19.371 1.00 42.84 351 ALA A CA 1
ATOM 2549 C C . ALA A 1 351 ? 17.101 5.792 20.782 1.00 42.84 351 ALA A C 1
ATOM 2551 O O . ALA A 1 351 ? 17.853 5.967 21.735 1.00 42.84 351 ALA A O 1
ATOM 2552 N N . GLY A 1 352 ? 15.945 5.130 20.915 1.00 38.72 352 GLY A N 1
ATOM 2553 C CA . GLY A 1 352 ? 15.509 4.434 22.131 1.00 38.72 352 GLY A CA 1
ATOM 2554 C C . GLY A 1 352 ? 16.426 3.289 22.595 1.00 38.72 352 GLY A C 1
ATOM 2555 O O . GLY A 1 352 ? 16.066 2.557 23.511 1.00 38.72 352 GLY A O 1
ATOM 2556 N N . ASN A 1 353 ? 17.616 3.135 22.006 1.00 40.19 353 ASN A N 1
ATOM 2557 C CA . ASN A 1 353 ? 18.631 2.180 22.438 1.00 40.19 353 ASN A CA 1
ATOM 2558 C C . ASN A 1 353 ? 19.352 2.566 23.746 1.00 40.19 353 ASN A C 1
ATOM 2560 O O . ASN A 1 353 ? 20.024 1.694 24.288 1.00 40.19 353 ASN A O 1
ATOM 2564 N N . ASP A 1 354 ? 19.157 3.779 24.279 1.00 41.88 354 ASP A N 1
ATOM 2565 C CA . ASP A 1 354 ? 19.627 4.177 25.625 1.00 41.88 354 ASP A CA 1
ATOM 2566 C C . ASP A 1 354 ? 18.511 4.187 26.694 1.00 41.88 354 ASP A C 1
ATOM 2568 O O . ASP A 1 354 ? 18.742 4.526 27.850 1.00 41.88 354 ASP A O 1
ATOM 2572 N N . LEU A 1 355 ? 17.292 3.760 26.342 1.00 39.22 355 LEU A N 1
ATOM 2573 C CA . LEU A 1 355 ? 16.161 3.564 27.269 1.00 39.22 355 LEU A CA 1
ATOM 2574 C C . LEU A 1 355 ? 15.913 2.070 27.551 1.00 39.22 355 LEU A C 1
ATOM 2576 O O . LEU A 1 355 ? 14.786 1.648 27.823 1.00 39.22 355 LEU A O 1
ATOM 2580 N N . LYS A 1 356 ? 16.974 1.263 27.428 1.00 40.22 356 LYS A N 1
ATOM 2581 C CA . LYS A 1 356 ? 16.898 -0.182 27.192 1.00 40.22 356 LYS A CA 1
ATOM 2582 C C . LYS A 1 356 ? 16.344 -1.050 28.316 1.00 40.22 356 LYS A C 1
ATOM 2584 O O . LYS A 1 356 ? 15.909 -2.146 27.992 1.00 40.22 356 LYS A O 1
ATOM 2589 N N . ASP A 1 357 ? 16.224 -0.578 29.554 1.00 42.91 357 ASP A N 1
ATOM 2590 C CA . ASP A 1 357 ? 15.920 -1.515 30.651 1.00 42.91 357 ASP A CA 1
ATOM 2591 C C . ASP A 1 357 ? 14.560 -1.300 31.341 1.00 42.91 357 ASP A C 1
ATOM 2593 O O . ASP A 1 357 ? 14.142 -2.135 32.133 1.00 42.91 357 ASP A O 1
ATOM 2597 N N . GLY A 1 358 ? 13.822 -0.224 31.037 1.00 38.75 358 GLY A N 1
ATOM 2598 C CA . GLY A 1 358 ? 12.601 0.116 31.793 1.00 38.75 358 GLY A CA 1
ATOM 2599 C C . GLY A 1 358 ? 11.280 -0.127 31.063 1.00 38.75 358 GLY A C 1
ATOM 2600 O O . GLY A 1 358 ? 10.380 -0.785 31.574 1.00 38.75 358 GLY A O 1
ATOM 2601 N N . VAL A 1 359 ? 11.125 0.441 29.865 1.00 42.31 359 VAL A N 1
ATOM 2602 C CA . VAL A 1 359 ? 9.791 0.593 29.249 1.00 42.31 359 VAL A CA 1
ATOM 2603 C C . VAL A 1 359 ? 9.378 -0.640 28.452 1.00 42.31 359 VAL A C 1
ATOM 2605 O O . VAL A 1 359 ? 8.220 -1.033 28.503 1.00 42.31 359 VAL A O 1
ATOM 2608 N N . LEU A 1 360 ? 10.316 -1.270 27.741 1.00 36.34 360 LEU A N 1
ATOM 2609 C CA . LEU A 1 360 ? 10.069 -2.522 27.018 1.00 36.34 360 LEU A CA 1
ATOM 2610 C C . LEU A 1 360 ? 9.934 -3.706 27.980 1.00 36.34 360 LEU A C 1
ATOM 2612 O O . LEU A 1 360 ? 9.051 -4.529 27.775 1.00 36.34 360 LEU A O 1
ATOM 2616 N N . GLN A 1 361 ? 10.740 -3.741 29.047 1.00 40.19 361 GLN A N 1
ATOM 2617 C CA . GLN A 1 361 ? 10.617 -4.743 30.105 1.00 40.19 361 GLN A CA 1
ATOM 2618 C C . GLN A 1 361 ? 9.295 -4.569 30.863 1.00 40.19 361 GLN A C 1
ATOM 2620 O O . GLN A 1 361 ? 8.543 -5.524 30.964 1.00 40.19 361 GLN A O 1
ATOM 2625 N N . GLY A 1 362 ? 8.917 -3.335 31.223 1.00 42.38 362 GLY A N 1
ATOM 2626 C CA . GLY A 1 362 ? 7.599 -3.056 31.804 1.00 42.38 362 GLY A CA 1
ATOM 2627 C C . GLY A 1 362 ? 6.426 -3.437 30.892 1.00 42.38 362 GLY A C 1
ATOM 2628 O O . GLY A 1 362 ? 5.397 -3.888 31.378 1.00 42.38 362 GLY A O 1
ATOM 2629 N N . TRP A 1 363 ? 6.582 -3.327 29.568 1.00 38.28 363 TRP A N 1
ATOM 2630 C CA . TRP A 1 363 ? 5.563 -3.775 28.609 1.00 38.28 363 TRP A CA 1
ATOM 2631 C C . TRP A 1 363 ? 5.491 -5.300 28.481 1.00 38.28 363 TRP A C 1
ATOM 2633 O O . TRP A 1 363 ? 4.410 -5.850 28.294 1.00 38.28 363 TRP A O 1
ATOM 2643 N N . VAL A 1 364 ? 6.633 -5.987 28.559 1.00 39.91 364 VAL A N 1
ATOM 2644 C CA . VAL A 1 364 ? 6.705 -7.455 28.550 1.00 39.91 364 VAL A CA 1
ATOM 2645 C C . VAL A 1 364 ? 6.158 -8.027 29.858 1.00 39.91 364 VAL A C 1
ATOM 2647 O O . VAL A 1 364 ? 5.395 -8.988 29.811 1.00 39.91 364 VAL A O 1
ATOM 2650 N N . ASP A 1 365 ? 6.465 -7.400 30.991 1.00 40.31 365 ASP A N 1
ATOM 2651 C CA . ASP A 1 365 ? 6.024 -7.816 32.322 1.00 40.31 365 ASP A CA 1
ATOM 2652 C C . ASP A 1 365 ? 4.514 -7.560 32.517 1.00 40.31 365 ASP A C 1
ATOM 2654 O O . ASP A 1 365 ? 3.808 -8.455 32.971 1.00 40.31 365 ASP A O 1
ATOM 2658 N N . GLU A 1 366 ? 3.969 -6.417 32.062 1.00 40.53 366 GLU A N 1
ATOM 2659 C CA . GLU A 1 366 ? 2.511 -6.162 32.066 1.00 40.53 366 GLU A CA 1
ATOM 2660 C C . GLU A 1 366 ? 1.739 -7.148 31.174 1.00 40.53 366 GLU A C 1
ATOM 2662 O O . GLU A 1 366 ? 0.605 -7.521 31.479 1.00 40.53 366 GLU A O 1
ATOM 2667 N N . VAL A 1 367 ? 2.325 -7.563 30.047 1.00 36.28 367 VAL A N 1
ATOM 2668 C CA . VAL A 1 367 ? 1.714 -8.559 29.155 1.00 36.28 367 VAL A CA 1
ATOM 2669 C C . VAL A 1 367 ? 1.818 -9.962 29.753 1.00 36.28 367 VAL A C 1
ATOM 2671 O O . VAL A 1 367 ? 0.883 -10.740 29.592 1.00 36.28 367 VAL A O 1
ATOM 2674 N N . ALA A 1 368 ? 2.902 -10.277 30.464 1.00 34.81 368 ALA A N 1
ATOM 2675 C CA . ALA A 1 368 ? 3.078 -11.550 31.156 1.00 34.81 368 ALA A CA 1
ATOM 2676 C C . ALA A 1 368 ? 2.177 -11.685 32.397 1.00 34.81 368 ALA A C 1
ATOM 2678 O O . ALA A 1 368 ? 1.689 -12.777 32.652 1.00 34.81 368 ALA A O 1
ATOM 2679 N N . GLU A 1 369 ? 1.904 -10.601 33.134 1.00 33.47 369 GLU A N 1
ATOM 2680 C CA . GLU A 1 369 ? 0.934 -10.596 34.245 1.00 33.47 369 GLU A CA 1
ATOM 2681 C C . GLU A 1 369 ? -0.529 -10.642 33.774 1.00 33.47 369 GLU A C 1
ATOM 2683 O O . GLU A 1 369 ? -1.417 -11.044 34.527 1.00 33.47 369 GLU A O 1
ATOM 2688 N N . ALA A 1 370 ? -0.803 -10.222 32.536 1.00 34.50 370 ALA A N 1
ATOM 2689 C CA . ALA A 1 370 ? -2.142 -10.237 31.951 1.00 34.50 370 ALA A CA 1
ATOM 2690 C C . ALA A 1 370 ? -2.512 -11.562 31.247 1.00 34.50 370 ALA A C 1
ATOM 2692 O O . ALA A 1 370 ? -3.641 -11.676 30.754 1.00 34.50 370 ALA A O 1
ATOM 2693 N N . MET A 1 371 ? -1.587 -12.529 31.167 1.00 32.06 371 MET A N 1
ATOM 2694 C CA . MET A 1 371 ? -1.778 -13.865 30.573 1.00 32.06 371 MET A CA 1
ATOM 2695 C C . MET A 1 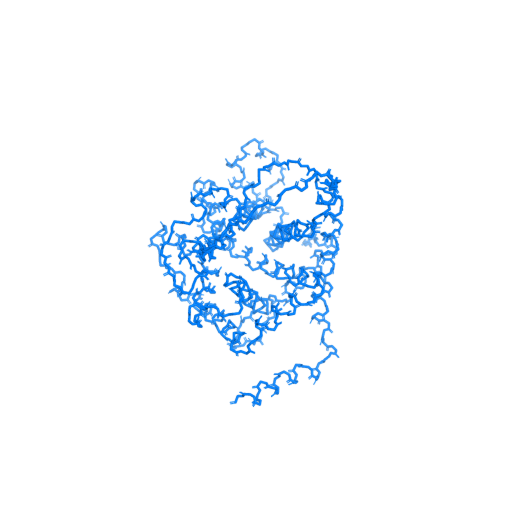371 ? -1.871 -14.951 31.642 1.00 32.06 371 MET A C 1
ATOM 2697 O O . MET A 1 371 ? -2.729 -15.844 31.461 1.00 32.06 371 MET A O 1
#

Mean predicted aligned error: 12.69 Å

Solvent-accessible surface area (backbone atoms only — not comparable to full-atom values): 20784 Å² total; per-residue (Å²): 134,83,80,75,77,60,80,65,62,74,40,67,69,54,40,52,50,50,53,53,50,50,48,35,59,68,39,45,78,29,93,82,85,41,79,44,28,50,51,57,55,55,36,28,52,43,47,40,47,50,47,36,57,59,42,72,40,84,76,69,52,55,71,70,59,50,39,52,47,41,50,35,62,74,40,25,12,54,32,54,51,22,56,76,68,76,43,77,46,57,84,76,36,79,94,40,38,65,59,53,48,51,39,36,48,52,31,49,51,33,58,74,74,39,47,51,51,51,52,51,48,48,35,70,72,43,63,70,65,54,26,50,49,52,52,44,45,44,34,46,50,42,18,46,59,42,38,54,45,18,40,65,70,12,22,63,81,35,62,85,45,90,54,55,57,53,23,33,52,38,4,13,29,44,46,29,24,20,64,55,51,35,45,27,33,32,60,55,46,70,72,65,41,86,46,90,26,62,44,75,81,38,59,72,54,62,67,37,66,53,20,51,47,27,20,49,34,42,52,52,31,43,48,28,51,28,30,73,43,21,71,47,55,35,69,75,37,61,86,52,33,66,68,46,48,70,70,39,80,49,43,79,38,56,70,71,52,25,48,49,51,28,14,53,51,42,21,50,55,54,39,49,53,50,50,50,52,51,58,61,67,69,61,71,64,74,76,68,77,75,80,70,80,81,80,88,72,82,88,81,87,80,88,83,85,83,88,82,92,78,93,76,92,74,88,73,87,79,88,79,82,93,75,92,75,81,84,52,70,66,58,55,50,51,52,63,48,48,52,58,50,44,51,48,49,52,47,51,68,63,58,49,71,82,56,69,77,55,62,64,49,50,54,52,50,56,52,59,75,72,105